Protein AF-A0A177Q1J3-F1 (afdb_monomer_lite)

Radius of gyration: 33.03 Å; chains: 1; bounding box: 81×88×95 Å

Secondary structure (DSSP, 8-state):
---------------STTSHHHHHHHHHHHHHHHHHHHTTSEEEEEEEEEEE-SS-EEEEEEEEEEETTTTEEEEEEEETTEEEEEEEETTEEEEEETTTEEEEEEEETTHHHHTTPPPTTHHHHHHHT-EEEEEEEEEEETTEEEEEEEEEEEHHHHHHHT--TT----TTS-SEEEEEEEEETT--EEEEEEEE--TTSPEEEEEEEEEE-TTTSPP-PPPPGGGEEPGGG-SS-SS-HHHHHHHHSTTSTTSGGGGGGGSS--HHHHTT---GGGTSSSS--EEEEEBSS--HHHHHHHHHHHHHHH---EEEPPPBP--GGGEETTTTEEEHHHHHHHHHHHHT--TT-SSEEEEEESSEEE-SS-SS--TTEEEE-SSSSS--EEEEESHHHHHSPPTT-PPP-HHHHHHHHHHHHHHHIIIIIS-PPPBS-TTBTTBS---SHHHHHHS--BPP----GGGSSSSEEEEEE-S--S-HHHHHHHHHHHHHHHHHHTS-EEE---S-----SS-HHHHHHHHHHHHHHHHHTSTTEEEEEEE-HHHHHHH-PPPPSEEEEGGGTEEEEE-TTS-STTSHHHHHHHHHHHHHHHHHHTT-PPPBS-TTBTTBTT--SGGGGTTPBPP----

Structure (mmCIF, N/CA/C/O backbone):
data_AF-A0A177Q1J3-F1
#
_entry.id   AF-A0A177Q1J3-F1
#
loop_
_atom_site.group_PDB
_atom_site.id
_atom_site.type_symbol
_atom_site.label_atom_id
_atom_site.label_alt_id
_atom_site.label_comp_id
_atom_site.label_asym_id
_atom_site.label_entity_id
_atom_site.label_seq_id
_atom_site.pdbx_PDB_ins_code
_atom_site.Cartn_x
_atom_site.Cartn_y
_atom_site.Cartn_z
_atom_site.occupancy
_atom_site.B_iso_or_equiv
_atom_site.auth_seq_id
_atom_site.auth_comp_id
_atom_site.auth_asym_id
_atom_site.auth_atom_id
_atom_site.pdbx_PDB_model_num
ATOM 1 N N . MET A 1 1 ? -51.708 55.498 -40.555 1.00 33.16 1 MET A N 1
ATOM 2 C CA . MET A 1 1 ? -50.427 55.972 -41.124 1.00 33.16 1 MET A CA 1
ATOM 3 C C . MET A 1 1 ? -49.625 54.746 -41.569 1.00 33.16 1 MET A C 1
ATOM 5 O O . MET A 1 1 ? -49.467 53.857 -40.755 1.00 33.16 1 MET A O 1
ATOM 9 N N . ARG A 1 2 ? -49.278 54.683 -42.872 1.00 26.45 2 ARG A N 1
ATOM 10 C CA . ARG A 1 2 ? -48.374 53.759 -43.627 1.00 26.45 2 ARG A CA 1
ATOM 11 C C . ARG A 1 2 ? -48.192 52.317 -43.082 1.00 26.45 2 ARG A C 1
ATOM 13 O O . ARG A 1 2 ? -47.466 52.128 -42.124 1.00 26.45 2 ARG A O 1
ATOM 20 N N . ARG A 1 3 ? -48.966 51.318 -43.539 1.00 24.28 3 ARG A N 1
ATOM 21 C CA . ARG A 1 3 ? -48.894 50.447 -44.757 1.00 24.28 3 ARG A CA 1
ATOM 22 C C . ARG A 1 3 ? -47.921 49.247 -44.670 1.00 24.28 3 ARG A C 1
ATOM 24 O O . ARG A 1 3 ? -46.722 49.397 -44.842 1.00 24.28 3 ARG A O 1
ATOM 31 N N . PHE A 1 4 ? -48.540 48.074 -44.493 1.00 23.86 4 PHE A N 1
ATOM 32 C CA . PHE A 1 4 ? -48.104 46.702 -44.799 1.00 23.86 4 PHE A CA 1
ATOM 33 C C . PHE A 1 4 ? -48.155 46.407 -46.319 1.00 23.86 4 PHE A C 1
ATOM 35 O O . PHE A 1 4 ? -49.008 46.996 -46.988 1.00 23.86 4 PHE A O 1
ATOM 42 N N . LEU A 1 5 ? -47.336 45.440 -46.786 1.00 21.77 5 LEU A N 1
ATOM 43 C CA . LEU A 1 5 ? -47.564 44.406 -47.840 1.00 21.77 5 LEU A CA 1
ATOM 44 C C . LEU A 1 5 ? -46.361 44.157 -48.796 1.00 21.77 5 LEU A C 1
ATOM 46 O O . LEU A 1 5 ? -45.966 45.049 -49.535 1.00 21.77 5 LEU A O 1
ATOM 50 N N . LEU A 1 6 ? -45.916 42.886 -48.794 1.00 19.66 6 LEU A N 1
ATOM 51 C CA . LEU A 1 6 ? -45.571 41.957 -49.903 1.00 19.66 6 LEU A CA 1
ATOM 52 C C . LEU A 1 6 ? -44.399 42.181 -50.912 1.00 19.66 6 LEU A C 1
ATOM 54 O O . LEU A 1 6 ? -44.330 43.174 -51.624 1.00 19.66 6 LEU A O 1
ATOM 58 N N . PHE A 1 7 ? -43.570 41.115 -50.991 1.00 18.61 7 PHE A N 1
ATOM 59 C CA . PHE A 1 7 ? -42.632 40.574 -52.023 1.00 18.61 7 PHE A CA 1
ATOM 60 C C . PHE A 1 7 ? -43.101 40.695 -53.509 1.00 18.61 7 PHE A C 1
ATOM 62 O O . PHE A 1 7 ? -44.306 40.910 -53.667 1.00 18.61 7 PHE A O 1
ATOM 69 N N . PRO A 1 8 ? -42.283 40.449 -54.597 1.00 32.00 8 PRO A N 1
ATOM 70 C CA . PRO A 1 8 ? -41.170 39.456 -54.703 1.00 32.00 8 PRO A CA 1
ATOM 71 C C . PRO A 1 8 ? -39.905 39.701 -55.617 1.00 32.00 8 PRO A C 1
ATOM 73 O O . PRO A 1 8 ? -39.970 40.463 -56.572 1.00 32.00 8 PRO A O 1
ATOM 76 N N . ILE A 1 9 ? -38.837 38.891 -55.360 1.00 22.11 9 ILE A N 1
ATOM 77 C CA . ILE A 1 9 ? -37.909 38.124 -56.276 1.00 22.11 9 ILE A CA 1
ATOM 78 C C . ILE A 1 9 ? -36.949 38.937 -57.218 1.00 22.11 9 ILE A C 1
ATOM 80 O O . ILE A 1 9 ? -37.385 39.907 -57.815 1.00 22.11 9 ILE A O 1
ATOM 84 N N . LEU A 1 10 ? -35.637 38.681 -57.457 1.00 21.47 10 LEU A N 1
ATOM 85 C CA . LEU A 1 10 ? -34.773 37.497 -57.753 1.00 21.47 10 LEU A CA 1
ATOM 86 C C . LEU A 1 10 ? -33.293 37.980 -57.567 1.00 21.47 10 LEU A C 1
ATOM 88 O O . LEU A 1 10 ? -32.979 39.057 -58.061 1.00 21.47 10 LEU A O 1
ATOM 92 N N . ALA A 1 11 ? -32.369 37.354 -56.823 1.00 22.95 11 ALA A N 1
ATOM 93 C CA . ALA A 1 11 ? -31.390 36.344 -57.275 1.00 22.95 11 ALA A CA 1
ATOM 94 C C . ALA A 1 11 ? -30.144 36.400 -56.342 1.00 22.95 11 ALA A C 1
ATOM 96 O O . ALA A 1 11 ? -29.785 37.488 -55.902 1.00 22.95 11 ALA A O 1
ATOM 97 N N . ALA A 1 12 ? -29.471 35.256 -56.131 1.00 25.33 12 ALA A N 1
ATOM 98 C CA . ALA A 1 12 ? -28.208 35.032 -55.389 1.00 25.33 12 ALA A CA 1
ATOM 99 C C . ALA A 1 12 ? -28.317 34.596 -53.909 1.00 25.33 12 ALA A C 1
ATOM 101 O O . ALA A 1 12 ? -27.776 35.221 -53.004 1.00 25.33 12 ALA A O 1
ATOM 102 N N . ALA A 1 13 ? -28.949 33.442 -53.686 1.00 28.64 13 ALA A N 1
ATOM 103 C CA . ALA A 1 13 ? -28.707 32.583 -52.527 1.00 28.64 13 ALA A CA 1
ATOM 104 C C . ALA A 1 13 ? -28.464 31.156 -53.043 1.00 28.64 13 ALA A C 1
ATOM 106 O O . ALA A 1 13 ? -29.412 30.519 -53.491 1.00 28.64 13 ALA A O 1
ATOM 107 N N . CYS A 1 14 ? -27.201 30.710 -53.061 1.00 26.97 14 CYS A N 1
ATOM 108 C CA . CYS A 1 14 ? -26.750 29.305 -53.120 1.00 26.97 14 CYS A CA 1
ATOM 109 C C . CYS A 1 14 ? -25.212 29.264 -53.228 1.00 26.97 14 CYS A C 1
ATOM 111 O O . CYS A 1 14 ? -24.701 29.091 -54.328 1.00 26.97 14 CYS A O 1
ATOM 113 N N . LEU A 1 15 ? -24.474 29.469 -52.123 1.00 29.30 15 LEU A N 1
ATOM 114 C CA . LEU A 1 15 ? -23.038 29.123 -52.025 1.00 29.30 15 LEU A CA 1
ATOM 115 C C . LEU A 1 15 ? -22.479 29.299 -50.594 1.00 29.30 15 LEU A C 1
ATOM 117 O O . LEU A 1 15 ? -21.592 30.109 -50.379 1.00 29.30 15 LEU A O 1
ATOM 121 N N . VAL A 1 16 ? -23.002 28.575 -49.592 1.00 33.94 16 VAL A N 1
ATOM 122 C CA . VAL A 1 16 ? -22.310 28.444 -48.276 1.00 33.94 16 VAL A CA 1
ATOM 123 C C . VAL A 1 16 ? -22.402 27.028 -47.662 1.00 33.94 16 VAL A C 1
ATOM 125 O O . VAL A 1 16 ? -21.727 26.733 -46.689 1.00 33.94 16 VAL A O 1
ATOM 128 N N . LEU A 1 17 ? -23.141 26.074 -48.244 1.00 34.53 17 LEU A N 1
ATOM 129 C CA . LEU A 1 17 ? -23.315 24.734 -47.641 1.00 34.53 17 LEU A CA 1
ATOM 130 C C . LEU A 1 17 ? -22.294 23.662 -48.086 1.00 34.53 17 LEU A C 1
ATOM 132 O O . LEU A 1 17 ? -22.530 22.480 -47.867 1.00 34.53 17 LEU A O 1
ATOM 136 N N . ALA A 1 18 ? -21.153 24.044 -48.670 1.00 37.81 18 ALA A N 1
ATOM 137 C CA . ALA A 1 18 ? -20.090 23.102 -49.064 1.00 37.81 18 ALA A CA 1
ATOM 138 C C . ALA A 1 18 ? -18.867 23.082 -48.117 1.00 37.81 18 ALA A C 1
ATOM 140 O O . ALA A 1 18 ? -17.924 22.349 -48.374 1.00 37.81 18 ALA A O 1
ATOM 141 N N . GLY A 1 19 ? -18.864 23.864 -47.027 1.00 40.06 19 GLY A N 1
ATOM 142 C CA . GLY A 1 19 ? -17.692 24.010 -46.145 1.00 40.06 19 GLY A CA 1
ATOM 143 C C . GLY A 1 19 ? -17.622 23.060 -44.941 1.00 40.06 19 GLY A C 1
ATOM 144 O O . GLY A 1 19 ? -16.560 22.920 -44.348 1.00 40.06 19 GLY A O 1
ATOM 145 N N . CYS A 1 20 ? -18.716 22.388 -44.564 1.00 45.03 20 CYS A N 1
ATOM 146 C CA . CYS A 1 20 ? -18.727 21.508 -43.382 1.00 45.03 20 CYS A CA 1
ATOM 147 C C . CYS A 1 20 ? -18.365 20.043 -43.691 1.00 45.03 20 CYS A C 1
ATOM 149 O O . CYS A 1 20 ? -18.048 19.296 -42.770 1.00 45.03 20 CYS A O 1
ATOM 151 N N . SER A 1 21 ? -18.388 19.612 -44.962 1.00 48.81 21 SER A N 1
ATOM 152 C CA . SER A 1 21 ? -18.038 18.228 -45.332 1.00 48.81 21 SER A CA 1
ATOM 153 C C . SER A 1 21 ? -16.536 17.961 -45.361 1.00 48.81 21 SER A C 1
ATOM 155 O O . SER A 1 21 ? -16.131 16.807 -45.237 1.00 48.81 21 SER A O 1
ATOM 157 N N . ASP A 1 22 ? -15.719 19.002 -45.525 1.00 55.56 22 ASP A N 1
ATOM 158 C CA . ASP A 1 22 ? -14.263 18.856 -45.584 1.00 55.56 22 ASP A CA 1
ATOM 159 C C . ASP A 1 22 ? -13.644 18.794 -44.182 1.00 55.56 22 ASP A C 1
ATOM 161 O O . ASP A 1 22 ? -12.717 18.021 -43.970 1.00 55.56 22 ASP A O 1
ATOM 165 N N . VAL A 1 23 ? -14.227 19.475 -43.187 1.00 57.25 23 VAL A N 1
ATOM 166 C CA . VAL A 1 23 ? -13.760 19.423 -41.786 1.00 57.25 23 VAL A CA 1
ATOM 167 C C . VAL A 1 23 ? -13.919 18.019 -41.189 1.00 57.25 23 VAL A C 1
ATOM 169 O O . VAL A 1 23 ? -12.991 17.493 -40.582 1.00 57.25 23 VAL A O 1
ATOM 172 N N . ALA A 1 24 ? -15.061 17.361 -41.427 1.00 59.59 24 ALA A N 1
ATOM 173 C CA . ALA A 1 24 ? -15.295 15.996 -40.945 1.00 59.59 24 ALA A CA 1
ATOM 174 C C . ALA A 1 24 ? -14.373 14.957 -41.612 1.00 59.59 24 ALA A C 1
ATOM 176 O O . ALA A 1 24 ? -14.017 13.959 -40.993 1.00 59.59 24 ALA A O 1
ATOM 177 N N . LYS A 1 25 ? -13.961 15.186 -42.867 1.00 64.38 25 LYS A N 1
ATOM 178 C CA . LYS A 1 25 ? -13.007 14.308 -43.558 1.00 64.38 25 LYS A CA 1
ATOM 179 C C . LYS A 1 25 ? -11.581 14.497 -43.055 1.00 64.38 25 LYS A C 1
ATOM 181 O O . LYS A 1 25 ? -10.863 13.513 -42.959 1.00 64.38 25 LYS A O 1
ATOM 186 N N . VAL A 1 26 ? -11.182 15.726 -42.732 1.00 69.50 26 VAL A N 1
ATOM 187 C CA . VAL A 1 26 ? -9.829 16.028 -42.243 1.00 69.50 26 VAL A CA 1
ATOM 188 C C . VAL A 1 26 ? -9.596 15.470 -40.835 1.00 69.50 26 VAL A C 1
ATOM 190 O O . VAL A 1 26 ? -8.525 14.926 -40.587 1.00 69.50 26 VAL A O 1
ATOM 193 N N . GLY A 1 27 ? -10.604 15.500 -39.953 1.00 64.19 27 GLY A N 1
ATOM 194 C CA . GLY A 1 27 ? -10.512 14.869 -38.627 1.00 64.19 27 GLY A CA 1
ATOM 195 C C . GLY A 1 27 ? -10.196 13.370 -38.686 1.00 64.19 27 GLY A C 1
ATOM 196 O O . GLY A 1 27 ? -9.341 12.889 -37.949 1.00 64.19 27 GLY A O 1
ATOM 197 N N . ASN A 1 28 ? -10.810 12.645 -39.627 1.00 77.44 28 ASN A N 1
ATOM 198 C CA . ASN A 1 28 ? -10.549 11.213 -39.797 1.00 77.44 28 ASN A CA 1
ATOM 199 C C . ASN A 1 28 ? -9.120 10.931 -40.281 1.00 77.44 28 ASN A C 1
ATOM 201 O O . ASN A 1 28 ? -8.543 9.935 -39.877 1.00 77.44 28 ASN A O 1
ATOM 205 N N . VAL A 1 29 ? -8.521 11.813 -41.090 1.00 84.69 29 VAL A N 1
ATOM 206 C CA . VAL A 1 29 ? -7.169 11.594 -41.638 1.00 84.69 29 VAL A CA 1
ATOM 207 C C . VAL A 1 29 ? -6.111 11.542 -40.531 1.00 84.69 29 VAL A C 1
ATOM 209 O O . VAL A 1 29 ? -5.239 10.679 -40.571 1.00 84.69 29 VAL A O 1
ATOM 212 N N . VAL A 1 30 ? -6.201 12.417 -39.523 1.00 82.00 30 VAL A N 1
ATOM 213 C CA . VAL A 1 30 ? -5.259 12.393 -38.391 1.00 82.00 30 VAL A CA 1
ATOM 214 C C . VAL A 1 30 ? -5.528 11.201 -37.478 1.00 82.00 30 VAL A C 1
ATOM 216 O O . VAL A 1 30 ? -4.597 10.487 -37.116 1.00 82.00 30 VAL A O 1
ATOM 219 N N . ALA A 1 31 ? -6.791 10.913 -37.172 1.00 81.06 31 ALA A N 1
ATOM 220 C CA . ALA A 1 31 ? -7.137 9.759 -36.346 1.00 81.06 31 ALA A CA 1
ATOM 221 C C . ALA A 1 31 ? -6.732 8.417 -36.994 1.00 81.06 31 ALA A C 1
ATOM 223 O O . ALA A 1 31 ? -6.266 7.507 -36.305 1.00 81.06 31 ALA A O 1
ATOM 224 N N . ASP A 1 32 ? -6.850 8.303 -38.319 1.00 87.06 32 ASP A N 1
ATOM 225 C CA . ASP A 1 32 ? -6.494 7.100 -39.078 1.00 87.06 32 ASP A CA 1
ATOM 226 C C . ASP A 1 32 ? -4.974 6.882 -39.162 1.00 87.06 32 ASP A C 1
ATOM 228 O O . ASP A 1 32 ? -4.533 5.739 -39.323 1.00 87.06 32 ASP A O 1
ATOM 232 N N . SER A 1 33 ? -4.161 7.931 -38.981 1.00 87.50 33 SER A N 1
ATOM 233 C CA . SER A 1 33 ? -2.695 7.831 -39.050 1.00 87.50 33 SER A CA 1
ATOM 234 C C . SER A 1 33 ? -2.121 6.854 -38.025 1.00 87.50 33 SER A C 1
ATOM 236 O O . SER A 1 33 ? -1.268 6.031 -38.354 1.00 87.50 33 SER A O 1
ATOM 238 N N . GLY A 1 34 ? -2.668 6.845 -36.805 1.00 80.81 34 GLY A N 1
ATOM 239 C CA . GLY A 1 34 ? -2.257 5.904 -35.771 1.00 80.81 34 GLY A CA 1
ATOM 240 C C . GLY A 1 34 ? -2.613 4.458 -36.090 1.00 80.81 34 GLY A C 1
ATOM 241 O O . GLY A 1 34 ? -1.997 3.544 -35.555 1.00 80.81 34 GLY A O 1
ATOM 242 N N . LYS A 1 35 ? -3.621 4.208 -36.932 1.00 83.94 35 LYS A N 1
ATOM 243 C CA . LYS A 1 35 ? -3.932 2.855 -37.414 1.00 83.94 35 LYS A CA 1
ATOM 244 C C . LYS A 1 35 ? -2.989 2.447 -38.545 1.00 83.94 35 LYS A C 1
ATOM 246 O O . LYS A 1 35 ? -2.546 1.302 -38.560 1.00 83.94 35 LYS A O 1
ATOM 251 N N . ALA A 1 36 ? -2.696 3.370 -39.460 1.00 88.56 36 ALA A N 1
ATOM 252 C CA . ALA A 1 36 ? -1.763 3.144 -40.557 1.00 88.56 36 ALA A CA 1
ATOM 253 C C . ALA A 1 36 ? -0.354 2.833 -40.030 1.00 88.56 36 ALA A C 1
ATOM 255 O O . ALA A 1 36 ? 0.192 1.797 -40.378 1.00 88.56 36 ALA A O 1
ATOM 256 N N . ALA A 1 37 ? 0.164 3.642 -39.100 1.00 85.88 37 ALA A N 1
ATOM 257 C CA . ALA A 1 37 ? 1.469 3.430 -38.472 1.00 85.88 37 ALA A CA 1
ATOM 258 C C . ALA A 1 37 ? 1.595 2.047 -37.814 1.00 85.88 37 ALA A C 1
ATOM 260 O O . ALA A 1 37 ? 2.539 1.316 -38.092 1.00 85.88 37 ALA A O 1
ATOM 261 N N . SER A 1 38 ? 0.600 1.645 -37.012 1.00 84.06 38 SER A N 1
ATOM 262 C CA . SER A 1 38 ? 0.620 0.335 -36.345 1.00 84.06 38 SER A CA 1
ATOM 263 C C . SER A 1 38 ? 0.579 -0.858 -37.304 1.00 84.06 38 SER A C 1
ATOM 265 O O . SER A 1 38 ? 0.939 -1.959 -36.913 1.00 84.06 38 SER A O 1
ATOM 267 N N . ALA A 1 39 ? 0.118 -0.665 -38.545 1.00 90.44 39 ALA A N 1
ATOM 268 C CA . ALA A 1 39 ? 0.057 -1.734 -39.538 1.00 90.44 39 ALA A CA 1
ATOM 269 C C . ALA A 1 39 ? 1.410 -2.004 -40.220 1.00 90.44 39 ALA A C 1
ATOM 271 O O . ALA A 1 39 ? 1.541 -3.016 -40.905 1.00 90.44 39 ALA A O 1
ATOM 272 N N . GLU A 1 40 ? 2.396 -1.123 -40.035 1.00 93.75 40 GLU A N 1
ATOM 273 C CA . GLU A 1 40 ? 3.735 -1.250 -40.621 1.00 93.75 40 GLU A CA 1
ATOM 274 C C . GLU A 1 40 ? 4.678 -2.116 -39.763 1.00 93.75 40 GLU A C 1
ATOM 276 O O . GLU A 1 40 ? 5.800 -2.389 -40.173 1.00 93.75 40 GLU A O 1
ATOM 281 N N . GLY A 1 41 ? 4.248 -2.570 -38.581 1.00 92.50 41 GLY A N 1
ATOM 282 C CA . GLY A 1 41 ? 5.029 -3.438 -37.690 1.00 92.50 41 GLY A CA 1
ATOM 283 C C . GLY A 1 41 ? 6.063 -2.678 -36.856 1.00 92.50 41 GLY A C 1
ATOM 284 O O . GLY A 1 41 ? 5.984 -2.708 -35.632 1.00 92.50 41 GLY A O 1
ATOM 285 N N . THR A 1 42 ? 6.978 -1.928 -37.478 1.00 95.19 42 THR A N 1
ATOM 286 C CA . THR A 1 42 ? 8.021 -1.158 -36.766 1.00 95.19 42 THR A CA 1
ATOM 287 C C . THR A 1 42 ? 8.184 0.274 -37.285 1.00 95.19 42 THR A C 1
ATOM 289 O O . THR A 1 42 ? 7.826 0.574 -38.424 1.00 95.19 42 THR A O 1
ATOM 292 N N . VAL A 1 43 ? 8.725 1.185 -36.468 1.00 95.19 43 VAL A N 1
ATOM 293 C CA . VAL A 1 43 ? 9.067 2.566 -36.869 1.00 95.19 43 VAL A CA 1
ATOM 294 C C . VAL A 1 43 ? 10.220 3.114 -36.021 1.00 95.19 43 VAL A C 1
ATOM 296 O O . VAL A 1 43 ? 10.297 2.829 -34.828 1.00 95.19 43 VAL A O 1
ATOM 299 N N . ARG A 1 44 ? 11.123 3.904 -36.616 1.00 96.06 44 ARG A N 1
ATOM 300 C CA . ARG A 1 44 ? 12.147 4.673 -35.887 1.00 96.06 44 ARG A CA 1
ATOM 301 C C . ARG A 1 44 ? 11.610 6.028 -35.458 1.00 96.06 44 ARG A C 1
ATOM 303 O O . ARG A 1 44 ? 10.843 6.636 -36.205 1.00 96.06 44 ARG A O 1
ATOM 310 N N . PHE A 1 45 ? 12.073 6.520 -34.316 1.00 94.75 45 PHE A N 1
ATOM 311 C CA . PHE A 1 45 ? 11.752 7.865 -33.857 1.00 94.75 45 PHE A CA 1
ATOM 312 C C . PHE A 1 45 ? 12.954 8.596 -33.255 1.00 94.75 45 PHE A C 1
ATOM 314 O O . PHE A 1 45 ? 13.944 7.979 -32.853 1.00 94.75 45 PHE A O 1
ATOM 321 N N . GLU A 1 46 ? 12.840 9.919 -33.220 1.00 94.75 46 GLU A N 1
ATOM 322 C CA . GLU A 1 46 ? 13.746 10.860 -32.562 1.00 94.75 46 GLU A CA 1
ATOM 323 C C . GLU A 1 46 ? 12.882 11.959 -31.957 1.00 94.75 46 GLU A C 1
ATOM 325 O O . GLU A 1 46 ? 12.070 12.550 -32.670 1.00 94.75 46 GLU A O 1
ATOM 330 N N . SER A 1 47 ? 13.021 12.189 -30.656 1.00 93.19 47 SER A N 1
ATOM 331 C CA . SER A 1 47 ? 12.336 13.251 -29.928 1.00 93.19 47 SER A CA 1
ATOM 332 C C . SER A 1 47 ? 13.356 14.246 -29.406 1.00 93.19 47 SER A C 1
ATOM 334 O O . SER A 1 47 ? 14.359 13.849 -28.820 1.00 93.19 47 SER A O 1
ATOM 336 N N . HIS A 1 48 ? 13.057 15.528 -29.562 1.00 94.56 48 HIS A N 1
ATOM 337 C CA . HIS A 1 48 ? 13.764 16.620 -28.911 1.00 94.56 48 HIS A CA 1
ATOM 338 C C . HIS A 1 48 ? 12.815 17.324 -27.950 1.00 94.56 48 HIS A C 1
ATOM 340 O O . HIS A 1 48 ? 11.678 17.649 -28.309 1.00 94.56 48 HIS A O 1
ATOM 346 N N . ILE A 1 49 ? 13.292 17.544 -26.732 1.00 92.19 49 ILE A N 1
ATOM 347 C CA . ILE A 1 49 ? 12.559 18.200 -25.659 1.00 92.19 49 ILE A CA 1
ATOM 348 C C . ILE A 1 49 ? 13.407 19.371 -25.203 1.00 92.19 49 ILE A C 1
ATOM 350 O O . ILE A 1 49 ? 14.575 19.194 -24.863 1.00 92.19 49 ILE A O 1
ATOM 354 N N . THR A 1 50 ? 12.823 20.561 -25.213 1.00 93.38 50 THR A N 1
ATOM 355 C CA . THR A 1 50 ? 13.490 21.774 -24.736 1.00 93.38 50 THR A CA 1
ATOM 356 C C . THR A 1 50 ? 12.553 22.523 -23.811 1.00 93.38 50 THR A C 1
ATOM 358 O O . THR A 1 50 ? 11.421 22.805 -24.209 1.00 93.38 50 THR A O 1
ATOM 361 N N . GLY A 1 51 ? 13.022 22.871 -22.620 1.00 90.56 51 GLY A N 1
ATOM 362 C CA . GLY A 1 51 ? 12.282 23.664 -21.642 1.00 90.56 51 GLY A CA 1
ATOM 363 C C . GLY A 1 51 ? 13.220 24.576 -20.861 1.00 90.56 51 GLY A C 1
ATOM 364 O O . GLY A 1 51 ? 14.440 24.462 -20.979 1.00 90.56 51 GLY A O 1
ATOM 365 N N . SER A 1 52 ? 12.643 25.483 -20.080 1.00 87.75 52 SER A N 1
ATOM 366 C CA . SER A 1 52 ? 13.398 26.311 -19.141 1.00 87.75 52 SER A CA 1
ATOM 367 C C . SER A 1 52 ? 12.608 26.444 -17.845 1.00 87.75 52 SER A C 1
ATOM 369 O O . SER A 1 52 ? 11.437 26.818 -17.903 1.00 87.75 52 SER A O 1
ATOM 371 N N . ASP A 1 53 ? 13.257 26.206 -16.711 1.00 83.56 53 ASP A N 1
ATOM 372 C CA . ASP A 1 53 ? 12.687 26.352 -15.366 1.00 83.56 53 ASP A CA 1
ATOM 373 C C . ASP A 1 53 ? 13.538 27.309 -14.499 1.00 83.56 53 ASP A C 1
ATOM 375 O O . ASP A 1 53 ? 14.344 28.101 -15.009 1.00 83.56 53 ASP A O 1
ATOM 379 N N . GLU A 1 54 ? 13.344 27.290 -13.175 1.00 83.62 54 GLU A N 1
ATOM 380 C CA . GLU A 1 54 ? 14.145 28.091 -12.237 1.00 83.62 54 GLU A CA 1
ATOM 381 C C . GLU A 1 54 ? 15.634 27.681 -12.178 1.00 83.62 54 GLU A C 1
ATOM 383 O O . GLU A 1 54 ? 16.478 28.501 -11.792 1.00 83.62 54 GLU A O 1
ATOM 388 N N . GLU A 1 55 ? 15.972 26.446 -12.555 1.00 83.88 55 GLU A N 1
ATOM 389 C CA . GLU A 1 55 ? 17.324 25.878 -12.511 1.00 83.88 55 GLU A CA 1
ATOM 390 C C . GLU A 1 55 ? 18.115 26.125 -13.803 1.00 83.88 55 GLU A C 1
ATOM 392 O O . GLU A 1 55 ? 19.345 26.264 -13.755 1.00 83.88 55 GLU A O 1
ATOM 397 N N . GLY A 1 56 ? 17.438 26.273 -14.944 1.00 88.69 56 GLY A N 1
ATOM 398 C CA . GLY A 1 56 ? 18.069 26.651 -16.204 1.00 88.69 56 GLY A CA 1
ATOM 399 C C . GLY A 1 56 ? 17.304 26.214 -17.447 1.00 88.69 56 GLY A C 1
ATOM 400 O O . GLY A 1 56 ? 16.128 25.877 -17.398 1.00 88.69 56 GLY A O 1
ATOM 401 N N . ASP A 1 57 ? 17.996 26.266 -18.587 1.00 90.62 57 ASP A N 1
ATOM 402 C CA . ASP A 1 57 ? 17.519 25.654 -19.827 1.00 90.62 57 ASP A CA 1
ATOM 403 C C . ASP A 1 57 ? 17.884 24.167 -19.797 1.00 90.62 57 ASP A C 1
ATOM 405 O O . ASP A 1 57 ? 19.056 23.838 -19.595 1.00 90.62 57 ASP A O 1
ATOM 409 N N . HIS A 1 58 ? 16.911 23.300 -20.067 1.00 88.50 58 HIS A N 1
ATOM 410 C CA . HIS A 1 58 ? 17.095 21.851 -20.123 1.00 88.50 58 HIS A CA 1
ATOM 411 C C . HIS A 1 58 ? 16.827 21.339 -21.534 1.00 88.50 58 HIS A C 1
ATOM 413 O O . HIS A 1 58 ? 15.882 21.768 -22.210 1.00 88.50 58 HIS A O 1
ATOM 419 N N . GLU A 1 59 ? 17.659 20.403 -21.982 1.00 92.75 59 GLU A N 1
ATOM 420 C CA . GLU A 1 59 ? 17.520 19.744 -23.277 1.00 92.75 59 GLU A CA 1
ATOM 421 C C . GLU A 1 59 ? 17.649 18.233 -23.100 1.00 92.75 59 GLU A C 1
ATOM 423 O O . GLU A 1 59 ? 18.615 17.732 -22.526 1.00 92.75 59 GLU A O 1
ATOM 428 N N . ALA A 1 60 ? 16.681 17.504 -23.647 1.00 91.94 60 ALA A N 1
ATOM 429 C CA . ALA A 1 60 ? 16.731 16.056 -23.715 1.00 91.94 60 ALA A CA 1
ATOM 430 C C . ALA A 1 60 ? 16.451 15.588 -25.142 1.00 91.94 60 ALA A C 1
ATOM 432 O O . ALA A 1 60 ? 15.544 16.076 -25.821 1.00 91.94 60 ALA A O 1
ATOM 433 N N . THR A 1 61 ? 17.232 14.616 -25.602 1.00 93.69 61 THR A N 1
ATOM 434 C CA . THR A 1 61 ? 17.032 13.962 -26.895 1.00 93.69 61 THR A CA 1
ATOM 435 C C . THR A 1 61 ? 16.829 12.475 -26.677 1.00 93.69 61 THR A C 1
ATOM 437 O O . THR A 1 61 ? 17.630 11.830 -26.006 1.00 93.69 61 THR A O 1
ATOM 440 N N . SER A 1 62 ? 15.785 11.901 -27.275 1.00 93.31 62 SER A N 1
ATOM 441 C CA . SER A 1 62 ? 15.604 10.453 -27.302 1.00 93.31 62 SER A CA 1
ATOM 442 C C . SER A 1 62 ? 15.573 9.911 -28.722 1.00 93.31 62 SER A C 1
ATOM 444 O O . SER A 1 62 ? 15.046 10.544 -29.630 1.00 93.31 62 SER A O 1
ATOM 446 N N . THR A 1 63 ? 16.165 8.739 -28.942 1.00 94.81 63 THR A N 1
ATOM 447 C CA . THR A 1 63 ? 16.183 8.072 -30.253 1.00 94.81 63 THR A CA 1
ATOM 448 C C . THR A 1 63 ? 15.906 6.590 -30.094 1.00 94.81 63 THR A C 1
ATOM 450 O O . THR A 1 63 ? 16.467 5.946 -29.211 1.00 94.81 63 THR A O 1
ATOM 453 N N . GLY A 1 64 ? 15.045 6.020 -30.936 1.00 94.81 64 GLY A N 1
ATOM 454 C CA . GLY A 1 64 ? 14.609 4.647 -30.716 1.00 94.81 64 GLY A CA 1
ATOM 455 C C . GLY A 1 64 ? 13.823 3.995 -31.841 1.00 94.81 64 GLY A C 1
ATOM 456 O O . GLY A 1 64 ? 13.758 4.479 -32.975 1.00 94.81 64 GLY A O 1
ATOM 457 N N . VAL A 1 65 ? 13.247 2.845 -31.504 1.00 95.44 65 VAL A N 1
ATOM 458 C CA . VAL A 1 65 ? 12.396 2.010 -32.348 1.00 95.44 65 VAL A CA 1
ATOM 459 C C . VAL A 1 65 ? 11.145 1.627 -31.569 1.00 95.44 65 VAL A C 1
ATOM 461 O O . VAL A 1 65 ? 11.227 1.177 -30.429 1.00 95.44 65 VAL A O 1
ATOM 464 N N . ILE A 1 66 ? 9.993 1.757 -32.217 1.00 93.38 66 ILE A N 1
ATOM 465 C CA . ILE A 1 66 ? 8.715 1.220 -31.756 1.00 93.38 66 ILE A CA 1
ATOM 466 C C . ILE A 1 66 ? 8.423 -0.050 -32.556 1.00 93.38 66 ILE A C 1
ATOM 468 O O . ILE A 1 66 ? 8.458 -0.030 -33.787 1.00 93.38 66 ILE A O 1
ATOM 472 N N . ASP A 1 67 ? 8.107 -1.133 -31.854 1.00 94.06 67 ASP A N 1
ATOM 473 C CA . ASP A 1 67 ? 7.693 -2.430 -32.381 1.00 94.06 67 ASP A CA 1
ATOM 474 C C . ASP A 1 67 ? 6.228 -2.683 -31.999 1.00 94.06 67 ASP A C 1
ATOM 476 O O . ASP A 1 67 ? 5.881 -3.069 -30.876 1.00 94.06 67 ASP A O 1
ATOM 480 N N . PHE A 1 68 ? 5.336 -2.403 -32.946 1.00 88.94 68 PHE A N 1
ATOM 481 C CA . PHE A 1 68 ? 3.896 -2.537 -32.764 1.00 88.94 68 PHE A CA 1
ATOM 482 C C . PHE A 1 68 ? 3.453 -3.997 -32.661 1.00 88.94 68 PHE A C 1
ATOM 484 O O . PHE A 1 68 ? 2.490 -4.272 -31.942 1.00 88.94 68 PHE A O 1
ATOM 491 N N . ASP A 1 69 ? 4.141 -4.915 -33.343 1.00 90.44 69 ASP A N 1
ATOM 492 C CA . ASP A 1 69 ? 3.775 -6.333 -33.390 1.00 90.44 69 ASP A CA 1
ATOM 493 C C . ASP A 1 69 ? 4.055 -7.019 -32.049 1.00 90.44 69 ASP A C 1
ATOM 495 O O . ASP A 1 69 ? 3.199 -7.739 -31.530 1.00 90.44 69 ASP A O 1
ATOM 499 N N . ASN A 1 70 ? 5.222 -6.748 -31.457 1.00 89.62 70 ASN A N 1
ATOM 500 C CA . ASN A 1 70 ? 5.612 -7.302 -30.158 1.00 89.62 70 ASN A CA 1
ATOM 501 C C . ASN A 1 70 ? 5.190 -6.435 -28.976 1.00 89.62 70 ASN A C 1
ATOM 503 O O . ASN A 1 70 ? 5.413 -6.820 -27.835 1.00 89.62 70 ASN A O 1
ATOM 507 N N . ARG A 1 71 ? 4.562 -5.283 -29.233 1.00 90.62 71 ARG A N 1
ATOM 508 C CA . ARG A 1 71 ? 4.176 -4.315 -28.205 1.00 90.62 71 ARG A CA 1
ATOM 509 C C . ARG A 1 71 ? 5.375 -3.813 -27.380 1.00 90.62 71 ARG A C 1
ATOM 511 O O . ARG A 1 71 ? 5.226 -3.601 -26.175 1.00 90.62 71 ARG A O 1
ATOM 518 N N . ARG A 1 72 ? 6.488 -3.507 -28.048 1.00 92.44 72 ARG A N 1
ATOM 519 C CA . ARG A 1 72 ? 7.738 -3.065 -27.416 1.00 92.44 72 ARG A CA 1
ATOM 520 C C . ARG A 1 72 ? 8.242 -1.737 -27.947 1.00 92.44 72 ARG A C 1
ATOM 522 O O . ARG A 1 72 ? 7.970 -1.380 -29.091 1.00 92.44 72 ARG A O 1
ATOM 529 N N . THR A 1 73 ? 9.033 -1.047 -27.140 1.00 92.50 73 THR A N 1
ATOM 530 C CA . THR A 1 73 ? 9.743 0.167 -27.551 1.00 92.50 73 THR A CA 1
ATOM 531 C C . THR A 1 73 ? 11.154 0.128 -26.987 1.00 92.50 73 THR A C 1
ATOM 533 O O . THR A 1 73 ? 11.311 -0.116 -25.801 1.00 92.50 73 THR A O 1
ATOM 536 N N . SER A 1 74 ? 12.182 0.366 -27.802 1.00 93.94 74 SER A N 1
ATOM 537 C CA . SER A 1 74 ? 13.563 0.518 -27.327 1.00 93.94 74 SER A CA 1
ATOM 538 C C . SER A 1 74 ? 14.094 1.883 -27.715 1.00 93.94 74 SER A C 1
ATOM 540 O O . SER A 1 74 ? 13.937 2.291 -28.867 1.00 93.94 74 SER A O 1
ATOM 542 N N . PHE A 1 75 ? 14.700 2.600 -26.775 1.00 94.00 75 PHE A N 1
ATOM 543 C CA . PHE A 1 75 ? 15.231 3.928 -27.040 1.00 94.00 75 PHE A CA 1
ATOM 544 C C . PHE A 1 75 ? 16.392 4.291 -26.127 1.00 94.00 75 PHE A C 1
ATOM 546 O O . PHE A 1 75 ? 16.539 3.770 -25.028 1.00 94.00 75 PHE A O 1
ATOM 553 N N . THR A 1 76 ? 17.211 5.215 -26.601 1.00 93.62 76 THR A N 1
ATOM 554 C CA . THR A 1 76 ? 18.243 5.888 -25.824 1.00 93.62 76 THR A CA 1
ATOM 555 C C . THR A 1 76 ? 17.755 7.290 -25.499 1.00 93.62 76 THR A C 1
ATOM 557 O O . THR A 1 76 ? 17.258 7.965 -26.397 1.00 93.62 76 THR A O 1
ATOM 560 N N . LEU A 1 77 ? 17.900 7.721 -24.251 1.00 93.06 77 LEU A N 1
ATOM 561 C CA . LEU A 1 77 ? 17.671 9.080 -23.775 1.00 93.06 77 LEU A CA 1
ATOM 562 C C . LEU A 1 77 ? 19.020 9.699 -23.409 1.00 93.06 77 LEU A C 1
ATOM 564 O O . LEU A 1 77 ? 19.764 9.114 -22.627 1.00 93.06 77 LEU A O 1
ATOM 568 N N . ASP A 1 78 ? 19.315 10.861 -23.969 1.00 93.44 78 ASP A N 1
ATOM 569 C CA . ASP A 1 78 ? 20.409 11.739 -23.561 1.00 93.44 78 ASP A CA 1
ATOM 570 C C . ASP A 1 78 ? 19.783 12.978 -22.917 1.00 93.44 78 ASP A C 1
ATOM 572 O O . ASP A 1 78 ? 19.049 13.710 -23.588 1.00 93.44 78 ASP A O 1
ATOM 576 N N . ALA A 1 79 ? 20.011 13.160 -21.620 1.00 90.31 79 ALA A N 1
ATOM 577 C CA . ALA A 1 79 ? 19.563 14.316 -20.853 1.00 90.31 79 ALA A CA 1
ATOM 578 C C . ALA A 1 79 ? 20.766 14.862 -20.080 1.00 90.31 79 ALA A C 1
ATOM 580 O O . ALA A 1 79 ? 21.427 14.122 -19.353 1.00 90.31 79 ALA A O 1
ATOM 581 N N . ASP A 1 80 ? 21.099 16.133 -20.302 1.00 86.31 80 ASP A N 1
ATOM 582 C CA . ASP A 1 80 ? 22.219 16.826 -19.647 1.00 86.31 80 ASP A CA 1
ATOM 583 C C . ASP A 1 80 ? 23.584 16.114 -19.751 1.00 86.31 80 ASP A C 1
ATOM 585 O O . ASP A 1 80 ? 24.474 16.267 -18.909 1.00 86.31 80 ASP A O 1
ATOM 589 N N . GLY A 1 81 ? 23.788 15.362 -20.839 1.00 87.88 81 GLY A N 1
ATOM 590 C CA . GLY A 1 81 ? 25.013 14.609 -21.102 1.00 87.88 81 GLY A CA 1
ATOM 591 C C . GLY A 1 81 ? 25.074 13.245 -20.414 1.00 87.88 81 GLY A C 1
ATOM 592 O O . GLY A 1 81 ? 26.097 12.560 -20.523 1.00 87.88 81 GLY A O 1
ATOM 593 N N . GLU A 1 82 ? 24.004 12.832 -19.735 1.00 88.75 82 GLU A N 1
ATOM 594 C CA . GLU A 1 82 ? 23.828 11.476 -19.236 1.00 88.75 82 GLU A CA 1
ATOM 595 C C . GLU A 1 82 ? 22.984 10.654 -20.205 1.00 88.75 82 GLU A C 1
ATOM 597 O O . GLU A 1 82 ? 21.877 11.023 -20.592 1.00 88.75 82 GLU A O 1
ATOM 602 N N . THR A 1 83 ? 23.520 9.500 -20.598 1.00 93.31 83 THR A N 1
ATOM 603 C CA . THR A 1 83 ? 22.854 8.591 -21.528 1.00 93.31 83 THR A CA 1
ATOM 604 C C . THR A 1 83 ? 22.275 7.389 -20.793 1.00 93.31 83 THR A C 1
ATOM 606 O O . THR A 1 83 ? 22.984 6.701 -20.051 1.00 93.31 83 THR A O 1
ATOM 609 N N . SER A 1 84 ? 21.007 7.101 -21.068 1.00 91.69 84 SER A N 1
ATOM 610 C CA . SER A 1 84 ? 20.281 5.923 -20.595 1.00 91.69 84 SER A CA 1
ATOM 611 C C . SER A 1 84 ? 19.642 5.182 -21.765 1.00 91.69 84 SER A C 1
ATOM 613 O O . SER A 1 84 ? 19.176 5.792 -22.721 1.00 91.69 84 SER A O 1
ATOM 615 N N . GLU A 1 85 ? 19.611 3.862 -21.703 1.00 94.38 85 GLU A N 1
ATOM 616 C CA . GLU A 1 85 ? 18.932 2.974 -22.636 1.00 94.38 85 GLU A CA 1
ATOM 617 C C . GLU A 1 85 ? 17.721 2.348 -21.953 1.00 94.38 85 GLU A C 1
ATOM 619 O O . GLU A 1 85 ? 17.801 1.905 -20.809 1.00 94.38 85 GLU A O 1
ATOM 624 N N . PHE A 1 86 ? 16.619 2.276 -22.688 1.00 92.88 86 PHE A N 1
ATOM 625 C CA . PHE A 1 86 ? 15.343 1.762 -22.226 1.00 92.88 86 PHE A CA 1
ATOM 626 C C . PHE A 1 86 ? 14.809 0.718 -23.203 1.00 92.88 86 PHE A C 1
ATOM 628 O O . PHE A 1 86 ? 14.927 0.872 -24.425 1.00 92.88 86 PHE A O 1
ATOM 635 N N . ILE A 1 87 ? 14.178 -0.322 -22.665 1.00 93.94 87 ILE A N 1
ATOM 636 C CA . ILE A 1 87 ? 13.296 -1.233 -23.395 1.00 93.94 87 ILE A CA 1
ATOM 637 C C . ILE A 1 87 ? 11.998 -1.342 -22.602 1.00 93.94 87 ILE A C 1
ATOM 639 O O . ILE A 1 87 ? 12.012 -1.770 -21.460 1.00 93.94 87 ILE A O 1
ATOM 643 N N . VAL A 1 88 ? 10.878 -0.966 -23.203 1.00 91.38 88 VAL A N 1
ATOM 644 C CA . VAL A 1 88 ? 9.535 -1.103 -22.631 1.00 91.38 88 VAL A CA 1
ATOM 645 C C . VAL A 1 88 ? 8.871 -2.322 -23.262 1.00 91.38 88 VAL A C 1
ATOM 647 O O . VAL A 1 88 ? 8.807 -2.397 -24.494 1.00 91.38 88 VAL A O 1
ATOM 650 N N . ASP A 1 89 ? 8.366 -3.251 -22.449 1.00 92.00 89 ASP A N 1
ATOM 651 C CA . ASP A 1 89 ? 7.610 -4.435 -22.879 1.00 92.00 89 ASP A CA 1
ATOM 652 C C . ASP A 1 89 ? 6.257 -4.494 -22.166 1.00 92.00 89 ASP A C 1
ATOM 654 O O . ASP A 1 89 ? 6.141 -4.937 -21.029 1.00 92.00 89 ASP A O 1
ATOM 658 N N . GLY A 1 90 ? 5.205 -4.022 -22.838 1.00 87.56 90 GLY A N 1
ATOM 659 C CA . GLY A 1 90 ? 3.913 -3.847 -22.174 1.00 87.56 90 GLY A CA 1
ATOM 660 C C . GLY A 1 90 ? 3.987 -2.771 -21.088 1.00 87.56 90 GLY A C 1
ATOM 661 O O . GLY A 1 90 ? 4.154 -1.604 -21.444 1.00 87.56 90 GLY A O 1
ATOM 662 N N . ASP A 1 91 ? 3.817 -3.189 -19.833 1.00 82.62 91 ASP A N 1
ATOM 663 C CA . ASP A 1 91 ? 3.851 -2.342 -18.631 1.00 82.62 91 ASP A CA 1
ATOM 664 C C . ASP A 1 91 ? 5.218 -2.426 -17.909 1.00 82.62 91 ASP A C 1
ATOM 666 O O . ASP A 1 91 ? 5.557 -1.560 -17.100 1.00 82.62 91 ASP A O 1
ATOM 670 N N . ASP A 1 92 ? 6.043 -3.412 -18.279 1.00 87.06 92 ASP A N 1
ATOM 671 C CA . ASP A 1 92 ? 7.383 -3.629 -17.744 1.00 87.06 92 ASP A CA 1
ATOM 672 C C . ASP A 1 92 ? 8.437 -2.805 -18.488 1.00 87.06 92 ASP A C 1
ATOM 674 O O . ASP A 1 92 ? 8.289 -2.454 -19.668 1.00 87.06 92 ASP A O 1
ATOM 678 N N . MET A 1 93 ? 9.559 -2.548 -17.819 1.00 89.62 93 MET A N 1
ATOM 679 C CA . MET A 1 93 ? 10.658 -1.786 -18.394 1.00 89.62 93 MET A CA 1
ATOM 680 C C . MET A 1 93 ? 12.025 -2.361 -18.019 1.00 89.62 93 MET A C 1
ATOM 682 O O . MET A 1 93 ? 12.238 -2.857 -16.920 1.00 89.62 93 MET A O 1
ATOM 686 N N . TYR A 1 94 ? 12.975 -2.246 -18.939 1.00 92.38 94 TYR A N 1
ATOM 687 C CA . TYR A 1 94 ? 14.386 -2.528 -18.734 1.00 92.38 94 TYR A CA 1
ATOM 688 C C . TYR A 1 94 ? 15.171 -1.238 -18.918 1.00 92.38 94 TYR A C 1
ATOM 690 O O . TYR A 1 94 ? 15.005 -0.570 -19.940 1.00 92.38 94 TYR A O 1
ATOM 698 N N . VAL A 1 95 ? 16.043 -0.904 -17.970 1.00 92.12 95 VAL A N 1
ATOM 699 C CA . VAL A 1 95 ? 16.889 0.295 -18.037 1.00 92.12 95 VAL A CA 1
ATOM 700 C C . VAL A 1 95 ? 18.369 -0.047 -17.880 1.00 92.12 95 VAL A C 1
ATOM 702 O O . VAL A 1 95 ? 18.735 -0.960 -17.144 1.00 92.12 95 VAL A O 1
ATOM 705 N N . ARG A 1 96 ? 19.233 0.676 -18.591 1.00 92.56 96 ARG A N 1
ATOM 706 C CA . ARG A 1 96 ? 20.695 0.635 -18.449 1.00 92.56 96 ARG A CA 1
ATOM 707 C C . ARG A 1 96 ? 21.259 2.042 -18.651 1.00 92.56 96 ARG A C 1
ATOM 709 O O . ARG A 1 96 ? 20.755 2.778 -19.484 1.00 92.56 96 ARG A O 1
ATOM 716 N N . GLY A 1 97 ? 22.328 2.421 -17.959 1.00 89.94 97 GLY A N 1
ATOM 717 C CA . GLY A 1 97 ? 22.919 3.767 -18.030 1.00 89.94 97 GLY A CA 1
ATOM 718 C C . GLY A 1 97 ? 22.366 4.728 -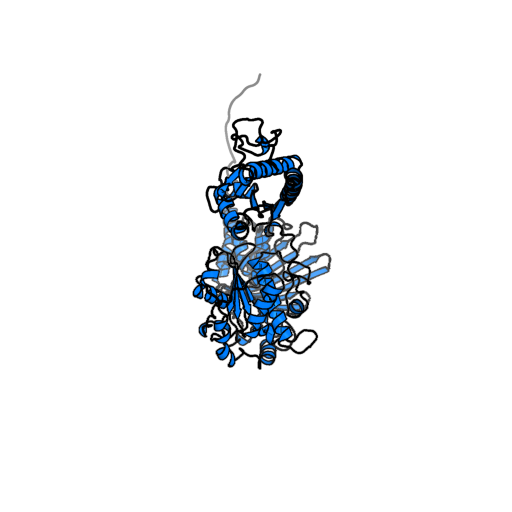16.970 1.00 89.94 97 GLY A C 1
ATOM 719 O O . GLY A 1 97 ? 21.842 4.272 -15.957 1.00 89.94 97 GLY A O 1
ATOM 720 N N . GLY A 1 98 ? 22.562 6.039 -17.159 1.00 81.06 98 GLY A N 1
ATOM 721 C CA . GLY A 1 98 ? 21.982 7.094 -16.300 1.00 81.06 98 GLY A CA 1
ATOM 722 C C . GLY A 1 98 ? 22.276 6.988 -14.803 1.00 81.06 98 GLY A C 1
ATOM 723 O O . GLY A 1 98 ? 21.399 7.242 -13.987 1.00 81.06 98 GLY A O 1
ATOM 724 N N . GLY A 1 99 ? 23.460 6.496 -14.427 1.00 76.38 99 GLY A N 1
ATOM 725 C CA . GLY A 1 99 ? 23.825 6.282 -13.021 1.00 76.38 99 GLY A CA 1
ATOM 726 C C . GLY A 1 99 ? 23.222 5.031 -12.363 1.00 76.38 99 GLY A C 1
ATOM 727 O O . GLY A 1 99 ? 23.583 4.736 -11.230 1.00 76.38 99 GLY A O 1
ATOM 728 N N . ILE A 1 100 ? 22.375 4.264 -13.062 1.00 75.12 100 ILE A N 1
ATOM 729 C CA . ILE A 1 100 ? 21.769 3.028 -12.540 1.00 75.12 100 ILE A CA 1
ATOM 730 C C . ILE A 1 100 ? 22.741 1.849 -12.682 1.00 75.12 100 ILE A C 1
ATOM 732 O O . ILE A 1 100 ? 23.105 1.200 -11.708 1.00 75.12 100 ILE A O 1
ATOM 736 N N . SER A 1 101 ? 23.175 1.557 -13.909 1.00 74.81 101 SER A N 1
ATOM 737 C CA . SER A 1 101 ? 24.170 0.517 -14.188 1.00 74.81 101 SER A CA 1
ATOM 738 C C . SER A 1 101 ? 24.875 0.802 -15.502 1.00 74.81 101 SER A C 1
ATOM 740 O O . SER A 1 101 ? 24.234 0.994 -16.533 1.00 74.81 101 SER A O 1
ATOM 742 N N . ALA A 1 102 ? 26.208 0.814 -15.494 1.00 77.88 102 ALA A N 1
ATOM 743 C CA . ALA A 1 102 ? 26.982 1.104 -16.699 1.00 77.88 102 ALA A CA 1
ATOM 744 C C . ALA A 1 102 ? 26.945 -0.035 -17.738 1.00 77.88 102 ALA A C 1
ATOM 746 O O . ALA A 1 102 ? 27.273 0.196 -18.902 1.00 77.88 102 ALA A O 1
ATOM 747 N N . SER A 1 103 ? 26.601 -1.264 -17.338 1.00 81.62 103 SER A N 1
ATOM 748 C CA . SER A 1 103 ? 26.754 -2.450 -18.196 1.00 81.62 103 SER A CA 1
ATOM 749 C C . SER A 1 103 ? 25.579 -3.421 -18.187 1.00 81.62 103 SER A C 1
ATOM 751 O O . SER A 1 103 ? 25.396 -4.114 -19.188 1.00 81.62 103 SER A O 1
ATOM 753 N N . ALA A 1 104 ? 24.781 -3.465 -17.121 1.00 86.00 104 ALA A N 1
ATOM 754 C CA . ALA A 1 104 ? 23.697 -4.429 -16.982 1.00 86.00 104 ALA A CA 1
ATOM 755 C C . ALA A 1 104 ? 22.328 -3.776 -17.175 1.00 86.00 104 ALA A C 1
ATOM 757 O O . ALA A 1 104 ? 22.143 -2.597 -16.873 1.00 86.00 104 ALA A O 1
ATOM 758 N N . TRP A 1 105 ? 21.385 -4.556 -17.691 1.00 93.25 105 TRP A N 1
ATOM 759 C CA . TRP A 1 105 ? 19.985 -4.169 -17.736 1.00 93.25 105 TRP A CA 1
ATOM 760 C C . TRP A 1 105 ? 19.361 -4.335 -16.369 1.00 93.25 105 TRP A C 1
ATOM 762 O O . TRP A 1 105 ? 19.782 -5.174 -15.585 1.00 93.25 105 TRP A O 1
ATOM 772 N N . VAL A 1 106 ? 18.347 -3.542 -16.093 1.00 87.62 106 VAL A N 1
ATOM 773 C CA . VAL A 1 106 ? 17.659 -3.527 -14.811 1.00 87.62 106 VAL A CA 1
ATOM 774 C C . VAL A 1 106 ? 16.195 -3.648 -15.109 1.00 87.62 106 VAL A C 1
ATOM 776 O O . VAL A 1 106 ? 15.649 -2.784 -15.792 1.00 87.62 106 VAL A O 1
ATOM 779 N N . PHE A 1 107 ? 15.587 -4.729 -14.646 1.00 88.12 107 PHE A N 1
ATOM 780 C CA . PHE A 1 107 ? 14.159 -4.930 -14.814 1.00 88.12 107 PHE A CA 1
ATOM 781 C C . PHE A 1 107 ? 13.389 -4.066 -13.819 1.00 88.12 107 PHE A C 1
ATOM 783 O O . PHE A 1 107 ? 13.795 -3.920 -12.673 1.00 88.12 107 PHE A O 1
ATOM 790 N N . ILE A 1 108 ? 12.285 -3.480 -14.249 1.00 82.50 108 ILE A N 1
ATOM 791 C CA . ILE A 1 108 ? 11.371 -2.722 -13.406 1.00 82.50 108 ILE A CA 1
ATOM 792 C C . ILE A 1 108 ? 9.965 -3.172 -13.796 1.00 82.50 108 ILE A C 1
ATOM 794 O O . ILE A 1 108 ? 9.472 -2.834 -14.875 1.00 82.50 108 ILE A O 1
ATOM 798 N N . GLU A 1 109 ? 9.356 -3.964 -12.916 1.00 81.38 109 GLU A N 1
ATOM 799 C CA . GLU A 1 109 ? 7.949 -4.359 -13.015 1.00 81.38 109 GLU A CA 1
ATOM 800 C C . GLU A 1 109 ? 7.069 -3.115 -12.860 1.00 81.38 109 GLU A C 1
ATOM 802 O O . GLU A 1 109 ? 7.350 -2.262 -12.011 1.00 81.38 109 GLU A O 1
ATOM 807 N N . ASP A 1 110 ? 6.056 -2.973 -13.717 1.00 79.19 110 ASP A N 1
ATOM 808 C CA . ASP A 1 110 ? 5.226 -1.761 -13.807 1.00 79.19 110 ASP A CA 1
ATOM 809 C C . ASP A 1 110 ? 6.071 -0.466 -13.928 1.00 79.19 110 ASP A C 1
ATOM 811 O O . ASP A 1 110 ? 5.748 0.605 -13.394 1.00 79.19 110 ASP A O 1
ATOM 815 N N . GLY A 1 111 ? 7.209 -0.561 -14.628 1.00 68.56 111 GLY A N 1
ATOM 816 C CA . GLY A 1 111 ? 8.190 0.516 -14.793 1.00 68.56 111 GLY A CA 1
ATOM 817 C C . GLY A 1 111 ? 7.612 1.798 -15.391 1.00 68.56 111 GLY A C 1
ATOM 818 O O . GLY A 1 111 ? 8.069 2.898 -15.087 1.00 68.56 111 GLY A O 1
ATOM 819 N N . MET A 1 112 ? 6.572 1.658 -16.212 1.00 71.00 112 MET A N 1
ATOM 820 C CA . MET A 1 112 ? 5.896 2.776 -16.864 1.00 71.00 112 MET A CA 1
ATOM 821 C C . MET A 1 112 ? 5.128 3.660 -15.874 1.00 71.00 112 MET A C 1
ATOM 823 O O . MET A 1 112 ? 5.292 4.880 -15.889 1.00 71.00 112 MET A O 1
ATOM 827 N N . ASP A 1 113 ? 4.333 3.051 -14.992 1.00 62.00 113 ASP A N 1
ATOM 828 C CA . ASP A 1 113 ? 3.549 3.778 -13.988 1.00 62.00 113 ASP A CA 1
ATOM 829 C C . ASP A 1 113 ? 4.446 4.305 -12.859 1.00 62.00 113 ASP A C 1
ATOM 831 O O . ASP A 1 113 ? 4.236 5.414 -12.367 1.00 62.00 113 ASP A O 1
ATOM 835 N N . SER A 1 114 ? 5.475 3.542 -12.474 1.00 48.78 114 SER A N 1
ATOM 836 C CA . SER A 1 114 ? 6.388 3.913 -11.385 1.00 48.78 114 SER A CA 1
ATOM 837 C C . SER A 1 114 ? 7.342 5.055 -11.736 1.00 48.78 114 SER A C 1
ATOM 839 O O . SER A 1 114 ? 7.656 5.861 -10.860 1.00 48.78 114 SER A O 1
ATOM 841 N N . LEU A 1 115 ? 7.778 5.162 -12.996 1.00 52.56 115 LEU A N 1
ATOM 842 C CA . LEU A 1 115 ? 8.643 6.256 -13.442 1.00 52.56 115 LEU A CA 1
ATOM 843 C C . LEU A 1 115 ? 7.898 7.423 -14.084 1.00 52.56 115 LEU A C 1
ATOM 845 O O . LEU A 1 115 ? 8.568 8.366 -14.480 1.00 52.56 115 LEU A O 1
ATOM 849 N N . GLY A 1 116 ? 6.564 7.374 -14.202 1.00 50.00 116 GLY A N 1
ATOM 850 C CA . GLY A 1 116 ? 5.772 8.419 -14.865 1.00 50.00 116 GLY A CA 1
ATOM 851 C C . GLY A 1 116 ? 5.925 8.448 -16.391 1.00 50.00 116 GLY A C 1
ATOM 852 O O . GLY A 1 116 ? 5.569 9.437 -17.037 1.00 50.00 116 GLY A O 1
ATOM 853 N N . ALA A 1 117 ? 6.454 7.378 -16.987 1.00 55.28 117 ALA A N 1
ATOM 854 C CA . ALA A 1 117 ? 6.828 7.372 -18.388 1.00 55.28 117 ALA A CA 1
ATOM 855 C C . ALA A 1 117 ? 5.639 7.332 -19.345 1.00 55.28 117 ALA A C 1
ATOM 857 O O . ALA A 1 117 ? 4.647 6.629 -19.163 1.00 55.28 117 ALA A O 1
ATOM 858 N N . GLY A 1 118 ? 5.761 8.092 -20.432 1.00 59.72 118 GLY A N 1
ATOM 859 C CA . GLY A 1 118 ? 4.921 7.926 -21.607 1.00 59.72 118 GLY A CA 1
ATOM 860 C C . GLY A 1 118 ? 5.440 6.780 -22.468 1.00 59.72 118 GLY A C 1
ATOM 861 O O . GLY A 1 118 ? 6.612 6.736 -22.822 1.00 59.72 118 GLY A O 1
ATOM 862 N N . ASP A 1 119 ? 4.575 5.853 -22.857 1.00 67.25 119 ASP A N 1
ATOM 863 C CA . ASP A 1 119 ? 4.887 4.912 -23.931 1.00 67.25 119 ASP A CA 1
ATOM 864 C C . ASP A 1 119 ? 4.837 5.668 -25.271 1.00 67.25 119 ASP A C 1
ATOM 866 O O . ASP A 1 119 ? 3.769 6.188 -25.601 1.00 67.25 119 ASP A O 1
ATOM 870 N N . PRO A 1 120 ? 5.905 5.708 -26.095 1.00 66.56 120 PRO A N 1
ATOM 871 C CA . PRO A 1 120 ? 5.896 6.419 -27.379 1.00 66.56 120 PRO A CA 1
ATOM 872 C C . PRO A 1 120 ? 4.778 5.978 -28.342 1.00 66.56 120 PRO A C 1
ATOM 874 O O . PRO A 1 120 ? 4.345 6.746 -29.208 1.00 66.56 120 PRO A O 1
ATOM 877 N N . ARG A 1 121 ? 4.222 4.766 -28.179 1.00 76.62 121 ARG A N 1
ATOM 878 C CA . ARG A 1 121 ? 3.029 4.318 -28.926 1.00 76.62 121 ARG A CA 1
ATOM 879 C C . ARG A 1 121 ? 1.790 5.157 -28.604 1.00 76.62 121 ARG A C 1
ATOM 881 O O . ARG A 1 121 ? 0.877 5.258 -29.433 1.00 76.62 121 ARG A O 1
ATOM 888 N N . SER A 1 122 ? 1.754 5.785 -27.433 1.00 79.81 122 SER A N 1
ATOM 889 C CA . SER A 1 122 ? 0.676 6.660 -26.978 1.00 79.81 122 SER A CA 1
ATOM 890 C C . SER A 1 122 ? 0.497 7.875 -27.877 1.00 79.81 122 SER A C 1
ATOM 892 O O . SER A 1 122 ? -0.630 8.349 -27.989 1.00 79.81 122 SER A O 1
ATOM 894 N N . ALA A 1 123 ? 1.523 8.312 -28.619 1.00 79.81 123 ALA A N 1
ATOM 895 C CA . ALA A 1 123 ? 1.375 9.362 -29.630 1.00 79.81 123 ALA A CA 1
ATOM 896 C C . ALA A 1 123 ? 0.301 9.016 -30.667 1.00 79.81 123 ALA A C 1
ATOM 898 O O . ALA A 1 123 ? -0.591 9.813 -30.971 1.00 79.81 123 ALA A O 1
ATOM 899 N N . PHE A 1 124 ? 0.299 7.773 -31.142 1.00 83.56 124 PHE A N 1
ATOM 900 C CA . PHE A 1 124 ? -0.699 7.293 -32.091 1.00 83.56 124 PHE A CA 1
ATOM 901 C C . PHE A 1 124 ? -2.080 7.124 -31.448 1.00 83.56 124 PHE A C 1
ATOM 903 O O . PHE A 1 124 ? -3.103 7.321 -32.110 1.00 83.56 124 PHE A O 1
ATOM 910 N N . ALA A 1 125 ? -2.134 6.773 -30.160 1.00 82.25 125 ALA A N 1
ATOM 911 C CA . ALA A 1 125 ? -3.383 6.679 -29.409 1.00 82.25 125 ALA A CA 1
ATOM 912 C C . ALA A 1 125 ? -4.000 8.061 -29.133 1.00 82.25 125 ALA A C 1
ATOM 914 O O . ALA A 1 125 ? -5.216 8.220 -29.258 1.00 82.25 125 ALA A O 1
ATOM 915 N N . ALA A 1 126 ? -3.176 9.061 -28.820 1.00 84.62 126 ALA A N 1
ATOM 916 C CA . ALA A 1 126 ? -3.577 10.441 -28.583 1.00 84.62 126 ALA A CA 1
ATOM 917 C C . ALA A 1 126 ? -4.191 11.058 -29.846 1.00 84.62 126 ALA A C 1
ATOM 919 O O . ALA A 1 126 ? -5.297 11.604 -29.805 1.00 84.62 126 ALA A O 1
ATOM 920 N N . LEU A 1 127 ? -3.555 10.859 -31.007 1.00 84.81 127 LEU A N 1
ATOM 921 C CA . LEU A 1 127 ? -4.066 11.353 -32.289 1.00 84.81 127 LEU A CA 1
ATOM 922 C C . LEU A 1 127 ? -5.439 10.769 -32.658 1.00 84.81 127 LEU A C 1
ATOM 924 O O . LEU A 1 127 ? -6.274 11.487 -33.210 1.00 84.81 127 LEU A O 1
ATOM 928 N N . ARG A 1 128 ? -5.734 9.513 -32.288 1.00 84.31 128 ARG A N 1
ATOM 929 C CA . ARG A 1 128 ? -7.062 8.891 -32.495 1.00 84.31 128 ARG A CA 1
ATOM 930 C C . ARG A 1 128 ? -8.186 9.583 -31.719 1.00 84.31 128 ARG A C 1
ATOM 932 O O . ARG A 1 128 ? -9.348 9.449 -32.099 1.00 84.31 128 ARG A O 1
ATOM 939 N N . LYS A 1 129 ? -7.857 10.292 -30.636 1.00 85.44 129 LYS A N 1
ATOM 940 C CA . LYS A 1 129 ? -8.817 11.005 -29.780 1.00 85.44 129 LYS A CA 1
ATOM 941 C C . LYS A 1 129 ? -8.996 12.475 -30.177 1.00 85.44 129 LYS A C 1
ATOM 943 O O . LYS A 1 129 ? -9.878 13.135 -29.625 1.00 85.44 129 LYS A O 1
ATOM 948 N N . THR A 1 130 ? -8.190 12.986 -31.112 1.00 85.69 130 THR A N 1
ATOM 949 C CA . THR A 1 130 ? -8.259 14.389 -31.550 1.00 85.69 130 THR A CA 1
ATOM 950 C C . THR A 1 130 ? -9.600 14.726 -32.195 1.00 85.69 130 THR A C 1
ATOM 952 O O . THR A 1 130 ? -10.245 13.901 -32.848 1.00 85.69 130 THR A O 1
ATOM 955 N N . GLN A 1 131 ? -10.021 15.980 -32.037 1.00 76.56 131 GLN A N 1
ATOM 956 C CA . GLN A 1 131 ? -11.164 16.545 -32.748 1.00 76.56 131 GLN A CA 1
ATOM 957 C C . GLN A 1 131 ? -10.740 17.826 -33.465 1.00 76.56 131 GLN A C 1
ATOM 959 O O . GLN A 1 131 ? -9.893 18.569 -32.982 1.00 76.56 131 GLN A O 1
ATOM 964 N N . GLY A 1 132 ? -11.354 18.103 -34.618 1.00 79.25 132 GLY A N 1
ATOM 965 C CA . GLY A 1 132 ? -11.224 19.412 -35.266 1.00 79.25 132 GLY A CA 1
ATOM 966 C C . GLY A 1 132 ? -9.897 19.681 -35.979 1.00 79.25 132 GLY A C 1
ATOM 967 O O . GLY A 1 132 ? -9.496 20.838 -36.052 1.00 79.25 132 GLY A O 1
ATOM 968 N N . ALA A 1 133 ? -9.245 18.658 -36.542 1.00 90.06 133 ALA A N 1
ATOM 969 C CA . ALA A 1 133 ? -8.006 18.840 -37.300 1.00 90.06 133 ALA A CA 1
ATOM 970 C C . ALA A 1 133 ? -8.162 19.849 -38.456 1.00 90.06 133 ALA A C 1
ATOM 972 O O . ALA A 1 133 ? -9.109 19.779 -39.252 1.00 90.06 133 ALA A O 1
ATOM 973 N N . ARG A 1 134 ? -7.200 20.768 -38.579 1.00 93.94 134 ARG A N 1
ATOM 974 C CA . ARG A 1 134 ? -7.163 21.809 -39.610 1.00 93.94 134 ARG A CA 1
ATOM 975 C C . ARG A 1 134 ? -5.906 21.672 -40.454 1.00 93.94 134 ARG A C 1
ATOM 977 O O . ARG A 1 134 ? -4.798 21.833 -39.967 1.00 93.94 134 ARG A O 1
ATOM 984 N N . LYS A 1 135 ? -6.080 21.441 -41.756 1.00 95.12 135 LYS A N 1
ATOM 985 C CA . LYS A 1 135 ? -4.969 21.457 -42.716 1.00 95.12 135 LYS A CA 1
ATOM 986 C C . LYS A 1 135 ? -4.352 22.861 -42.799 1.00 95.12 135 LYS A C 1
ATOM 988 O O . LYS A 1 135 ? -5.088 23.832 -42.994 1.00 95.12 135 LYS A O 1
ATOM 993 N N . VAL A 1 136 ? -3.027 22.946 -42.700 1.00 96.94 136 VAL A N 1
ATOM 994 C CA . VAL A 1 136 ? -2.266 24.205 -42.728 1.00 96.94 136 VAL A CA 1
ATOM 995 C C . VAL A 1 136 ? -1.554 24.361 -44.068 1.00 96.94 136 VAL A C 1
ATOM 997 O O . VAL A 1 136 ? -2.025 25.094 -44.939 1.00 96.94 136 VAL A O 1
ATOM 1000 N N . ASP A 1 137 ? -0.463 23.628 -44.266 1.00 96.94 137 ASP A N 1
ATOM 1001 C CA . ASP A 1 137 ? 0.404 23.706 -45.438 1.00 96.94 137 ASP A CA 1
ATOM 1002 C C . ASP A 1 137 ? 1.016 22.332 -45.786 1.00 96.94 137 ASP A C 1
ATOM 1004 O O . ASP A 1 137 ? 0.518 21.278 -45.375 1.00 96.94 137 ASP A O 1
ATOM 1008 N N . GLN A 1 138 ? 2.011 22.331 -46.674 1.00 97.50 138 GLN A N 1
ATOM 1009 C CA . GLN A 1 138 ? 2.757 21.142 -47.079 1.00 97.50 138 GLN A CA 1
ATOM 1010 C C . GLN A 1 138 ? 4.247 21.438 -47.026 1.00 97.50 138 GLN A C 1
ATOM 1012 O O . GLN A 1 138 ? 4.675 22.502 -47.476 1.00 97.50 138 GLN A O 1
ATOM 1017 N N . GLU A 1 139 ? 5.028 20.465 -46.579 1.00 97.81 139 GLU A N 1
ATOM 1018 C CA . GLU A 1 139 ? 6.484 20.547 -46.568 1.00 97.81 139 GLU A CA 1
ATOM 1019 C C . GLU A 1 139 ? 7.122 19.180 -46.838 1.00 97.81 139 GLU A C 1
ATOM 1021 O O . GLU A 1 139 ? 6.427 18.220 -47.173 1.00 97.81 139 GLU A O 1
ATOM 1026 N N . THR A 1 140 ? 8.450 19.107 -46.779 1.00 98.00 140 THR A N 1
ATOM 1027 C CA . THR A 1 140 ? 9.194 17.862 -46.986 1.00 98.00 140 THR A CA 1
ATOM 1028 C C . THR A 1 140 ? 10.004 17.550 -45.736 1.00 98.00 140 THR A C 1
ATOM 1030 O O . THR A 1 140 ? 10.910 18.308 -45.402 1.00 98.00 140 THR A O 1
ATOM 1033 N N . ILE A 1 141 ? 9.729 16.414 -45.095 1.00 96.62 141 ILE A N 1
ATOM 1034 C CA . ILE A 1 141 ? 10.447 15.927 -43.908 1.00 96.62 141 ILE A CA 1
ATOM 1035 C C . ILE A 1 141 ? 11.197 14.658 -44.308 1.00 96.62 141 ILE A C 1
ATOM 1037 O O . ILE A 1 141 ? 10.598 13.727 -44.839 1.00 96.62 141 ILE A O 1
ATOM 1041 N N . ARG A 1 142 ? 12.524 14.643 -44.132 1.00 95.31 142 ARG A N 1
ATOM 1042 C CA . ARG A 1 142 ? 13.411 13.520 -44.516 1.00 95.31 142 ARG A CA 1
ATOM 1043 C C . ARG A 1 142 ? 13.213 13.006 -45.956 1.00 95.31 142 ARG A C 1
ATOM 1045 O O . ARG A 1 142 ? 13.397 11.832 -46.245 1.00 95.31 142 ARG A O 1
ATOM 1052 N N . GLY A 1 143 ? 12.867 13.903 -46.882 1.00 96.31 143 GLY A N 1
ATOM 1053 C CA . GLY A 1 143 ? 12.627 13.573 -48.293 1.00 96.31 143 GLY A CA 1
ATOM 1054 C C . GLY A 1 143 ? 11.187 13.164 -48.625 1.00 96.31 143 GLY A C 1
ATOM 1055 O O . GLY A 1 143 ? 10.840 13.136 -49.804 1.00 96.31 143 GLY A O 1
ATOM 1056 N N . GLU A 1 144 ? 10.336 12.953 -47.620 1.00 97.44 144 GLU A N 1
ATOM 1057 C CA . GLU A 1 144 ? 8.922 12.622 -47.787 1.00 97.44 144 GLU A CA 1
ATOM 1058 C C . GLU A 1 144 ? 8.060 13.879 -47.810 1.00 97.44 144 GLU A C 1
ATOM 1060 O O . GLU A 1 144 ? 8.210 14.775 -46.978 1.00 97.44 144 GLU A O 1
ATOM 1065 N N . ARG A 1 145 ? 7.128 13.961 -48.764 1.00 98.00 145 ARG A N 1
ATOM 1066 C CA . ARG A 1 145 ? 6.194 15.087 -48.838 1.00 98.00 145 ARG A CA 1
ATOM 1067 C C . ARG A 1 145 ? 5.087 14.909 -47.805 1.00 98.00 145 ARG A C 1
ATOM 1069 O O . ARG A 1 145 ? 4.301 13.969 -47.899 1.00 98.00 145 ARG A O 1
ATOM 1076 N N . THR A 1 146 ? 4.963 15.862 -46.892 1.00 98.25 146 THR A N 1
ATOM 1077 C CA . THR A 1 146 ? 3.986 15.848 -45.805 1.00 98.25 146 THR A CA 1
ATOM 1078 C C . THR A 1 146 ? 2.956 16.965 -45.946 1.00 98.25 146 THR A C 1
ATOM 1080 O O . THR A 1 146 ? 3.122 17.943 -46.679 1.00 98.25 146 THR A O 1
ATOM 1083 N N . THR A 1 147 ? 1.825 16.790 -45.274 1.00 97.88 147 THR A N 1
ATOM 1084 C CA . THR A 1 147 ? 0.813 17.816 -45.043 1.00 97.88 147 THR A CA 1
ATOM 1085 C C . THR A 1 147 ? 0.746 18.080 -43.547 1.00 97.88 147 THR A C 1
ATOM 1087 O O . THR A 1 147 ? 0.552 17.135 -42.783 1.00 97.88 147 THR A O 1
ATOM 1090 N N . ARG A 1 148 ? 0.880 19.345 -43.145 1.00 97.81 148 ARG A N 1
ATOM 1091 C CA . ARG A 1 148 ? 0.765 19.775 -41.751 1.00 97.81 148 ARG A CA 1
ATOM 1092 C C . ARG A 1 148 ? -0.697 19.973 -41.365 1.00 97.81 148 ARG A C 1
ATOM 1094 O O . ARG A 1 148 ? -1.474 20.584 -42.113 1.00 97.81 148 ARG A O 1
ATOM 1101 N N . TYR A 1 149 ? -1.052 19.490 -40.185 1.00 96.19 149 TYR A N 1
ATOM 1102 C CA . TYR A 1 149 ? -2.352 19.659 -39.557 1.00 96.19 149 TYR A CA 1
ATOM 1103 C C . TYR A 1 149 ? -2.175 20.249 -38.164 1.00 96.19 149 TYR A C 1
ATOM 1105 O O . TYR A 1 149 ? -1.411 19.712 -37.375 1.00 96.19 149 TYR A O 1
ATOM 1113 N N . GLU A 1 150 ? -2.929 21.296 -37.854 1.00 95.75 150 GLU A N 1
ATOM 1114 C CA . GLU A 1 150 ? -3.135 21.737 -36.474 1.00 95.75 150 GLU A CA 1
ATOM 1115 C C . GLU A 1 150 ? -4.243 20.891 -35.846 1.00 95.75 150 GLU A C 1
ATOM 1117 O O . GLU A 1 150 ? -5.305 20.693 -36.454 1.00 95.75 150 GLU A O 1
ATOM 1122 N N . VAL A 1 151 ? -4.005 20.398 -34.635 1.00 94.62 151 VAL A N 1
ATOM 1123 C CA . VAL A 1 151 ? -4.939 19.592 -33.847 1.00 94.62 151 VAL A CA 1
ATOM 1124 C C . VAL A 1 151 ? -4.944 20.054 -32.396 1.00 94.62 151 VAL A C 1
ATOM 1126 O O . VAL A 1 151 ? -3.993 20.666 -31.932 1.00 94.62 151 VAL A O 1
ATOM 1129 N N . SER A 1 152 ? -6.014 19.739 -31.669 1.00 93.38 152 SER A N 1
ATOM 1130 C CA . SER A 1 152 ? -6.077 19.943 -30.222 1.00 93.38 152 SER A CA 1
ATOM 1131 C C . SER A 1 152 ? -6.051 18.588 -29.519 1.00 93.38 152 SER A C 1
ATOM 1133 O O . SER A 1 152 ? -6.823 17.683 -29.869 1.00 93.38 152 SER A O 1
ATOM 1135 N N . LEU A 1 153 ? -5.145 18.444 -28.556 1.00 91.38 153 LEU A N 1
ATOM 1136 C CA . LEU A 1 153 ? -4.962 17.262 -27.718 1.00 91.38 153 LEU A CA 1
ATOM 1137 C C . LEU A 1 153 ? -5.370 17.588 -26.286 1.00 91.38 153 LEU A C 1
ATOM 1139 O O . LEU A 1 153 ? -5.198 18.711 -25.826 1.00 91.38 153 LEU A O 1
ATOM 1143 N N . LYS A 1 154 ? -5.876 16.604 -25.541 1.00 90.75 154 LYS A N 1
ATOM 1144 C CA . LYS A 1 154 ? -5.930 16.742 -24.080 1.00 90.75 154 LYS A CA 1
ATOM 1145 C C . LYS A 1 154 ? -4.504 16.700 -23.547 1.00 90.75 154 LYS A C 1
ATOM 1147 O O . LYS A 1 154 ? -3.743 15.845 -23.989 1.00 90.75 154 LYS A O 1
ATOM 1152 N N . SER A 1 155 ? -4.159 17.540 -22.577 1.00 88.44 155 SER A N 1
ATOM 1153 C CA . SER A 1 155 ? -2.772 17.633 -22.090 1.00 88.44 155 SER A CA 1
ATOM 1154 C C . SER A 1 155 ? -2.245 16.316 -21.537 1.00 88.44 155 SER A C 1
ATOM 1156 O O . SER A 1 155 ? -1.140 15.924 -21.878 1.00 88.44 155 SER A O 1
ATOM 1158 N N . ARG A 1 156 ? -3.081 15.542 -20.835 1.00 84.19 156 ARG A N 1
ATOM 1159 C CA . ARG A 1 156 ? -2.725 14.180 -20.404 1.00 84.19 156 ARG A CA 1
ATOM 1160 C C . ARG A 1 156 ? -2.417 13.229 -21.570 1.00 84.19 156 ARG A C 1
ATOM 1162 O O . ARG A 1 156 ? -1.508 12.416 -21.471 1.00 84.19 156 ARG A O 1
ATOM 1169 N N . ASP A 1 157 ? -3.165 13.319 -22.672 1.00 86.44 157 ASP A N 1
ATOM 1170 C CA . ASP A 1 157 ? -2.905 12.499 -23.863 1.00 86.44 157 ASP A CA 1
ATOM 1171 C C . ASP A 1 157 ? -1.641 12.982 -24.609 1.00 86.44 157 ASP A C 1
ATOM 1173 O O . ASP A 1 157 ? -0.920 12.164 -25.172 1.00 86.44 157 ASP A O 1
ATOM 1177 N N . ALA A 1 158 ? -1.362 14.292 -24.610 1.00 87.12 158 ALA A N 1
ATOM 1178 C CA . ALA A 1 158 ? -0.147 14.866 -25.191 1.00 87.12 158 ALA A CA 1
ATOM 1179 C C . ALA A 1 158 ? 1.106 14.496 -24.381 1.00 87.12 158 ALA A C 1
ATOM 1181 O O . ALA A 1 158 ? 2.109 14.095 -24.959 1.00 87.12 158 ALA A O 1
ATOM 1182 N N . LEU A 1 159 ? 1.028 14.536 -23.051 1.00 82.50 159 LEU A N 1
ATOM 1183 C CA . LEU A 1 159 ? 2.108 14.102 -22.167 1.00 82.50 159 LEU A CA 1
ATOM 1184 C C . LEU A 1 159 ? 2.428 12.620 -22.342 1.00 82.50 159 LEU A C 1
ATOM 1186 O O . LEU A 1 159 ? 3.583 12.278 -22.557 1.00 82.50 159 LEU A O 1
ATOM 1190 N N . ALA A 1 160 ? 1.414 11.752 -22.394 1.00 80.06 160 ALA A N 1
ATOM 1191 C CA . ALA A 1 160 ? 1.638 10.342 -22.710 1.00 80.06 160 ALA A CA 1
ATOM 1192 C C . ALA A 1 160 ? 2.313 10.155 -24.085 1.00 80.06 160 ALA A C 1
ATOM 1194 O O . ALA A 1 160 ? 3.120 9.247 -24.265 1.00 80.06 160 ALA A O 1
ATOM 1195 N N . ALA A 1 161 ? 1.999 11.017 -25.059 1.00 80.75 161 ALA A N 1
ATOM 1196 C CA . ALA A 1 161 ? 2.559 10.975 -26.407 1.00 80.75 161 ALA A CA 1
ATOM 1197 C C . ALA A 1 161 ? 4.033 11.395 -26.507 1.00 80.75 161 ALA A C 1
ATOM 1199 O O . ALA A 1 161 ? 4.663 11.062 -27.510 1.00 80.75 161 ALA A O 1
ATOM 1200 N N . SER A 1 162 ? 4.577 12.115 -25.523 1.00 75.75 162 SER A N 1
ATOM 1201 C CA . SER A 1 162 ? 5.963 12.600 -25.568 1.00 75.75 162 SER A CA 1
ATOM 1202 C C . SER A 1 162 ? 6.992 11.473 -25.450 1.00 75.75 162 SER A C 1
ATOM 1204 O O . SER A 1 162 ? 8.116 11.611 -25.933 1.00 75.75 162 SER A O 1
ATOM 1206 N N . GLY A 1 163 ? 6.606 10.347 -24.840 1.00 66.44 163 GLY A N 1
ATOM 1207 C CA . GLY A 1 163 ? 7.505 9.219 -24.614 1.00 66.44 163 GLY A CA 1
ATOM 1208 C C . GLY A 1 163 ? 8.483 9.414 -23.449 1.00 66.44 163 GLY A C 1
ATOM 1209 O O . GLY A 1 163 ? 9.456 8.671 -23.354 1.00 66.44 163 GLY A O 1
ATOM 1210 N N . VAL A 1 164 ? 8.290 10.446 -22.620 1.00 63.31 164 VAL A N 1
ATOM 1211 C CA . VAL A 1 164 ? 9.271 10.886 -21.614 1.00 63.31 164 VAL A CA 1
ATOM 1212 C C . VAL A 1 164 ? 8.858 10.422 -20.210 1.00 63.31 164 VAL A C 1
ATOM 1214 O O . VAL A 1 164 ? 7.677 10.547 -19.889 1.00 63.31 164 VAL A O 1
ATOM 1217 N N . PRO A 1 165 ? 9.798 9.931 -19.372 1.00 55.50 165 PRO A N 1
ATOM 1218 C CA . PRO A 1 165 ? 9.567 9.537 -17.974 1.00 55.50 165 PRO A CA 1
ATOM 1219 C C . PRO A 1 165 ? 8.963 10.623 -17.077 1.00 55.50 165 PRO A C 1
ATOM 1221 O O . PRO A 1 165 ? 8.164 10.348 -16.205 1.00 55.50 165 PRO A O 1
ATOM 1224 N N . PHE A 1 166 ? 9.322 11.886 -17.269 1.00 55.03 166 PHE A N 1
ATOM 1225 C CA . PHE A 1 166 ? 9.251 12.846 -16.160 1.00 55.03 166 PHE A CA 1
ATOM 1226 C C . PHE A 1 166 ? 7.935 13.620 -16.016 1.00 55.03 166 PHE A C 1
ATOM 1228 O O . PHE A 1 166 ? 7.865 14.533 -15.203 1.00 55.03 166 PHE A O 1
ATOM 1235 N N . ALA A 1 167 ? 6.898 13.308 -16.797 1.00 53.69 167 ALA A N 1
ATOM 1236 C CA . ALA A 1 167 ? 5.709 14.155 -16.865 1.00 53.69 167 ALA A CA 1
ATOM 1237 C C . ALA A 1 167 ? 4.445 13.456 -16.352 1.00 53.69 167 ALA A C 1
ATOM 1239 O O . ALA A 1 167 ? 3.586 13.019 -17.126 1.00 53.69 167 ALA A O 1
ATOM 1240 N N . THR A 1 168 ? 4.284 13.417 -15.029 1.00 56.66 168 THR A N 1
ATOM 1241 C CA . THR A 1 168 ? 2.957 13.222 -14.440 1.00 56.66 168 THR A CA 1
ATOM 1242 C C . THR A 1 168 ? 2.131 14.480 -14.679 1.00 56.66 168 THR A C 1
ATOM 1244 O O . THR A 1 168 ? 2.546 15.593 -14.373 1.00 56.66 168 THR A O 1
ATOM 1247 N N . ALA A 1 169 ? 0.965 14.315 -15.302 1.00 54.66 169 ALA A N 1
ATOM 1248 C CA . ALA A 1 169 ? 0.051 15.424 -15.527 1.00 54.66 169 ALA A CA 1
ATOM 1249 C C . ALA A 1 169 ? -0.579 15.838 -14.188 1.00 54.66 169 ALA A C 1
ATOM 1251 O O . ALA A 1 169 ? -1.619 15.289 -13.820 1.00 54.66 169 ALA A O 1
ATOM 1252 N N . ASP A 1 170 ? 0.049 16.770 -13.477 1.00 61.84 170 ASP A N 1
ATOM 1253 C CA . ASP A 1 170 ? -0.542 17.408 -12.302 1.00 61.84 170 ASP A CA 1
ATOM 1254 C C . ASP A 1 170 ? -1.738 18.294 -12.699 1.00 61.84 170 ASP A C 1
ATOM 1256 O O . ASP A 1 170 ? -1.944 18.626 -13.875 1.00 61.84 170 ASP A O 1
ATOM 1260 N N . ASP A 1 171 ? -2.548 18.683 -11.709 1.00 60.56 171 ASP A N 1
ATOM 1261 C CA . ASP A 1 171 ? -3.745 19.525 -11.883 1.00 60.56 171 ASP A CA 1
ATOM 1262 C C . ASP A 1 171 ? -3.440 20.928 -12.469 1.00 60.56 171 ASP A C 1
ATOM 1264 O O . ASP A 1 171 ? -4.365 21.675 -12.804 1.00 60.56 171 ASP A O 1
ATOM 1268 N N . ASP A 1 172 ? -2.160 21.271 -12.645 1.00 77.56 172 ASP A N 1
ATOM 1269 C CA . ASP A 1 172 ? -1.674 22.581 -13.085 1.00 77.56 172 ASP A CA 1
ATOM 1270 C C . ASP A 1 172 ? -1.536 22.740 -14.613 1.00 77.56 172 ASP A C 1
ATOM 1272 O O . ASP A 1 172 ? -1.302 23.848 -15.108 1.00 77.56 172 ASP A O 1
ATOM 1276 N N . PHE A 1 173 ? -1.738 21.678 -15.403 1.00 81.88 173 PHE A N 1
ATOM 1277 C CA . PHE A 1 173 ? -1.738 21.786 -16.868 1.00 81.88 173 PHE A CA 1
ATOM 1278 C C . PHE A 1 173 ? -3.085 22.280 -17.425 1.00 81.88 173 PHE A C 1
ATOM 1280 O O . PHE A 1 173 ? -4.157 21.955 -16.901 1.00 81.88 173 PHE A O 1
ATOM 1287 N N . PRO A 1 174 ? -3.097 23.003 -18.565 1.00 87.31 174 PRO A N 1
ATOM 1288 C CA . PRO A 1 174 ? -4.349 23.326 -19.242 1.00 87.31 174 PRO A CA 1
ATOM 1289 C C . PRO A 1 174 ? -5.103 22.041 -19.614 1.00 87.31 174 PRO A C 1
ATOM 1291 O O . PRO A 1 174 ? -4.499 21.008 -19.877 1.00 87.31 174 PRO A O 1
ATOM 1294 N N . ALA A 1 175 ? -6.434 22.086 -19.721 1.00 88.94 175 ALA A N 1
ATOM 1295 C CA . ALA A 1 175 ? -7.221 20.899 -20.090 1.00 88.94 175 ALA A CA 1
ATOM 1296 C C . ALA A 1 175 ? -6.871 20.337 -21.489 1.00 88.94 175 ALA A C 1
ATOM 1298 O O . ALA A 1 175 ? -7.105 19.157 -21.777 1.00 88.94 175 ALA A O 1
ATOM 1299 N N . SER A 1 176 ? -6.333 21.185 -22.368 1.00 91.44 176 SER A N 1
ATOM 1300 C CA . SER A 1 176 ? -5.921 20.846 -23.728 1.00 91.44 176 SER A CA 1
ATOM 1301 C C . SER A 1 176 ? -4.764 21.716 -24.210 1.00 91.44 176 SER A C 1
ATOM 1303 O O . SER A 1 176 ? -4.644 22.866 -23.792 1.00 91.44 176 SER A O 1
ATOM 1305 N N . VAL A 1 177 ? -4.010 21.188 -25.166 1.00 92.19 177 VAL A N 1
ATOM 1306 C CA . VAL A 1 177 ? -2.854 21.800 -25.826 1.00 92.19 177 VAL A CA 1
ATOM 1307 C C . VAL A 1 177 ? -3.043 21.740 -27.343 1.00 92.19 177 VAL A C 1
ATOM 1309 O O . VAL A 1 177 ? -3.568 20.758 -27.881 1.00 92.19 177 VAL A O 1
ATOM 1312 N N . ASP A 1 178 ? -2.634 22.805 -28.028 1.00 94.50 178 ASP A N 1
ATOM 1313 C CA . ASP A 1 178 ? -2.556 22.833 -29.486 1.00 94.50 178 ASP A CA 1
ATOM 1314 C C . ASP A 1 178 ? -1.279 22.122 -29.951 1.00 94.50 178 ASP A C 1
ATOM 1316 O O . ASP A 1 178 ? -0.197 22.309 -29.397 1.00 94.50 178 ASP A O 1
ATOM 1320 N N . ALA A 1 179 ? -1.412 21.293 -30.981 1.00 95.12 179 ALA A N 1
ATOM 1321 C CA . ALA A 1 179 ? -0.335 20.484 -31.527 1.00 95.12 179 ALA A CA 1
ATOM 1322 C C . ALA A 1 179 ? -0.331 20.530 -33.057 1.00 95.12 179 ALA A C 1
ATOM 1324 O O . ALA A 1 179 ? -1.369 20.684 -33.705 1.00 95.12 179 ALA A O 1
ATOM 1325 N N . ASP A 1 180 ? 0.840 20.323 -33.641 1.00 96.56 180 ASP A N 1
ATOM 1326 C CA . ASP A 1 180 ? 1.037 20.155 -35.070 1.00 96.56 180 ASP A CA 1
ATOM 1327 C C . ASP A 1 180 ? 1.392 18.701 -35.392 1.00 96.56 180 ASP A C 1
ATOM 1329 O O . ASP A 1 180 ? 2.303 18.114 -34.808 1.00 96.56 180 ASP A O 1
ATOM 1333 N N . ALA A 1 181 ? 0.685 18.120 -36.359 1.00 96.00 181 ALA A N 1
ATOM 1334 C CA . ALA A 1 181 ? 0.928 16.778 -36.868 1.00 96.00 181 ALA A CA 1
ATOM 1335 C C . ALA A 1 181 ? 1.217 16.823 -38.372 1.00 96.00 181 ALA A C 1
ATOM 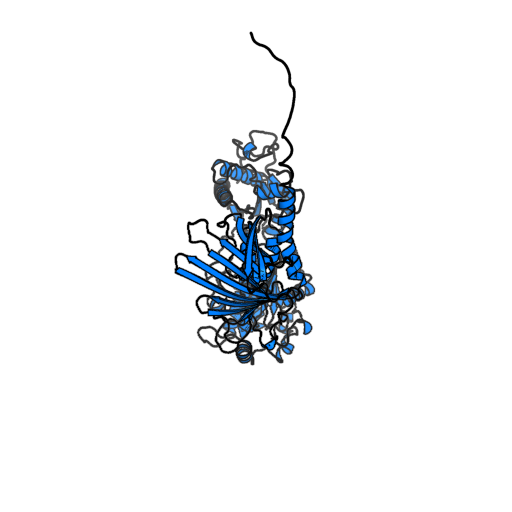1337 O O . ALA A 1 181 ? 0.445 17.380 -39.157 1.00 96.00 181 ALA A O 1
ATOM 1338 N N . TRP A 1 182 ? 2.303 16.186 -38.799 1.00 97.75 182 TRP A N 1
ATOM 1339 C CA . TRP A 1 182 ? 2.680 16.087 -40.207 1.00 97.75 182 TRP A CA 1
ATOM 1340 C C . TRP A 1 182 ? 2.437 14.681 -40.714 1.00 97.75 182 TRP A C 1
ATOM 1342 O O . TRP A 1 182 ? 3.050 13.738 -40.224 1.00 97.75 182 TRP A O 1
ATOM 1352 N N . LEU A 1 183 ? 1.574 14.542 -41.720 1.00 96.62 183 LEU A N 1
ATOM 1353 C CA . LEU A 1 183 ? 1.245 13.247 -42.318 1.00 96.62 183 LEU A CA 1
ATOM 1354 C C . LEU A 1 183 ? 1.733 13.181 -43.761 1.00 96.62 183 LEU A C 1
ATOM 1356 O O . LEU A 1 183 ? 1.558 14.145 -44.511 1.00 96.62 183 LEU A O 1
ATOM 1360 N N . ASP A 1 184 ? 2.314 12.057 -44.167 1.00 97.06 184 ASP A N 1
ATOM 1361 C CA . ASP A 1 184 ? 2.693 11.830 -45.563 1.00 97.06 184 ASP A CA 1
ATOM 1362 C C . ASP A 1 184 ? 1.491 11.471 -46.461 1.00 97.06 184 ASP A C 1
ATOM 1364 O O . ASP A 1 184 ? 0.328 11.502 -46.049 1.00 97.06 184 ASP A O 1
ATOM 1368 N N . GLU A 1 185 ? 1.754 11.156 -47.731 1.00 96.12 185 GLU A N 1
ATOM 1369 C CA . GLU A 1 185 ? 0.702 10.791 -48.687 1.00 96.12 185 GLU A CA 1
ATOM 1370 C C . GLU A 1 185 ? 0.031 9.434 -48.422 1.00 96.12 185 GLU A C 1
ATOM 1372 O O . GLU A 1 185 ? -1.072 9.201 -48.923 1.00 96.12 185 GLU A O 1
ATOM 1377 N N . HIS A 1 186 ? 0.654 8.575 -47.614 1.00 95.00 186 HIS A N 1
ATOM 1378 C CA . HIS A 1 186 ? 0.104 7.301 -47.150 1.00 95.00 186 HIS A CA 1
ATOM 1379 C C . HIS A 1 186 ? -0.686 7.462 -45.841 1.00 95.00 186 HIS A C 1
ATOM 1381 O O . HIS A 1 186 ? -1.307 6.509 -45.374 1.00 95.00 186 HIS A O 1
ATOM 1387 N N . GLY A 1 187 ? -0.709 8.672 -45.271 1.00 93.69 187 GLY A N 1
ATOM 1388 C CA . GLY A 1 187 ? -1.352 8.964 -43.996 1.00 93.69 187 GLY A CA 1
ATOM 1389 C C . GLY A 1 187 ? -0.513 8.556 -42.786 1.00 93.69 187 GLY A C 1
ATOM 1390 O O . GLY A 1 187 ? -1.057 8.495 -41.688 1.00 93.69 187 GLY A O 1
ATOM 1391 N N . LEU A 1 188 ? 0.783 8.280 -42.954 1.00 94.56 188 LEU A N 1
ATOM 1392 C CA . LEU A 1 188 ? 1.685 7.959 -41.848 1.00 94.56 188 LEU A CA 1
ATOM 1393 C C . LEU A 1 188 ? 2.165 9.243 -41.170 1.00 94.56 188 LEU A C 1
ATOM 1395 O O . LEU A 1 188 ? 2.497 10.225 -41.842 1.00 94.56 188 LEU A O 1
ATOM 1399 N N . LEU A 1 189 ? 2.223 9.227 -39.838 1.00 94.81 189 LEU A N 1
ATOM 1400 C CA . LEU A 1 189 ? 2.763 10.329 -39.044 1.00 94.81 189 LEU A CA 1
ATOM 1401 C C . LEU A 1 189 ? 4.268 10.455 -39.289 1.00 94.81 189 LEU A C 1
ATOM 1403 O O . LEU A 1 189 ? 5.003 9.482 -39.197 1.00 94.81 189 LEU A O 1
ATOM 1407 N N . ARG A 1 190 ? 4.746 11.649 -39.616 1.00 96.00 190 ARG A N 1
ATOM 1408 C CA . ARG A 1 190 ? 6.173 11.929 -39.834 1.00 96.00 190 ARG A CA 1
ATOM 1409 C C . ARG A 1 190 ? 6.756 12.850 -38.779 1.00 96.00 190 ARG A C 1
ATOM 1411 O O . ARG A 1 190 ? 7.953 12.776 -38.538 1.00 96.00 190 ARG A O 1
ATOM 1418 N N . ARG A 1 191 ? 5.921 13.682 -38.155 1.00 96.06 191 ARG A N 1
ATOM 1419 C CA . ARG A 1 191 ? 6.303 14.553 -37.046 1.00 96.06 191 ARG A CA 1
ATOM 1420 C C . ARG A 1 191 ? 5.093 14.889 -36.180 1.00 96.06 191 ARG A C 1
ATOM 1422 O O . ARG A 1 191 ? 3.996 15.044 -36.725 1.00 96.06 191 ARG A O 1
ATOM 1429 N N . LEU A 1 192 ? 5.297 15.012 -34.875 1.00 94.81 192 LEU A N 1
ATOM 1430 C CA . LEU A 1 192 ? 4.349 15.542 -33.900 1.00 94.81 192 LEU A CA 1
ATOM 1431 C C . LEU A 1 192 ? 5.071 16.594 -33.059 1.00 94.81 192 LEU A C 1
ATOM 1433 O O . LEU A 1 192 ? 6.129 16.306 -32.511 1.00 94.81 192 LEU A O 1
ATOM 1437 N N . ARG A 1 193 ? 4.501 17.796 -32.961 1.00 95.94 193 ARG A N 1
ATOM 1438 C CA . ARG A 1 193 ? 5.056 18.887 -32.158 1.00 95.94 193 ARG A CA 1
ATOM 1439 C C . ARG A 1 193 ? 3.974 19.536 -31.311 1.00 95.94 193 ARG A C 1
ATOM 1441 O O . ARG A 1 193 ? 2.899 19.821 -31.832 1.00 95.94 193 ARG A O 1
ATOM 1448 N N . PHE A 1 194 ? 4.258 19.812 -30.046 1.00 94.56 194 PHE A N 1
ATOM 1449 C CA . PHE A 1 194 ? 3.376 20.599 -29.186 1.00 94.56 194 PHE A CA 1
ATOM 1450 C C . PHE A 1 194 ? 4.165 21.328 -28.100 1.00 94.56 194 PHE A C 1
ATOM 1452 O O . PHE A 1 194 ? 5.323 21.011 -27.837 1.00 94.56 194 PHE A O 1
ATOM 1459 N N . GLU A 1 195 ? 3.531 22.330 -27.502 1.00 94.00 195 GLU A N 1
ATOM 1460 C CA . GLU A 1 195 ? 4.117 23.171 -26.461 1.00 94.00 195 GLU A CA 1
ATOM 1461 C C . GLU A 1 195 ? 3.231 23.093 -25.222 1.00 94.00 195 GLU A C 1
ATOM 1463 O O . GLU A 1 195 ? 2.011 23.250 -25.315 1.00 94.00 195 GLU A O 1
ATOM 1468 N N . LEU A 1 196 ? 3.835 22.825 -24.070 1.00 88.75 196 LEU A N 1
ATOM 1469 C CA . LEU A 1 196 ? 3.131 22.684 -22.807 1.00 88.75 196 LEU A CA 1
ATOM 1470 C C . LEU A 1 196 ? 3.633 23.751 -21.838 1.00 88.75 196 LEU A C 1
ATOM 1472 O O . LEU A 1 196 ? 4.801 23.749 -21.468 1.00 88.75 196 LEU A O 1
ATOM 1476 N N . ALA A 1 197 ? 2.752 24.674 -21.465 1.00 86.12 197 ALA A N 1
ATOM 1477 C CA . ALA A 1 197 ? 3.026 25.679 -20.445 1.00 86.12 197 ALA A CA 1
ATOM 1478 C C . ALA A 1 197 ? 2.325 25.285 -19.144 1.00 86.12 197 ALA A C 1
ATOM 1480 O O . ALA A 1 197 ? 1.134 24.950 -19.165 1.00 86.12 197 ALA A O 1
ATOM 1481 N N . GLU A 1 198 ? 3.049 25.355 -18.034 1.00 78.12 198 GLU A N 1
ATOM 1482 C CA . GLU A 1 198 ? 2.470 25.258 -16.697 1.00 78.12 198 GLU A CA 1
ATOM 1483 C C . GLU A 1 198 ? 1.682 26.529 -16.348 1.00 78.12 198 GLU A C 1
ATOM 1485 O O . GLU A 1 198 ? 1.885 27.598 -16.932 1.00 78.12 198 GLU A O 1
ATOM 1490 N N . ALA A 1 199 ? 0.762 26.438 -15.383 1.00 72.69 199 ALA A N 1
ATOM 1491 C CA . ALA A 1 199 ? -0.073 27.569 -14.974 1.00 72.69 199 ALA A CA 1
ATOM 1492 C C . ALA A 1 199 ? 0.716 28.773 -14.405 1.00 72.69 199 ALA A C 1
ATOM 1494 O O . ALA A 1 199 ? 0.160 29.871 -14.319 1.00 72.69 199 ALA A O 1
ATOM 1495 N N . ASN A 1 200 ? 1.990 28.587 -14.038 1.00 71.88 200 ASN A N 1
ATOM 1496 C CA . ASN A 1 200 ? 2.796 29.530 -13.255 1.00 71.88 200 ASN A CA 1
ATOM 1497 C C . ASN A 1 200 ? 3.710 30.474 -14.074 1.00 71.88 200 ASN A C 1
ATOM 1499 O O . ASN A 1 200 ? 4.688 30.985 -13.538 1.00 71.88 200 ASN A O 1
ATOM 1503 N N . ASP A 1 201 ? 3.367 30.793 -15.330 1.00 62.56 201 ASP A N 1
ATOM 1504 C CA . ASP A 1 201 ? 4.120 31.732 -16.199 1.00 62.56 201 ASP A CA 1
ATOM 1505 C C . ASP A 1 201 ? 5.562 31.276 -16.563 1.00 62.56 201 ASP A C 1
ATOM 1507 O O . ASP A 1 201 ? 6.396 32.094 -16.967 1.00 62.56 201 ASP A O 1
ATOM 1511 N N . GLU A 1 202 ? 5.861 29.977 -16.486 1.00 74.44 202 GLU A N 1
ATOM 1512 C CA . GLU A 1 202 ? 7.132 29.413 -16.966 1.00 74.44 202 GLU A CA 1
ATOM 1513 C C . GLU A 1 202 ? 7.207 29.340 -18.501 1.00 74.44 202 GLU A C 1
ATOM 1515 O O . GLU A 1 202 ? 6.199 29.428 -19.216 1.00 74.44 202 GLU A O 1
ATOM 1520 N N . ALA A 1 203 ? 8.427 29.224 -19.035 1.00 86.94 203 ALA A N 1
ATOM 1521 C CA . ALA A 1 203 ? 8.614 29.032 -20.467 1.00 86.94 203 ALA A CA 1
ATOM 1522 C C . ALA A 1 203 ? 8.008 27.679 -20.884 1.00 86.94 203 ALA A C 1
ATOM 1524 O O . ALA A 1 203 ? 8.200 26.688 -20.186 1.00 86.94 203 ALA A O 1
ATOM 1525 N N . PRO A 1 204 ? 7.279 27.600 -22.012 1.00 90.25 204 PRO A N 1
ATOM 1526 C CA . PRO A 1 204 ? 6.662 26.347 -22.415 1.00 90.25 204 PRO A CA 1
ATOM 1527 C C . PRO A 1 204 ? 7.722 25.298 -22.756 1.00 90.25 204 PRO A C 1
ATOM 1529 O O . PRO A 1 204 ? 8.650 25.570 -23.524 1.00 90.25 204 PRO A O 1
ATOM 1532 N N . THR A 1 205 ? 7.515 24.077 -22.278 1.00 90.25 205 THR A N 1
ATOM 1533 C CA . THR A 1 205 ? 8.282 22.911 -22.710 1.00 90.25 205 THR A CA 1
ATOM 1534 C C . THR A 1 205 ? 7.814 22.496 -24.099 1.00 90.25 205 THR A C 1
ATOM 1536 O O . THR A 1 205 ? 6.630 22.236 -24.333 1.00 90.25 205 THR A O 1
ATOM 1539 N N . VAL A 1 206 ? 8.745 22.454 -25.047 1.00 94.12 206 VAL A N 1
ATOM 1540 C CA . VAL A 1 206 ? 8.497 22.068 -26.437 1.00 94.12 206 VAL A CA 1
ATOM 1541 C C . VAL A 1 206 ? 8.837 20.598 -26.608 1.00 94.12 206 VAL A C 1
ATOM 1543 O O . VAL A 1 206 ? 9.967 20.190 -26.357 1.00 94.12 206 VAL A O 1
ATOM 1546 N N . PHE A 1 207 ? 7.875 19.829 -27.106 1.00 93.19 207 PHE A N 1
ATOM 1547 C CA . PHE A 1 207 ? 8.051 18.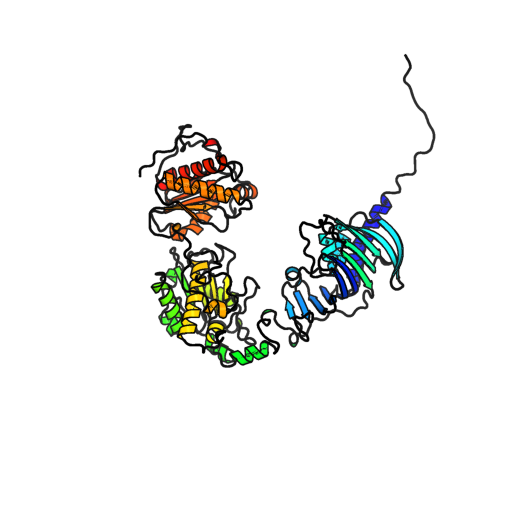435 -27.492 1.00 93.19 207 PHE A CA 1
ATOM 1548 C C . PHE A 1 207 ? 8.020 18.335 -29.015 1.00 93.19 207 PHE A C 1
ATOM 1550 O O . PHE A 1 207 ? 7.074 18.816 -29.644 1.00 93.19 207 PHE A O 1
ATOM 1557 N N . ASP A 1 208 ? 9.042 17.728 -29.616 1.00 95.44 208 ASP A N 1
ATOM 1558 C CA . ASP A 1 208 ? 9.191 17.628 -31.069 1.00 95.44 208 ASP A CA 1
ATOM 1559 C C . ASP A 1 208 ? 9.698 16.239 -31.473 1.00 95.44 208 ASP A C 1
ATOM 1561 O O . ASP A 1 208 ? 10.880 15.935 -31.330 1.00 95.44 208 ASP A O 1
ATOM 1565 N N . THR A 1 209 ? 8.799 15.385 -31.966 1.00 93.81 209 THR A N 1
ATOM 1566 C CA . THR A 1 209 ? 9.100 13.986 -32.303 1.00 93.81 209 THR A CA 1
ATOM 1567 C C . THR A 1 209 ? 8.946 13.729 -33.794 1.00 93.81 209 THR A C 1
ATOM 1569 O O . THR A 1 209 ? 7.875 13.960 -34.357 1.00 93.81 209 THR A O 1
ATOM 1572 N N . GLU A 1 210 ? 9.975 13.181 -34.438 1.00 95.69 210 GLU A N 1
ATOM 1573 C CA . GLU A 1 210 ? 9.954 12.712 -35.826 1.00 95.69 210 GLU A CA 1
ATOM 1574 C C . GLU A 1 210 ? 9.875 11.183 -35.925 1.00 95.69 210 GLU A C 1
ATOM 1576 O O . GLU A 1 210 ? 10.417 10.469 -35.087 1.00 95.69 210 GLU A O 1
ATOM 1581 N N . PHE A 1 211 ? 9.249 10.677 -36.996 1.00 95.38 211 PHE A N 1
ATOM 1582 C CA . PHE A 1 211 ? 9.064 9.243 -37.254 1.00 95.38 211 PHE A CA 1
ATOM 1583 C C . PHE A 1 211 ? 9.466 8.854 -38.688 1.00 95.38 211 PHE A C 1
ATOM 1585 O O . PHE A 1 211 ? 9.035 9.480 -39.668 1.00 95.38 211 PHE A O 1
ATOM 1592 N N . TRP A 1 212 ? 10.259 7.789 -38.846 1.00 97.31 212 TRP A N 1
ATOM 1593 C CA . TRP A 1 212 ? 10.722 7.300 -40.154 1.00 97.31 212 TRP A CA 1
ATOM 1594 C C . TRP A 1 212 ? 11.004 5.785 -40.176 1.00 97.31 212 TRP A C 1
ATOM 1596 O O . TRP A 1 212 ? 10.824 5.093 -39.182 1.00 97.31 212 TRP A O 1
ATOM 1606 N N . ASP A 1 213 ? 11.398 5.250 -41.338 1.00 97.12 213 ASP A N 1
ATOM 1607 C CA . ASP A 1 213 ? 11.706 3.820 -41.545 1.00 97.12 213 ASP A CA 1
ATOM 1608 C C . ASP A 1 213 ? 10.587 2.843 -41.132 1.00 97.12 213 ASP A C 1
ATOM 1610 O O . ASP A 1 213 ? 10.843 1.755 -40.613 1.00 97.12 213 ASP A O 1
ATOM 1614 N N . TYR A 1 214 ? 9.335 3.219 -41.408 1.00 96.06 214 TYR A N 1
ATOM 1615 C CA . TYR A 1 214 ? 8.163 2.357 -41.238 1.00 96.06 214 TYR A CA 1
ATOM 1616 C C . TYR A 1 214 ? 8.358 0.986 -41.908 1.00 96.06 214 TYR A C 1
ATOM 1618 O O . TYR A 1 214 ? 8.704 0.912 -43.091 1.00 96.06 214 TYR A O 1
ATOM 1626 N N . GLY A 1 215 ? 8.178 -0.083 -41.130 1.00 95.69 215 GLY A N 1
ATOM 1627 C CA . GLY A 1 215 ? 8.337 -1.484 -41.533 1.00 95.69 215 GLY A CA 1
ATOM 1628 C C . GLY A 1 215 ? 9.755 -1.902 -41.914 1.00 95.69 215 GLY A C 1
ATOM 1629 O O . GLY A 1 215 ? 9.955 -2.992 -42.452 1.00 95.69 215 GLY A O 1
ATOM 1630 N N . GLN A 1 216 ? 10.747 -1.043 -41.674 1.00 96.69 216 GLN A N 1
ATOM 1631 C CA . GLN A 1 216 ? 12.149 -1.287 -42.021 1.00 96.69 216 GLN A CA 1
ATOM 1632 C C . GLN A 1 216 ? 13.058 -1.374 -40.794 1.00 96.69 216 GLN A C 1
ATOM 1634 O O . GLN A 1 216 ? 14.182 -1.870 -40.906 1.00 96.69 216 GLN A O 1
ATOM 1639 N N . ALA A 1 217 ? 12.603 -0.905 -39.631 1.00 93.38 217 ALA A N 1
ATOM 1640 C CA . ALA A 1 217 ? 13.359 -1.032 -38.395 1.00 93.38 217 ALA A CA 1
ATOM 1641 C C . ALA A 1 217 ? 13.365 -2.496 -37.911 1.00 93.38 217 ALA A C 1
ATOM 1643 O O . ALA A 1 217 ? 12.360 -3.196 -38.077 1.00 93.38 217 ALA A O 1
ATOM 1644 N N . PRO A 1 218 ? 14.481 -2.981 -37.334 1.00 94.12 218 PRO A N 1
ATOM 1645 C CA . PRO A 1 218 ? 14.506 -4.305 -36.722 1.00 94.12 218 PRO A CA 1
ATOM 1646 C C . PRO A 1 218 ? 13.499 -4.379 -35.561 1.00 94.12 218 PRO A C 1
ATOM 1648 O O . PRO A 1 218 ? 13.231 -3.347 -34.941 1.00 94.12 218 PRO A O 1
ATOM 1651 N N . PRO A 1 219 ? 12.945 -5.568 -35.265 1.00 93.94 219 PRO A N 1
ATOM 1652 C CA . PRO A 1 219 ? 12.110 -5.758 -34.084 1.00 93.94 219 PRO A CA 1
ATOM 1653 C C . PRO A 1 219 ? 12.909 -5.491 -32.804 1.00 93.94 219 PRO A C 1
ATOM 1655 O O . PRO A 1 219 ? 14.139 -5.589 -32.796 1.00 93.94 219 PRO A O 1
ATOM 1658 N N . VAL A 1 220 ? 12.201 -5.165 -31.726 1.00 95.44 220 VAL A N 1
ATOM 1659 C CA . VAL A 1 220 ? 12.816 -4.920 -30.417 1.00 95.44 220 VAL A CA 1
ATOM 1660 C C . VAL A 1 220 ? 12.982 -6.250 -29.681 1.00 95.44 220 VAL A C 1
ATOM 1662 O O . VAL A 1 220 ? 12.006 -6.924 -29.333 1.00 95.44 220 VAL A O 1
ATOM 1665 N N . GLU A 1 221 ? 14.237 -6.631 -29.454 1.00 96.94 221 GLU A N 1
ATOM 1666 C CA . GLU A 1 221 ? 14.612 -7.805 -28.666 1.00 96.94 221 GLU A CA 1
ATOM 1667 C C . GLU A 1 221 ? 14.743 -7.418 -27.188 1.00 96.94 221 GLU A C 1
ATOM 1669 O O . GLU A 1 221 ? 15.230 -6.333 -26.870 1.00 96.94 221 GLU A O 1
ATOM 1674 N N . LEU A 1 222 ? 14.284 -8.298 -26.294 1.00 95.38 222 LEU A N 1
ATOM 1675 C CA . LEU A 1 222 ? 14.539 -8.142 -24.863 1.00 95.38 222 LEU A CA 1
ATOM 1676 C C . LEU A 1 222 ? 16.007 -8.459 -24.559 1.00 95.38 222 LEU A C 1
ATOM 1678 O O . LEU A 1 222 ? 16.616 -9.239 -25.299 1.00 95.38 222 LEU A O 1
ATOM 1682 N N . PRO A 1 223 ? 16.562 -7.911 -23.469 1.00 93.44 223 PRO A N 1
ATOM 1683 C CA . PRO A 1 223 ? 17.833 -8.384 -22.943 1.00 93.44 223 PRO A CA 1
ATOM 1684 C C . PRO A 1 223 ? 17.794 -9.887 -22.642 1.00 93.44 223 PRO A C 1
ATOM 1686 O O . PRO A 1 223 ? 16.743 -10.426 -22.293 1.00 93.44 223 PRO A O 1
ATOM 1689 N N . ASP A 1 224 ? 18.944 -10.555 -22.736 1.00 90.69 224 ASP A N 1
ATOM 1690 C CA . ASP A 1 224 ? 19.075 -11.922 -22.232 1.00 90.69 224 ASP A CA 1
ATOM 1691 C C . ASP A 1 224 ? 18.897 -11.916 -20.703 1.00 90.69 224 ASP A C 1
ATOM 1693 O O . ASP A 1 224 ? 19.475 -11.066 -20.029 1.00 90.69 224 ASP A O 1
ATOM 1697 N N . ASP A 1 225 ? 18.175 -12.891 -20.134 1.00 78.12 225 ASP A N 1
ATOM 1698 C CA . ASP A 1 225 ? 17.927 -12.982 -18.678 1.00 78.12 225 ASP A CA 1
ATOM 1699 C C . ASP A 1 225 ? 19.219 -12.924 -17.837 1.00 78.12 225 ASP A C 1
ATOM 1701 O O . ASP A 1 225 ? 19.211 -12.482 -16.694 1.00 78.12 225 ASP A O 1
ATOM 1705 N N . ALA A 1 226 ? 20.349 -13.371 -18.399 1.00 81.06 226 ALA A N 1
ATOM 1706 C CA . ALA A 1 226 ? 21.655 -13.339 -17.739 1.00 81.06 226 ALA A CA 1
ATOM 1707 C C . ALA A 1 226 ? 22.273 -11.929 -17.636 1.00 81.06 226 ALA A C 1
ATOM 1709 O O . ALA A 1 226 ? 23.194 -11.735 -16.843 1.00 81.06 226 ALA A O 1
ATOM 1710 N N . ASP A 1 227 ? 21.787 -10.977 -18.434 1.00 84.38 227 ASP A N 1
ATOM 1711 C CA . ASP A 1 227 ? 22.234 -9.583 -18.473 1.00 84.38 227 ASP A CA 1
ATOM 1712 C C . ASP A 1 227 ? 21.291 -8.645 -17.695 1.00 84.38 227 ASP A C 1
ATOM 1714 O O . ASP A 1 227 ? 21.538 -7.436 -17.644 1.00 84.38 227 ASP A O 1
ATOM 1718 N N . VAL A 1 228 ? 20.216 -9.185 -17.108 1.00 84.12 228 VAL A N 1
ATOM 1719 C CA . VAL A 1 228 ? 19.201 -8.446 -16.350 1.00 84.12 228 VAL A CA 1
ATOM 1720 C C . VAL A 1 228 ? 19.442 -8.611 -14.851 1.00 84.12 228 VAL A C 1
ATOM 1722 O O . VAL A 1 228 ? 19.440 -9.719 -14.320 1.00 84.12 228 VAL A O 1
ATOM 1725 N N . LEU A 1 229 ? 19.631 -7.489 -14.165 1.00 77.69 229 LEU A N 1
ATOM 1726 C CA . LEU A 1 229 ? 19.633 -7.373 -12.716 1.00 77.69 229 LEU A CA 1
ATOM 1727 C C . LEU A 1 229 ? 18.204 -7.191 -12.211 1.00 77.69 229 LEU A C 1
ATOM 1729 O O . LEU A 1 229 ? 17.395 -6.469 -12.805 1.00 77.69 229 LEU A O 1
ATOM 1733 N N . ASP A 1 230 ? 17.921 -7.833 -11.086 1.00 66.44 230 ASP A N 1
ATOM 1734 C CA . ASP A 1 230 ? 16.680 -7.651 -10.348 1.00 66.44 230 ASP A CA 1
ATOM 1735 C C . ASP A 1 230 ? 16.707 -6.281 -9.633 1.00 66.44 230 ASP A C 1
ATOM 1737 O O . ASP A 1 230 ? 17.735 -5.892 -9.085 1.00 66.44 230 ASP A O 1
ATOM 1741 N N . PRO A 1 231 ? 15.625 -5.495 -9.605 1.00 55.94 231 PRO A N 1
ATOM 1742 C CA . PRO A 1 231 ? 15.609 -4.215 -8.895 1.00 55.94 231 PRO A CA 1
ATOM 1743 C C . PRO A 1 231 ? 15.805 -4.374 -7.371 1.00 55.94 231 PRO A C 1
ATOM 1745 O O . PRO A 1 231 ? 16.228 -3.435 -6.698 1.00 55.94 231 PRO A O 1
ATOM 1748 N N . LEU A 1 232 ? 15.585 -5.571 -6.812 1.00 52.97 232 LEU A N 1
ATOM 1749 C CA . LEU A 1 232 ? 15.895 -5.882 -5.407 1.00 52.97 232 LEU A CA 1
ATOM 1750 C C . LEU A 1 232 ? 17.397 -6.073 -5.124 1.00 52.97 232 LEU A C 1
ATOM 1752 O O . LEU A 1 232 ? 17.792 -6.182 -3.962 1.00 52.97 232 LEU A O 1
ATOM 1756 N N . ASP A 1 233 ? 18.225 -6.086 -6.166 1.00 52.09 233 ASP A N 1
ATOM 1757 C CA . ASP A 1 233 ? 19.682 -6.202 -6.097 1.00 52.09 233 ASP A CA 1
ATOM 1758 C C . ASP A 1 233 ? 20.374 -4.817 -5.948 1.00 52.09 233 ASP A C 1
ATOM 1760 O O . ASP A 1 233 ? 21.595 -4.743 -5.843 1.00 52.09 233 ASP A O 1
ATOM 1764 N N . PHE A 1 234 ? 19.615 -3.710 -5.870 1.00 43.06 234 PHE A N 1
ATOM 1765 C CA . PHE A 1 234 ? 20.120 -2.320 -5.788 1.00 43.06 234 PHE A CA 1
ATOM 1766 C C . PHE A 1 234 ? 20.590 -1.846 -4.400 1.00 43.06 234 PHE A C 1
ATOM 1768 O O . PHE A 1 234 ? 20.899 -0.668 -4.215 1.00 43.06 234 PHE A O 1
ATOM 1775 N N . GLY A 1 235 ? 20.668 -2.741 -3.416 1.00 43.53 235 GLY A N 1
ATOM 1776 C CA . GLY A 1 235 ? 21.197 -2.429 -2.088 1.00 43.53 235 GLY A CA 1
ATOM 1777 C C . GLY A 1 235 ? 22.681 -2.777 -1.949 1.00 43.53 235 GLY A C 1
ATOM 1778 O O . GLY A 1 235 ? 22.996 -3.914 -1.614 1.00 43.53 235 GLY A O 1
ATOM 1779 N N . ASP A 1 236 ? 23.538 -1.769 -2.122 1.00 44.38 236 ASP A N 1
ATOM 1780 C CA . ASP A 1 236 ? 24.962 -1.685 -1.740 1.00 44.38 236 ASP A CA 1
ATOM 1781 C C . ASP A 1 236 ? 26.035 -2.326 -2.667 1.00 44.38 236 ASP A C 1
ATOM 1783 O O . ASP A 1 236 ? 26.322 -3.521 -2.630 1.00 44.38 236 ASP A O 1
ATOM 1787 N N . ASP A 1 237 ? 26.727 -1.415 -3.374 1.00 42.16 237 ASP A N 1
ATOM 1788 C CA . ASP A 1 237 ? 28.075 -1.452 -3.975 1.00 42.16 237 ASP A CA 1
ATOM 1789 C C . ASP A 1 237 ? 28.363 -2.250 -5.278 1.00 42.16 237 ASP A C 1
ATOM 1791 O O . ASP A 1 237 ? 27.953 -3.389 -5.486 1.00 42.16 237 ASP A O 1
ATOM 1795 N N . ASP A 1 238 ? 29.173 -1.596 -6.131 1.00 44.22 238 ASP A N 1
ATOM 1796 C CA . ASP A 1 238 ? 29.640 -1.834 -7.521 1.00 44.22 238 ASP A CA 1
ATOM 1797 C C . ASP A 1 238 ? 30.136 -3.250 -7.935 1.00 44.22 238 ASP A C 1
ATOM 1799 O O . ASP A 1 238 ? 30.604 -3.439 -9.061 1.00 44.22 238 ASP A O 1
ATOM 1803 N N . ASP A 1 239 ? 30.027 -4.272 -7.086 1.00 41.59 239 ASP A N 1
ATOM 1804 C CA . ASP A 1 239 ? 30.504 -5.636 -7.346 1.00 41.59 239 ASP A CA 1
ATOM 1805 C C . ASP A 1 239 ? 29.336 -6.640 -7.433 1.00 41.59 239 ASP A C 1
ATOM 1807 O O . ASP A 1 239 ? 29.230 -7.551 -6.618 1.00 41.59 239 ASP A O 1
ATOM 1811 N N . GLY A 1 240 ? 28.466 -6.511 -8.442 1.00 38.19 240 GLY A N 1
ATOM 1812 C CA . GLY A 1 240 ? 27.532 -7.563 -8.887 1.00 38.19 240 GLY A CA 1
ATOM 1813 C C . GLY A 1 240 ? 26.792 -8.323 -7.757 1.00 38.19 240 GLY A C 1
ATOM 1814 O O . GLY A 1 240 ? 27.288 -9.370 -7.321 1.00 38.19 240 GLY A O 1
ATOM 1815 N N . PRO A 1 241 ? 25.604 -7.876 -7.318 1.00 44.91 241 PRO A N 1
ATOM 1816 C CA . PRO A 1 241 ? 24.907 -8.312 -6.094 1.00 44.91 241 PRO A CA 1
ATOM 1817 C C . PRO A 1 241 ? 24.634 -9.820 -5.999 1.00 44.91 241 PRO A C 1
ATOM 1819 O O . PRO A 1 241 ? 24.857 -10.416 -4.944 1.00 44.91 241 PRO A O 1
ATOM 1822 N N . ALA A 1 242 ? 24.322 -10.500 -7.106 1.00 47.75 242 ALA A N 1
ATOM 1823 C CA . ALA A 1 242 ? 24.220 -11.961 -7.118 1.00 47.75 242 ALA A CA 1
ATOM 1824 C C . ALA A 1 242 ? 25.527 -12.663 -6.687 1.00 47.75 242 ALA A C 1
ATOM 1826 O O . ALA A 1 242 ? 25.495 -13.732 -6.081 1.00 47.75 242 ALA A O 1
ATOM 1827 N N . SER A 1 243 ? 26.695 -12.067 -6.951 1.00 49.12 243 SER A N 1
ATOM 1828 C CA . SER A 1 243 ? 27.998 -12.608 -6.548 1.00 49.12 243 SER A CA 1
ATOM 1829 C C . SER A 1 243 ? 28.363 -12.261 -5.101 1.00 49.12 243 SER A C 1
ATOM 1831 O O . SER A 1 243 ? 28.904 -13.116 -4.390 1.00 49.12 243 SER A O 1
ATOM 1833 N N . ALA A 1 244 ? 28.019 -11.052 -4.645 1.00 51.03 244 ALA A N 1
ATOM 1834 C CA . ALA A 1 244 ? 28.254 -10.592 -3.281 1.00 51.03 244 ALA A CA 1
ATOM 1835 C C . ALA A 1 244 ? 27.325 -11.301 -2.285 1.00 51.03 244 ALA A C 1
ATOM 1837 O O . ALA A 1 244 ? 27.814 -11.868 -1.308 1.00 51.03 244 ALA A O 1
ATOM 1838 N N . ALA A 1 245 ? 26.023 -11.394 -2.575 1.00 56.41 245 ALA A N 1
ATOM 1839 C CA . ALA A 1 245 ? 25.055 -12.142 -1.775 1.00 56.41 245 ALA A CA 1
ATOM 1840 C C . ALA A 1 245 ? 25.347 -13.652 -1.791 1.00 56.41 245 ALA A C 1
ATOM 1842 O O . ALA A 1 245 ? 25.416 -14.273 -0.729 1.00 56.41 245 ALA A O 1
ATOM 1843 N N . ALA A 1 246 ? 25.634 -14.251 -2.957 1.00 64.88 246 ALA A N 1
ATOM 1844 C CA . ALA A 1 246 ? 26.025 -15.665 -3.013 1.00 64.88 246 ALA A CA 1
ATOM 1845 C C . ALA A 1 246 ? 27.351 -15.946 -2.291 1.00 64.88 246 ALA A C 1
ATOM 1847 O O . ALA A 1 246 ? 27.586 -17.067 -1.833 1.00 64.88 246 ALA A O 1
ATOM 1848 N N . SER A 1 247 ? 28.239 -14.953 -2.178 1.00 68.56 247 SER A N 1
ATOM 1849 C CA . SER A 1 247 ? 29.443 -15.060 -1.355 1.00 68.56 247 SER A CA 1
ATOM 1850 C C . SER A 1 247 ? 29.142 -14.873 0.134 1.00 68.56 247 SER A C 1
ATOM 1852 O O . SER A 1 247 ? 29.664 -15.641 0.941 1.00 68.56 247 SER A O 1
ATOM 1854 N N . ALA A 1 248 ? 28.303 -13.904 0.502 1.00 73.75 248 ALA A N 1
ATOM 1855 C CA . ALA A 1 248 ? 27.942 -13.592 1.884 1.00 73.75 248 ALA A CA 1
ATOM 1856 C C . ALA A 1 248 ? 27.136 -14.722 2.539 1.00 73.75 248 ALA A C 1
ATOM 1858 O O . ALA A 1 248 ? 27.363 -15.053 3.700 1.00 73.75 248 ALA A O 1
ATOM 1859 N N . PHE A 1 249 ? 26.252 -15.367 1.774 1.00 85.81 249 PHE A N 1
ATOM 1860 C CA . PHE A 1 249 ? 25.368 -16.427 2.256 1.00 85.81 249 PHE A CA 1
ATOM 1861 C C . PHE A 1 249 ? 25.834 -17.837 1.905 1.00 85.81 249 PHE A C 1
ATOM 1863 O O . PHE A 1 249 ? 25.152 -18.808 2.226 1.00 85.81 249 PHE A O 1
ATOM 1870 N N . ARG A 1 250 ? 27.015 -17.996 1.295 1.00 84.31 250 ARG A N 1
ATOM 1871 C CA . ARG A 1 250 ? 27.545 -19.317 0.916 1.00 84.31 250 ARG A CA 1
ATOM 1872 C C . ARG A 1 250 ? 27.501 -20.321 2.066 1.00 84.31 250 ARG A C 1
ATOM 1874 O O . ARG A 1 250 ? 27.165 -21.487 1.851 1.00 84.31 250 ARG A O 1
ATOM 1881 N N . ASP A 1 251 ? 27.816 -19.833 3.264 1.00 88.06 251 ASP A N 1
ATOM 1882 C CA . ASP A 1 251 ? 27.905 -20.604 4.502 1.00 88.06 251 ASP A CA 1
ATOM 1883 C C . ASP A 1 251 ? 26.650 -20.467 5.394 1.00 88.06 251 ASP A C 1
ATOM 1885 O O . ASP A 1 251 ? 26.544 -21.161 6.403 1.00 88.06 251 ASP A O 1
ATOM 1889 N N . ALA A 1 252 ? 25.617 -19.737 4.949 1.00 90.88 252 ALA A N 1
ATOM 1890 C CA . ALA A 1 252 ? 24.325 -19.601 5.631 1.00 90.88 252 ALA A CA 1
ATOM 1891 C C . ALA A 1 252 ? 23.485 -20.885 5.584 1.00 90.88 252 ALA A C 1
ATOM 1893 O O . ALA A 1 252 ? 23.358 -21.523 4.534 1.00 90.88 252 ALA A O 1
ATOM 1894 N N . ASP A 1 253 ? 22.886 -21.268 6.707 1.00 90.81 253 ASP A N 1
ATOM 1895 C CA . ASP A 1 253 ? 21.909 -22.356 6.719 1.00 90.81 253 ASP A CA 1
ATOM 1896 C C . ASP A 1 253 ? 20.694 -21.988 5.864 1.00 90.81 253 ASP A C 1
ATOM 1898 O O . ASP A 1 253 ? 20.361 -20.819 5.712 1.00 90.81 253 ASP A O 1
ATOM 1902 N N . CYS A 1 254 ? 20.062 -22.987 5.249 1.00 93.75 254 CYS A N 1
ATOM 1903 C CA . CYS A 1 254 ? 18.956 -22.800 4.305 1.00 93.75 254 CYS A CA 1
ATOM 1904 C C . CYS A 1 254 ? 19.306 -22.103 2.975 1.00 93.75 254 CYS A C 1
ATOM 1906 O O . CYS A 1 254 ? 18.396 -21.748 2.231 1.00 93.75 254 CYS A O 1
ATOM 1908 N N . TYR A 1 255 ? 20.592 -21.978 2.623 1.00 93.56 255 TYR A N 1
ATOM 1909 C CA . TYR A 1 255 ? 21.041 -21.423 1.340 1.00 93.56 255 TYR A CA 1
ATOM 1910 C C . TYR A 1 255 ? 21.699 -22.467 0.424 1.00 93.56 255 TYR A C 1
ATOM 1912 O O . TYR A 1 255 ? 22.328 -23.434 0.875 1.00 93.56 255 TYR A O 1
ATOM 1920 N N . GLY A 1 256 ? 21.577 -22.269 -0.888 1.00 90.81 256 GLY A N 1
ATOM 1921 C CA . GLY A 1 256 ? 22.131 -23.137 -1.921 1.00 90.81 256 GLY A CA 1
ATOM 1922 C C . GLY A 1 256 ? 21.633 -24.576 -1.787 1.00 90.81 256 GLY A C 1
ATOM 1923 O O . GLY A 1 256 ? 20.441 -24.844 -1.651 1.00 90.81 256 GLY A O 1
ATOM 1924 N N . GLU A 1 257 ? 22.551 -25.544 -1.781 1.00 91.81 257 GLU A N 1
ATOM 1925 C CA . GLU A 1 257 ? 22.180 -26.960 -1.652 1.00 91.81 257 GLU A CA 1
ATOM 1926 C C . GLU A 1 257 ? 21.547 -27.309 -0.291 1.00 91.81 257 GLU A C 1
ATOM 1928 O O . GLU A 1 257 ? 20.793 -28.284 -0.214 1.00 91.81 257 GLU A O 1
ATOM 1933 N N . ARG A 1 258 ? 21.804 -26.504 0.756 1.00 94.88 258 ARG A N 1
ATOM 1934 C CA . ARG A 1 258 ? 21.290 -26.715 2.123 1.00 94.88 258 ARG A CA 1
ATOM 1935 C C . ARG A 1 258 ? 19.850 -26.258 2.318 1.00 94.88 258 ARG A C 1
ATOM 1937 O O . ARG A 1 258 ? 19.244 -26.623 3.318 1.00 94.88 258 ARG A O 1
ATOM 1944 N N . VAL A 1 259 ? 19.252 -25.535 1.365 1.00 94.88 259 VAL A N 1
ATOM 1945 C CA . VAL A 1 259 ? 17.835 -25.124 1.449 1.00 94.88 259 VAL A CA 1
ATOM 1946 C C . VAL A 1 259 ? 16.895 -26.316 1.672 1.00 94.88 259 VAL A C 1
ATOM 1948 O O . VAL A 1 259 ? 15.896 -26.213 2.378 1.00 94.88 259 VAL A O 1
ATOM 1951 N N . LYS A 1 260 ? 17.257 -27.493 1.142 1.00 94.06 260 LYS A N 1
ATOM 1952 C CA . LYS A 1 260 ? 16.490 -28.740 1.281 1.00 94.06 260 LYS A CA 1
ATOM 1953 C C . LYS A 1 260 ? 16.385 -29.227 2.723 1.00 94.06 260 LYS A C 1
ATOM 1955 O O . LYS A 1 260 ? 15.373 -29.834 3.068 1.00 94.06 260 LYS A O 1
ATOM 1960 N N . ASP A 1 261 ? 17.394 -28.946 3.543 1.00 95.75 261 ASP A N 1
ATOM 1961 C CA . ASP A 1 261 ? 17.421 -29.342 4.952 1.00 95.75 261 ASP A CA 1
ATOM 1962 C C . ASP A 1 261 ? 16.455 -28.498 5.794 1.00 95.75 261 ASP A C 1
ATOM 1964 O O . ASP A 1 261 ? 16.095 -28.905 6.894 1.00 95.75 261 ASP A O 1
ATOM 1968 N N . CYS A 1 262 ? 15.980 -27.374 5.245 1.00 97.12 262 CYS A N 1
ATOM 1969 C CA . CYS A 1 262 ? 15.089 -26.432 5.915 1.00 97.12 262 CYS A CA 1
ATOM 1970 C C . CYS A 1 262 ? 13.615 -26.551 5.509 1.00 97.12 262 CYS A C 1
ATOM 1972 O O . CYS A 1 262 ? 12.768 -25.830 6.034 1.00 97.12 262 CYS A O 1
ATOM 1974 N N . LEU A 1 263 ? 13.281 -27.453 4.579 1.00 97.00 263 LEU A N 1
ATOM 1975 C CA . LEU A 1 263 ? 11.911 -27.620 4.078 1.00 97.00 263 LEU A CA 1
ATOM 1976 C C . LEU A 1 263 ? 11.001 -28.393 5.045 1.00 97.00 263 LEU A C 1
ATOM 1978 O O . LEU A 1 263 ? 9.775 -28.304 4.958 1.00 97.00 263 LEU A O 1
ATOM 1982 N N . ALA A 1 264 ? 11.581 -29.187 5.945 1.00 97.25 264 ALA A N 1
ATOM 1983 C CA . ALA A 1 264 ? 10.834 -30.059 6.845 1.00 97.25 264 ALA A CA 1
ATOM 1984 C C . ALA A 1 264 ? 10.473 -29.356 8.171 1.00 97.25 264 ALA A C 1
ATOM 1986 O O . ALA A 1 264 ? 11.237 -28.521 8.640 1.00 97.25 264 ALA A O 1
ATOM 1987 N N . PRO A 1 265 ? 9.361 -29.725 8.827 1.00 97.19 265 PRO A N 1
ATOM 1988 C CA . PRO A 1 265 ? 9.052 -29.321 10.199 1.00 97.19 265 PRO A CA 1
ATOM 1989 C C . PRO A 1 265 ? 10.197 -29.585 11.184 1.00 97.19 265 PRO A C 1
ATOM 1991 O O . PRO A 1 265 ? 10.845 -30.633 11.105 1.00 97.19 265 PRO A O 1
ATOM 1994 N N . ASN A 1 266 ? 10.401 -28.688 12.155 1.00 96.31 266 ASN A N 1
ATOM 1995 C CA . ASN A 1 266 ? 11.276 -28.947 13.300 1.00 96.31 266 ASN A CA 1
ATOM 1996 C C . ASN A 1 266 ? 10.492 -29.692 14.404 1.00 96.31 266 ASN A C 1
ATOM 1998 O O . ASN A 1 266 ? 9.633 -29.087 15.050 1.00 96.31 266 ASN A O 1
ATOM 2002 N N . PRO A 1 267 ? 10.814 -30.965 14.719 1.00 96.62 267 PRO A N 1
ATOM 2003 C CA . PRO A 1 267 ? 10.060 -31.743 15.706 1.00 96.62 267 PRO A CA 1
ATOM 2004 C C . PRO A 1 267 ? 10.063 -31.151 17.119 1.00 96.62 267 PRO A C 1
ATOM 2006 O O . PRO A 1 267 ? 9.194 -31.478 17.926 1.00 96.62 267 PRO A O 1
ATOM 2009 N N . LYS A 1 268 ? 11.058 -30.321 17.456 1.00 97.19 268 LYS A N 1
ATOM 2010 C CA . LYS A 1 268 ? 11.095 -29.644 18.754 1.00 97.19 268 LYS A CA 1
ATOM 2011 C C . LYS A 1 268 ? 10.093 -28.499 18.833 1.00 97.19 268 LYS A C 1
ATOM 2013 O O . LYS A 1 268 ? 9.472 -28.335 19.875 1.00 97.19 268 LYS A O 1
ATOM 2018 N N . VAL A 1 269 ? 9.910 -27.762 17.739 1.00 95.69 269 VAL A N 1
ATOM 2019 C CA . VAL A 1 269 ? 8.886 -26.716 17.645 1.00 95.69 269 VAL A CA 1
ATOM 2020 C C . VAL A 1 269 ? 7.495 -27.347 17.687 1.00 95.69 269 VAL A C 1
ATOM 2022 O O . VAL A 1 269 ? 6.637 -26.881 18.426 1.00 95.69 269 VAL A O 1
ATOM 2025 N N . ASP A 1 270 ? 7.294 -28.488 17.020 1.00 93.38 270 ASP A N 1
ATOM 2026 C CA . ASP A 1 270 ? 6.027 -29.234 17.106 1.00 93.38 270 ASP A CA 1
ATOM 2027 C C . ASP A 1 270 ? 5.700 -29.695 18.535 1.00 93.38 270 ASP A C 1
ATOM 2029 O O . ASP A 1 270 ? 4.532 -29.798 18.905 1.00 93.38 270 ASP A O 1
ATOM 2033 N N . ALA A 1 271 ? 6.712 -29.948 19.369 1.00 95.19 271 ALA A N 1
ATOM 2034 C CA . ALA A 1 271 ? 6.504 -30.269 20.780 1.00 95.19 271 ALA A CA 1
ATOM 2035 C C . ALA A 1 271 ? 6.040 -29.058 21.616 1.00 95.19 271 ALA A C 1
ATOM 2037 O O . ALA A 1 271 ? 5.522 -29.254 22.717 1.00 95.19 271 ALA A O 1
ATOM 2038 N N . MET A 1 272 ? 6.216 -27.833 21.106 1.00 96.12 272 MET A N 1
ATOM 2039 C CA . MET A 1 272 ? 5.711 -26.585 21.691 1.00 96.12 272 MET A CA 1
ATOM 2040 C C . MET A 1 272 ? 4.303 -26.230 21.193 1.00 96.12 272 MET A C 1
ATOM 2042 O O . MET A 1 272 ? 3.693 -25.303 21.723 1.00 96.12 272 MET A O 1
ATOM 2046 N N . ALA A 1 273 ? 3.793 -26.935 20.179 1.00 95.88 273 ALA A N 1
ATOM 2047 C CA . ALA A 1 273 ? 2.542 -26.583 19.529 1.00 95.88 273 ALA A CA 1
ATOM 2048 C C . ALA A 1 273 ? 1.332 -26.716 20.473 1.00 95.88 273 ALA A C 1
ATOM 2050 O O . ALA A 1 273 ? 1.141 -27.730 21.152 1.00 95.88 273 ALA A O 1
ATOM 2051 N N . GLY A 1 274 ? 0.494 -25.681 20.482 1.00 94.94 274 GLY A N 1
ATOM 2052 C CA . GLY A 1 274 ? -0.814 -25.659 21.123 1.00 94.94 274 GLY A CA 1
ATOM 2053 C C . GLY A 1 274 ? -1.910 -26.289 20.259 1.00 94.94 274 GLY A C 1
ATOM 2054 O O . GLY A 1 274 ? -1.667 -26.803 19.168 1.00 94.94 274 GLY A O 1
ATOM 2055 N N . ASP A 1 275 ? -3.147 -26.247 20.758 1.00 95.50 275 ASP A N 1
ATOM 2056 C CA . ASP A 1 275 ? -4.325 -26.718 20.024 1.00 95.50 275 ASP A CA 1
ATOM 2057 C C . ASP A 1 275 ? -4.726 -25.702 18.933 1.00 95.50 275 ASP A C 1
ATOM 2059 O O . ASP A 1 275 ? -5.105 -24.576 19.278 1.00 95.50 275 ASP A O 1
ATOM 2063 N N . PRO A 1 276 ? -4.717 -26.070 17.634 1.00 94.50 276 PRO A N 1
ATOM 2064 C CA . PRO A 1 276 ? -5.142 -25.178 16.555 1.00 94.50 276 PRO A CA 1
ATOM 2065 C C . PRO A 1 276 ? -6.579 -24.660 16.689 1.00 94.50 276 PRO A C 1
ATOM 2067 O O . PRO A 1 276 ? -6.907 -23.595 16.162 1.00 94.50 276 PRO A O 1
ATOM 2070 N N . ALA A 1 277 ? -7.445 -25.367 17.424 1.00 92.81 277 ALA A N 1
ATOM 2071 C CA . ALA A 1 277 ? -8.806 -24.910 17.695 1.00 92.81 277 ALA A CA 1
ATOM 2072 C C . ALA A 1 277 ? -8.846 -23.585 18.481 1.00 92.81 277 ALA A C 1
ATOM 2074 O O . ALA A 1 277 ? -9.824 -22.846 18.391 1.00 92.81 277 ALA A O 1
ATOM 2075 N N . LEU A 1 278 ? -7.778 -23.246 19.216 1.00 88.44 278 LEU A N 1
ATOM 2076 C CA . LEU A 1 278 ? -7.670 -21.967 19.922 1.00 88.44 278 LEU A CA 1
ATOM 2077 C C . LEU A 1 278 ? -7.568 -20.776 18.964 1.00 88.44 278 LEU A C 1
ATOM 2079 O O . LEU A 1 278 ? -8.034 -19.693 19.304 1.00 88.44 278 LEU A O 1
ATOM 2083 N N . CYS A 1 279 ? -6.999 -20.983 17.776 1.00 91.75 279 CYS A N 1
ATOM 2084 C CA . CYS A 1 279 ? -6.801 -19.945 16.764 1.00 91.75 279 CYS A CA 1
ATOM 2085 C C . CYS A 1 279 ? -8.014 -19.743 15.851 1.00 91.75 279 CYS A C 1
ATOM 2087 O O . CYS A 1 279 ? -8.166 -18.680 15.257 1.00 91.75 279 CYS A O 1
ATOM 2089 N N . THR A 1 280 ? -8.897 -20.737 15.768 1.00 87.00 280 THR A N 1
ATOM 2090 C CA . THR A 1 280 ? -10.109 -20.710 14.928 1.00 87.00 280 THR A CA 1
ATOM 2091 C C . THR A 1 280 ? -11.386 -20.405 15.721 1.00 87.00 280 THR A C 1
ATOM 2093 O O . THR A 1 280 ? -12.483 -20.404 15.165 1.00 87.00 280 THR A O 1
ATOM 2096 N N . GLY A 1 281 ? -11.258 -20.159 17.030 1.00 79.62 281 GLY A N 1
ATOM 2097 C CA . GLY A 1 281 ? -12.368 -19.819 17.914 1.00 79.62 281 GLY A CA 1
ATOM 2098 C C . GLY A 1 281 ? -12.812 -18.355 17.824 1.00 79.62 281 GLY A C 1
ATOM 2099 O O . GLY A 1 281 ? -12.266 -17.546 17.083 1.00 79.62 281 GLY A O 1
ATOM 2100 N N . GLU A 1 282 ? -13.809 -17.997 18.634 1.00 74.94 282 GLU A N 1
ATOM 2101 C CA . GLU A 1 282 ? -14.368 -16.633 18.679 1.00 74.94 282 GLU A CA 1
ATOM 2102 C C . GLU A 1 282 ? -13.463 -15.620 19.402 1.00 74.94 282 GLU A C 1
ATOM 2104 O O . GLU A 1 282 ? -13.670 -14.413 19.302 1.00 74.94 282 GLU A O 1
ATOM 2109 N N . THR A 1 283 ? -12.474 -16.095 20.163 1.00 77.81 283 THR A N 1
ATOM 2110 C CA . THR A 1 283 ? -11.529 -15.235 20.885 1.00 77.81 283 THR A CA 1
ATOM 2111 C C . THR A 1 283 ? -10.329 -14.936 20.000 1.00 77.81 283 THR A C 1
ATOM 2113 O O . THR A 1 283 ? -9.654 -15.869 19.579 1.00 77.81 283 THR A O 1
ATOM 2116 N N . ALA A 1 284 ? -10.034 -13.653 1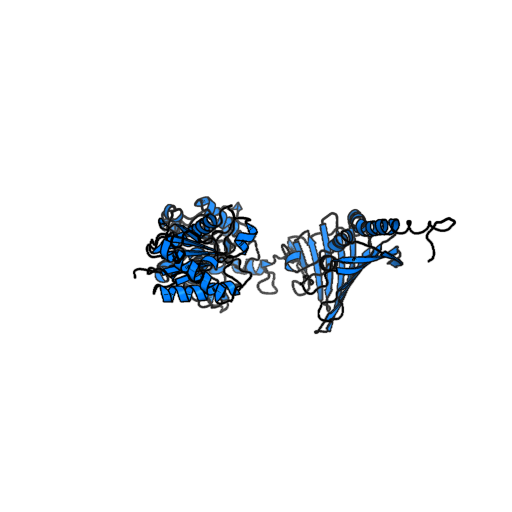9.782 1.00 81.12 284 ALA A N 1
ATOM 2117 C CA . ALA A 1 284 ? -8.834 -13.219 19.077 1.00 81.12 284 ALA A CA 1
ATOM 2118 C C . ALA A 1 284 ? -7.566 -13.732 19.777 1.00 81.12 284 ALA A C 1
ATOM 2120 O O . ALA A 1 284 ? -7.393 -13.546 20.987 1.00 81.12 284 ALA A O 1
ATOM 2121 N N . ARG A 1 285 ? -6.677 -14.375 19.018 1.00 90.69 285 ARG A N 1
ATOM 2122 C CA . ARG A 1 285 ? -5.368 -14.855 19.479 1.00 90.69 285 ARG A CA 1
ATOM 2123 C C . ARG A 1 285 ? -4.265 -14.420 18.524 1.00 90.69 285 ARG A C 1
ATOM 2125 O O . ARG A 1 285 ? -4.517 -14.184 17.346 1.00 90.69 285 ARG A O 1
ATOM 2132 N N . LEU A 1 286 ? -3.042 -14.366 19.043 1.00 94.12 286 LEU A N 1
ATOM 2133 C CA . LEU A 1 286 ? -1.845 -14.307 18.217 1.00 94.12 286 LEU A CA 1
ATOM 2134 C C . LEU A 1 286 ? -1.388 -15.737 17.924 1.00 94.12 286 LEU A C 1
ATOM 2136 O O . LEU A 1 286 ? -1.021 -16.466 18.848 1.00 94.12 286 LEU A O 1
ATOM 2140 N N . CYS A 1 287 ? -1.422 -16.129 16.657 1.00 97.12 287 CYS A N 1
ATOM 2141 C CA . CYS A 1 287 ? -1.149 -17.487 16.208 1.00 97.12 287 CYS A CA 1
ATOM 2142 C C . CYS A 1 287 ? 0.118 -17.508 15.358 1.00 97.12 287 CYS A C 1
ATOM 2144 O O . CYS A 1 287 ? 0.149 -16.981 14.249 1.00 97.12 287 CYS A O 1
ATOM 2146 N N . LEU A 1 288 ? 1.180 -18.111 15.885 1.00 98.06 288 LEU A N 1
ATOM 2147 C CA . LEU A 1 288 ? 2.464 -18.203 15.195 1.00 98.06 288 LEU A CA 1
ATOM 2148 C C . LEU A 1 288 ? 2.528 -19.526 14.427 1.00 98.06 288 LEU A C 1
ATOM 2150 O O . LEU A 1 288 ? 2.343 -20.587 15.023 1.00 98.06 288 LEU A O 1
ATOM 2154 N N . VAL A 1 289 ? 2.798 -19.467 13.122 1.00 97.94 289 VAL A N 1
ATOM 2155 C CA . VAL A 1 289 ? 2.866 -20.629 12.224 1.00 97.94 289 VAL A CA 1
ATOM 2156 C C . VAL A 1 289 ? 4.305 -20.836 11.744 1.00 97.94 289 VAL A C 1
ATOM 2158 O O . VAL A 1 289 ? 4.748 -20.161 10.815 1.00 97.94 289 VAL A O 1
ATOM 2161 N N . PRO A 1 290 ? 5.060 -21.773 12.333 1.00 98.31 290 PRO A N 1
ATOM 2162 C CA . PRO A 1 290 ? 6.372 -22.143 11.821 1.00 98.31 290 PRO A CA 1
ATOM 2163 C C . PRO A 1 290 ? 6.232 -22.853 10.469 1.00 98.31 290 PRO A C 1
ATOM 2165 O O . PRO A 1 290 ? 5.486 -23.825 10.347 1.00 98.31 290 PRO A O 1
ATOM 2168 N N . VAL A 1 291 ? 6.955 -22.397 9.450 1.00 98.12 291 VAL A N 1
ATOM 2169 C CA . VAL A 1 291 ? 6.979 -22.996 8.111 1.00 98.12 291 VAL A CA 1
ATOM 2170 C C . VAL A 1 291 ? 8.405 -23.449 7.803 1.00 98.12 291 VAL A C 1
ATOM 2172 O O . VAL A 1 291 ? 9.333 -22.647 7.782 1.00 98.12 291 VAL A O 1
ATOM 2175 N N . GLY A 1 292 ? 8.596 -24.750 7.584 1.00 97.50 292 GLY A N 1
ATOM 2176 C CA . GLY A 1 292 ? 9.922 -25.362 7.462 1.00 97.50 292 GLY A CA 1
ATOM 2177 C C . GLY A 1 292 ? 10.626 -25.580 8.810 1.00 97.50 292 GLY A C 1
ATOM 2178 O O . GLY A 1 292 ? 9.986 -25.775 9.848 1.00 97.50 292 GLY A O 1
ATOM 2179 N N . THR A 1 293 ? 11.962 -25.599 8.798 1.00 97.38 293 THR A N 1
ATOM 2180 C CA . THR A 1 293 ? 12.797 -25.943 9.967 1.00 97.38 293 THR A CA 1
ATOM 2181 C C . THR A 1 293 ? 13.163 -24.707 10.790 1.00 97.38 293 THR A C 1
ATOM 2183 O O . THR A 1 293 ? 14.334 -24.374 10.956 1.00 97.38 293 THR A O 1
ATOM 2186 N N . VAL A 1 294 ? 12.160 -24.002 11.314 1.00 97.69 294 VAL A N 1
ATOM 2187 C CA . VAL A 1 294 ? 12.399 -22.857 12.208 1.00 97.69 294 VAL A CA 1
ATOM 2188 C C . VAL A 1 294 ? 13.072 -23.343 13.497 1.00 97.69 294 VAL A C 1
ATOM 2190 O O . VAL A 1 294 ? 12.719 -24.396 14.039 1.00 97.69 294 VAL A O 1
ATOM 2193 N N . ARG A 1 295 ? 14.062 -22.599 13.992 1.00 97.94 295 ARG A N 1
ATOM 2194 C CA . ARG A 1 295 ? 14.783 -22.937 15.227 1.00 97.94 295 ARG A CA 1
ATOM 2195 C C . ARG A 1 295 ? 13.875 -22.833 16.459 1.00 97.94 295 ARG A C 1
ATOM 2197 O O . ARG A 1 295 ? 13.100 -21.888 16.587 1.00 97.94 295 ARG A O 1
ATOM 2204 N N . ASP A 1 296 ? 14.003 -23.783 17.386 1.00 98.25 296 ASP A N 1
ATOM 2205 C CA . ASP A 1 296 ? 13.210 -23.834 18.622 1.00 98.25 296 ASP A CA 1
ATOM 2206 C C . ASP A 1 296 ? 13.477 -22.645 19.555 1.00 98.25 296 ASP A C 1
ATOM 2208 O O . ASP A 1 296 ? 12.538 -22.072 20.105 1.00 98.25 296 ASP A O 1
ATOM 2212 N N . ASP A 1 297 ? 14.732 -22.206 19.666 1.00 98.38 297 ASP A N 1
ATOM 2213 C CA . ASP A 1 297 ? 15.114 -21.092 20.539 1.00 98.38 297 ASP A CA 1
ATOM 2214 C C . ASP A 1 297 ? 14.542 -19.738 20.081 1.00 98.38 297 ASP A C 1
ATOM 2216 O O . ASP A 1 297 ? 14.239 -18.881 20.911 1.00 98.38 297 ASP A O 1
ATOM 2220 N N . LEU A 1 298 ? 14.324 -19.555 18.774 1.00 98.25 298 LEU A N 1
ATOM 2221 C CA . LEU A 1 298 ? 13.674 -18.355 18.238 1.00 98.25 298 LEU A CA 1
ATOM 2222 C C . LEU A 1 298 ? 12.184 -18.313 18.595 1.00 98.25 298 LEU A C 1
ATOM 2224 O 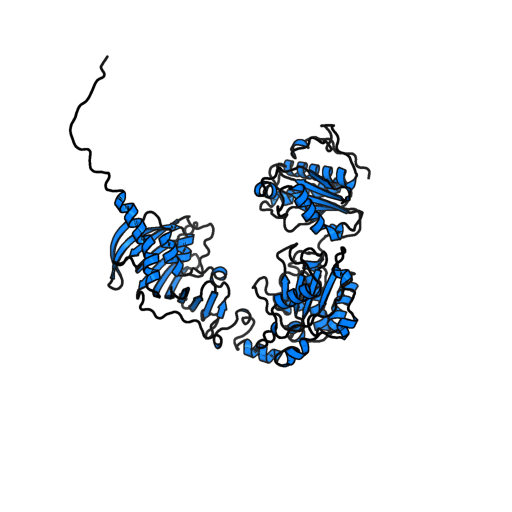O . LEU A 1 298 ? 11.677 -17.262 18.986 1.00 98.25 298 LEU A O 1
ATOM 2228 N N . ILE A 1 299 ? 11.492 -19.454 18.524 1.00 98.44 299 ILE A N 1
ATOM 2229 C CA . ILE A 1 299 ? 10.087 -19.560 18.943 1.00 98.44 299 ILE A CA 1
ATOM 2230 C C . ILE A 1 299 ? 9.961 -19.300 20.450 1.00 98.44 299 ILE A C 1
ATOM 2232 O O . ILE A 1 299 ? 9.093 -18.533 20.871 1.00 98.44 299 ILE A O 1
ATOM 2236 N N . GLU A 1 300 ? 10.851 -19.874 21.268 1.00 98.50 300 GLU A N 1
ATOM 2237 C CA . GLU A 1 300 ? 10.894 -19.610 22.712 1.00 98.50 300 GLU A CA 1
ATOM 2238 C C . GLU A 1 300 ? 11.112 -18.120 23.015 1.00 98.50 300 GLU A C 1
ATOM 2240 O O . GLU A 1 300 ? 10.417 -17.562 23.870 1.00 98.50 300 GLU A O 1
ATOM 2245 N N . ALA A 1 301 ? 12.029 -17.461 22.297 1.00 98.50 301 ALA A N 1
ATOM 2246 C CA . ALA A 1 301 ? 12.297 -16.035 22.455 1.00 98.50 301 ALA A CA 1
ATOM 2247 C C . ALA A 1 301 ? 11.068 -15.174 22.127 1.00 98.50 301 ALA A C 1
ATOM 2249 O O . ALA A 1 301 ? 10.723 -14.299 22.924 1.00 98.50 301 ALA A O 1
ATOM 2250 N N . ILE A 1 302 ? 10.358 -15.465 21.028 1.00 98.44 302 ILE A N 1
ATOM 2251 C CA . ILE A 1 302 ? 9.117 -14.767 20.654 1.00 98.44 302 ILE A CA 1
ATOM 2252 C C . ILE A 1 302 ? 8.071 -14.893 21.765 1.00 98.44 302 ILE A C 1
ATOM 2254 O O . ILE A 1 302 ? 7.551 -13.874 22.230 1.00 98.44 302 ILE A O 1
ATOM 2258 N N . VAL A 1 303 ? 7.759 -16.125 22.187 1.00 98.38 303 VAL A N 1
ATOM 2259 C CA . VAL A 1 303 ? 6.729 -16.405 23.204 1.00 98.38 303 VAL A CA 1
ATOM 2260 C C . VAL A 1 303 ? 7.079 -15.693 24.510 1.00 98.38 303 VAL A C 1
ATOM 2262 O O . VAL A 1 303 ? 6.251 -14.984 25.089 1.00 98.38 303 VAL A O 1
ATOM 2265 N N . LYS A 1 304 ? 8.335 -15.825 24.950 1.00 98.19 304 LYS A N 1
ATOM 2266 C CA . LYS A 1 304 ? 8.829 -15.179 26.163 1.00 98.19 304 LYS A CA 1
ATOM 2267 C C . LYS A 1 304 ? 8.720 -13.660 26.066 1.00 98.19 304 LYS A C 1
ATOM 2269 O O . LYS A 1 304 ? 8.133 -13.056 26.957 1.00 98.19 304 LYS A O 1
ATOM 2274 N N . PHE A 1 305 ? 9.215 -13.051 24.989 1.00 98.25 305 PHE A N 1
ATOM 2275 C CA . PHE A 1 305 ? 9.170 -11.603 24.796 1.00 98.25 305 PHE A CA 1
ATOM 2276 C C . PHE A 1 305 ? 7.737 -11.068 24.880 1.00 98.25 305 PHE A C 1
ATOM 2278 O O . PHE A 1 305 ? 7.480 -10.131 25.633 1.00 98.25 305 PHE A O 1
ATOM 2285 N N . HIS A 1 306 ? 6.789 -11.689 24.177 1.00 97.31 306 HIS A N 1
ATOM 2286 C CA . HIS A 1 306 ? 5.379 -11.283 24.175 1.00 97.31 306 HIS A CA 1
ATOM 2287 C C . HIS A 1 306 ? 4.727 -11.409 25.558 1.00 97.31 306 HIS A C 1
ATOM 2289 O O . HIS A 1 306 ? 4.057 -10.475 26.011 1.00 97.31 306 HIS A O 1
ATOM 2295 N N . SER A 1 307 ? 4.973 -12.519 26.260 1.00 95.88 307 SER A N 1
ATOM 2296 C CA . SER A 1 307 ? 4.443 -12.726 27.611 1.00 95.88 307 SER A CA 1
ATOM 2297 C C . SER A 1 307 ? 5.041 -11.749 28.635 1.00 95.88 307 SER A C 1
ATOM 2299 O O . SER A 1 307 ? 4.306 -11.139 29.405 1.00 95.88 307 SER A O 1
ATOM 2301 N N . GLU A 1 308 ? 6.359 -11.519 28.618 1.00 96.50 308 GLU A N 1
ATOM 2302 C CA . GLU A 1 308 ? 7.046 -10.672 29.603 1.00 96.50 308 GLU A CA 1
ATOM 2303 C C . GLU A 1 308 ? 6.804 -9.173 29.381 1.00 96.50 308 GLU A C 1
ATOM 2305 O O . GLU A 1 308 ? 6.787 -8.406 30.344 1.00 96.50 308 GLU A O 1
ATOM 2310 N N . THR A 1 309 ? 6.622 -8.738 28.130 1.00 94.62 309 THR A N 1
ATOM 2311 C CA . THR A 1 309 ? 6.520 -7.306 27.795 1.00 94.62 309 THR A CA 1
ATOM 2312 C C . THR A 1 309 ? 5.084 -6.809 27.622 1.00 94.62 309 THR A C 1
ATOM 2314 O O . THR A 1 309 ? 4.847 -5.608 27.773 1.00 94.62 309 THR A O 1
ATOM 2317 N N . LYS A 1 310 ? 4.120 -7.694 27.321 1.00 89.75 310 LYS A N 1
ATOM 2318 C CA . LYS A 1 310 ? 2.726 -7.305 27.034 1.00 89.75 310 LYS A CA 1
ATOM 2319 C C . LYS A 1 310 ? 1.665 -8.293 27.540 1.00 89.75 310 LYS A C 1
ATOM 2321 O O . LYS A 1 310 ? 0.492 -8.073 27.261 1.00 89.75 310 LYS A O 1
ATOM 2326 N N . ASP A 1 311 ? 2.051 -9.332 28.289 1.00 90.19 311 ASP A N 1
ATOM 2327 C CA . ASP A 1 311 ? 1.145 -10.379 28.807 1.00 90.19 311 ASP A CA 1
ATOM 2328 C C . ASP A 1 311 ? 0.303 -11.045 27.699 1.00 90.19 311 ASP A C 1
ATOM 2330 O O . ASP A 1 311 ? -0.873 -11.361 27.869 1.00 90.19 311 ASP A O 1
ATOM 2334 N N . ILE A 1 312 ? 0.904 -11.219 26.517 1.00 89.00 312 ILE A N 1
ATOM 2335 C CA . ILE A 1 312 ? 0.254 -11.870 25.375 1.00 89.00 312 ILE A CA 1
ATOM 2336 C C . ILE A 1 312 ? 0.598 -13.353 25.385 1.00 89.00 312 ILE A C 1
ATOM 2338 O O . ILE A 1 312 ? 1.769 -13.733 25.366 1.00 89.00 312 ILE A O 1
ATOM 2342 N N . ASP A 1 313 ? -0.443 -14.177 25.339 1.00 91.94 313 ASP A N 1
ATOM 2343 C CA . ASP A 1 313 ? -0.333 -15.616 25.131 1.00 91.94 313 ASP A CA 1
ATOM 2344 C C . ASP A 1 313 ? -0.250 -15.921 23.628 1.00 91.94 313 ASP A C 1
ATOM 2346 O O . ASP A 1 313 ? -1.230 -15.762 22.892 1.00 91.94 313 ASP A O 1
ATOM 2350 N N . VAL A 1 314 ? 0.943 -16.306 23.169 1.00 96.50 314 VAL A N 1
ATOM 2351 C CA . VAL A 1 314 ? 1.207 -16.658 21.769 1.00 96.50 314 VAL A CA 1
ATOM 2352 C C . VAL A 1 314 ? 0.913 -18.139 21.564 1.00 96.50 314 VAL A C 1
ATOM 2354 O O . VAL A 1 314 ? 1.587 -18.999 22.131 1.00 96.50 314 VAL A O 1
ATOM 2357 N N . VAL A 1 315 ? -0.061 -18.449 20.710 1.00 97.69 315 VAL A N 1
ATOM 2358 C CA . VAL A 1 315 ? -0.380 -19.831 20.350 1.00 97.69 315 VAL A CA 1
ATOM 2359 C C . VAL A 1 315 ? 0.554 -20.267 19.226 1.00 97.69 315 VAL A C 1
ATOM 2361 O O . VAL A 1 315 ? 0.377 -19.890 18.070 1.00 97.69 315 VAL A O 1
ATOM 2364 N N . VAL A 1 316 ? 1.563 -21.069 19.561 1.00 98.31 316 VAL A N 1
ATOM 2365 C CA . VAL A 1 316 ? 2.422 -21.714 18.558 1.00 98.31 316 VAL A CA 1
ATOM 2366 C C . VAL A 1 316 ? 1.634 -22.849 17.912 1.00 98.31 316 VAL A C 1
ATOM 2368 O O . VAL A 1 316 ? 1.142 -23.733 18.609 1.00 98.31 316 VAL A O 1
ATOM 2371 N N . LEU A 1 317 ? 1.491 -22.831 16.593 1.00 98.12 317 LEU A N 1
ATOM 2372 C CA . LEU A 1 317 ? 0.819 -23.886 15.839 1.00 98.12 317 LEU A CA 1
ATOM 2373 C C . LEU A 1 317 ? 1.818 -24.958 15.380 1.00 98.12 317 LEU A C 1
ATOM 2375 O O . LEU A 1 317 ? 3.018 -24.683 15.317 1.00 98.12 317 LEU A O 1
ATOM 2379 N N . PRO A 1 318 ? 1.357 -26.186 15.063 1.00 97.88 318 PRO A N 1
ATOM 2380 C CA . PRO A 1 318 ? 2.232 -27.200 14.484 1.00 97.88 318 PRO A CA 1
ATOM 2381 C C . PRO A 1 318 ? 2.949 -26.677 13.229 1.00 97.88 318 PRO A C 1
ATOM 2383 O O . PRO A 1 318 ? 2.413 -25.867 12.466 1.00 97.88 318 PRO A O 1
ATOM 2386 N N . SER A 1 319 ? 4.173 -27.126 12.993 1.00 97.69 319 SER A N 1
ATOM 2387 C CA . SER A 1 319 ? 4.949 -26.606 11.872 1.00 97.69 319 SER A CA 1
ATOM 2388 C C . SER A 1 319 ? 4.416 -27.151 10.545 1.00 97.69 319 SER A C 1
ATOM 2390 O O . SER A 1 319 ? 4.039 -28.321 10.426 1.00 97.69 319 SER A O 1
ATOM 2392 N N . VAL A 1 320 ? 4.422 -26.312 9.514 1.00 97.88 320 VAL A N 1
ATOM 2393 C CA . VAL A 1 320 ? 3.978 -26.666 8.162 1.00 97.88 320 VAL A CA 1
ATOM 2394 C C . VAL A 1 320 ? 5.205 -26.961 7.289 1.00 97.88 320 VAL A C 1
ATOM 2396 O O . VAL A 1 320 ? 6.131 -26.152 7.257 1.00 97.88 320 VAL A O 1
ATOM 2399 N N . PRO A 1 321 ? 5.271 -28.102 6.573 1.00 97.62 321 PRO A N 1
ATOM 2400 C CA . PRO A 1 321 ? 6.352 -28.348 5.618 1.00 97.62 321 PRO A CA 1
ATOM 2401 C C . PRO A 1 321 ? 6.285 -27.355 4.453 1.00 97.62 321 PRO A C 1
ATOM 2403 O O . PRO A 1 321 ? 5.204 -27.117 3.914 1.00 97.62 321 PRO A O 1
ATOM 2406 N N . LEU A 1 322 ? 7.438 -26.857 4.001 1.00 96.12 322 LEU A N 1
ATOM 2407 C CA . LEU A 1 322 ? 7.530 -26.039 2.793 1.00 96.12 322 LEU A CA 1
ATOM 2408 C C . LEU A 1 322 ? 7.738 -26.951 1.569 1.00 96.12 322 LEU A C 1
ATOM 2410 O O . LEU A 1 322 ? 8.768 -27.627 1.480 1.00 96.12 322 LEU A O 1
ATOM 2414 N N . PRO A 1 323 ? 6.794 -27.037 0.614 1.00 95.94 323 PRO A N 1
ATOM 2415 C CA . PRO A 1 323 ? 6.973 -27.881 -0.559 1.00 95.94 323 PRO A CA 1
ATOM 2416 C C . PRO A 1 323 ? 8.155 -27.399 -1.405 1.00 95.94 323 PRO A C 1
ATOM 2418 O O . PRO A 1 323 ? 8.241 -26.233 -1.757 1.00 95.94 323 PRO A O 1
ATOM 2421 N N . ALA A 1 324 ? 9.036 -28.306 -1.831 1.00 92.69 324 ALA A N 1
ATOM 2422 C CA . ALA A 1 324 ? 10.216 -27.926 -2.619 1.00 92.69 324 ALA A CA 1
ATOM 2423 C C . ALA A 1 324 ? 9.884 -27.148 -3.911 1.00 92.69 324 ALA A C 1
ATOM 2425 O O . ALA A 1 324 ? 10.705 -26.377 -4.384 1.00 92.69 324 ALA A O 1
ATOM 2426 N N . GLY A 1 325 ? 8.689 -27.352 -4.479 1.00 90.44 325 GLY A N 1
ATOM 2427 C CA . GLY A 1 325 ? 8.234 -26.648 -5.680 1.00 90.44 325 GLY A CA 1
ATOM 2428 C C . GLY A 1 325 ? 7.809 -25.193 -5.460 1.00 90.44 325 GLY A C 1
ATOM 2429 O O . GLY A 1 325 ? 7.562 -24.510 -6.445 1.00 90.44 325 GLY A O 1
ATOM 2430 N N . THR A 1 326 ? 7.699 -24.722 -4.213 1.00 91.38 326 THR A N 1
ATOM 2431 C CA . THR A 1 326 ? 7.417 -23.308 -3.906 1.00 91.38 326 THR A CA 1
ATOM 2432 C C . THR A 1 326 ? 8.687 -22.491 -3.688 1.00 91.38 326 THR A C 1
ATOM 2434 O O . THR A 1 326 ? 8.599 -21.278 -3.536 1.00 91.38 326 THR A O 1
ATOM 2437 N N . VAL A 1 327 ? 9.850 -23.145 -3.635 1.00 92.81 327 VAL A N 1
ATOM 2438 C CA . VAL A 1 327 ? 11.146 -22.501 -3.423 1.00 92.81 327 VAL A CA 1
ATOM 2439 C C . VAL A 1 327 ? 11.836 -22.332 -4.765 1.00 92.81 327 VAL A C 1
ATOM 2441 O O . VAL A 1 327 ? 12.038 -23.304 -5.497 1.00 92.81 327 VAL A O 1
ATOM 2444 N N . ASP A 1 328 ? 12.242 -21.107 -5.062 1.00 88.38 328 ASP A N 1
ATOM 2445 C CA . ASP A 1 328 ? 13.202 -20.844 -6.114 1.00 88.38 328 ASP A CA 1
ATOM 2446 C C . ASP A 1 328 ? 14.576 -21.337 -5.655 1.00 88.38 328 ASP A C 1
ATOM 2448 O O . ASP A 1 328 ? 15.283 -20.695 -4.878 1.00 88.38 328 ASP A O 1
ATOM 2452 N N . LEU A 1 329 ? 14.945 -22.529 -6.121 1.00 83.56 329 LEU A N 1
ATOM 2453 C CA . LEU A 1 329 ? 16.207 -23.165 -5.760 1.00 83.56 329 LEU A CA 1
ATOM 2454 C C . LEU A 1 329 ? 17.431 -22.433 -6.322 1.00 83.56 329 LEU A C 1
ATOM 2456 O O . LEU A 1 329 ? 18.521 -22.645 -5.795 1.00 83.56 329 LEU A O 1
ATOM 2460 N N . ALA A 1 330 ? 17.284 -21.619 -7.373 1.00 79.50 330 ALA A N 1
ATOM 2461 C CA . ALA A 1 330 ? 18.405 -20.859 -7.922 1.00 79.50 330 ALA A CA 1
ATOM 2462 C C . ALA A 1 330 ? 18.826 -19.746 -6.954 1.00 79.50 330 ALA A C 1
ATOM 2464 O O . ALA A 1 330 ? 20.019 -19.554 -6.724 1.00 79.50 330 ALA A O 1
ATOM 2465 N N . HIS A 1 331 ? 17.847 -19.099 -6.319 1.00 82.06 331 HIS A N 1
ATOM 2466 C CA . HIS A 1 331 ? 18.068 -17.986 -5.391 1.00 82.06 331 HIS A CA 1
ATOM 2467 C C . HIS A 1 331 ? 17.948 -18.386 -3.912 1.00 82.06 331 HIS A C 1
ATOM 2469 O O . HIS A 1 331 ? 18.287 -17.606 -3.029 1.00 82.06 331 HIS A O 1
ATOM 2475 N N . SER A 1 332 ? 17.525 -19.623 -3.627 1.00 91.44 332 SER A N 1
ATOM 2476 C CA . SER A 1 332 ? 17.207 -20.112 -2.273 1.00 91.44 332 SER A CA 1
ATOM 2477 C C . SER A 1 332 ? 16.150 -19.259 -1.569 1.00 91.44 332 SER A C 1
ATOM 2479 O O . SER A 1 332 ? 16.235 -19.009 -0.369 1.00 91.44 332 SER A O 1
ATOM 2481 N N . GLN A 1 333 ? 15.154 -18.821 -2.337 1.00 92.06 333 GLN A N 1
ATOM 2482 C CA . GLN A 1 333 ? 14.110 -17.903 -1.896 1.00 92.06 333 GLN A CA 1
ATOM 2483 C C . GLN A 1 333 ? 12.725 -18.523 -2.044 1.00 92.06 333 GLN A C 1
ATOM 2485 O O . GLN A 1 333 ? 12.488 -19.398 -2.877 1.00 92.06 333 GLN A O 1
ATOM 2490 N N . VAL A 1 334 ? 11.784 -18.046 -1.243 1.00 93.44 334 VAL A N 1
ATOM 2491 C CA . VAL A 1 334 ? 10.357 -18.341 -1.366 1.00 93.44 334 VAL A CA 1
ATOM 2492 C C . VAL A 1 334 ? 9.593 -17.027 -1.449 1.00 93.44 334 VAL A C 1
ATOM 2494 O O . VAL A 1 334 ? 9.961 -16.051 -0.807 1.00 93.44 334 VAL A O 1
ATOM 2497 N N . THR A 1 335 ? 8.515 -16.977 -2.225 1.00 89.81 335 THR A N 1
ATOM 2498 C CA . THR A 1 335 ? 7.626 -15.809 -2.174 1.00 89.81 335 THR A CA 1
ATOM 2499 C C . THR A 1 335 ? 6.900 -15.784 -0.834 1.00 89.81 335 THR A C 1
ATOM 2501 O O . THR A 1 335 ? 6.373 -16.813 -0.399 1.00 89.81 335 THR A O 1
ATOM 2504 N N . GLU A 1 336 ? 6.795 -14.613 -0.230 1.00 88.88 336 GLU A N 1
ATOM 2505 C CA . GLU A 1 336 ? 5.939 -14.305 0.910 1.00 88.88 336 GLU A CA 1
ATOM 2506 C C . GLU A 1 336 ? 4.538 -14.925 0.770 1.00 88.88 336 GLU A C 1
ATOM 2508 O O . GLU A 1 336 ? 4.058 -15.588 1.691 1.00 88.88 336 GLU A O 1
ATOM 2513 N N . TRP A 1 337 ? 3.921 -14.797 -0.412 1.00 87.19 337 TRP A N 1
ATOM 2514 C CA . TRP A 1 337 ? 2.570 -15.300 -0.684 1.00 87.19 337 TRP A CA 1
ATOM 2515 C C . TRP A 1 337 ? 2.477 -16.823 -0.553 1.00 87.19 337 TRP A C 1
ATOM 2517 O O . TRP A 1 337 ? 1.508 -17.357 -0.023 1.00 87.19 337 TRP A O 1
ATOM 2527 N N . ALA A 1 338 ? 3.502 -17.552 -1.001 1.00 91.31 338 ALA A N 1
ATOM 2528 C CA . ALA A 1 338 ? 3.525 -19.008 -0.887 1.00 91.31 338 ALA A CA 1
ATOM 2529 C C . ALA A 1 338 ? 3.608 -19.464 0.576 1.00 91.31 338 ALA A C 1
ATOM 2531 O O . ALA A 1 338 ? 2.938 -20.425 0.951 1.00 91.31 338 ALA A O 1
ATOM 2532 N N . VAL A 1 339 ? 4.401 -18.776 1.405 1.00 93.69 339 VAL A N 1
ATOM 2533 C CA . VAL A 1 339 ? 4.496 -19.065 2.847 1.00 93.69 339 VAL A CA 1
ATOM 2534 C C . VAL A 1 339 ? 3.148 -18.815 3.523 1.00 93.69 339 VAL A C 1
ATOM 2536 O O . VAL A 1 339 ? 2.676 -19.653 4.295 1.00 93.69 339 VAL A O 1
ATOM 2539 N N . TYR A 1 340 ? 2.508 -17.698 3.184 1.00 90.25 340 TYR A N 1
ATOM 2540 C CA . TYR A 1 340 ? 1.196 -17.326 3.694 1.00 90.25 340 TYR A CA 1
ATOM 2541 C C . TYR A 1 340 ? 0.095 -18.317 3.309 1.00 90.25 340 TYR A C 1
ATOM 2543 O O . TYR A 1 340 ? -0.570 -18.869 4.184 1.00 90.25 340 TYR A O 1
ATOM 2551 N N . GLU A 1 341 ? -0.054 -18.621 2.020 1.00 90.38 341 GLU A N 1
ATOM 2552 C CA . GLU A 1 341 ? -1.079 -19.545 1.526 1.00 90.38 341 GLU A CA 1
ATOM 2553 C C . GLU A 1 341 ? -0.938 -20.948 2.121 1.00 90.38 341 GLU A C 1
ATOM 2555 O O . GLU A 1 341 ? -1.934 -21.611 2.411 1.00 90.38 341 GLU A O 1
ATOM 2560 N N . LEU A 1 342 ? 0.293 -21.406 2.364 1.00 93.31 342 LEU A N 1
ATOM 2561 C CA . LEU A 1 342 ? 0.528 -22.675 3.049 1.00 93.31 342 LEU A CA 1
ATOM 2562 C C . LEU A 1 342 ? 0.032 -22.644 4.493 1.00 93.31 342 LEU A C 1
ATOM 2564 O O . LEU A 1 342 ? -0.621 -23.597 4.926 1.00 93.31 342 LEU A O 1
ATOM 2568 N N . ALA A 1 343 ? 0.305 -21.561 5.224 1.00 91.56 343 ALA A N 1
ATOM 2569 C CA . ALA A 1 343 ? -0.210 -21.375 6.575 1.00 91.56 343 ALA A CA 1
ATOM 2570 C C . ALA A 1 343 ? -1.748 -21.327 6.580 1.00 91.56 343 ALA A C 1
ATOM 2572 O O . ALA A 1 343 ? -2.375 -22.042 7.371 1.00 91.56 343 ALA A O 1
ATOM 2573 N N . LYS A 1 344 ? -2.364 -20.577 5.649 1.00 90.50 344 LYS A N 1
ATOM 2574 C CA . LYS A 1 344 ? -3.827 -20.521 5.513 1.00 90.50 344 LYS A CA 1
ATOM 2575 C C . LYS A 1 344 ? -4.423 -21.889 5.230 1.00 90.50 344 LYS A C 1
ATOM 2577 O O . LYS A 1 344 ? -5.340 -22.318 5.929 1.00 90.50 344 LYS A O 1
ATOM 2582 N N . ALA A 1 345 ? -3.895 -22.590 4.230 1.00 93.31 345 ALA A N 1
ATOM 2583 C CA . ALA A 1 345 ? -4.404 -23.887 3.811 1.00 93.31 345 ALA A CA 1
ATOM 2584 C C . ALA A 1 345 ? -4.270 -24.945 4.916 1.00 93.31 345 ALA A C 1
ATOM 2586 O O . ALA A 1 345 ? -5.168 -25.772 5.080 1.00 93.31 345 ALA A O 1
ATOM 2587 N N . ALA A 1 346 ? -3.179 -24.915 5.689 1.00 95.50 346 ALA A N 1
ATOM 2588 C CA . ALA A 1 346 ? -2.940 -25.868 6.771 1.00 95.50 346 ALA A CA 1
ATOM 2589 C C . ALA A 1 346 ? -3.940 -25.722 7.929 1.00 95.50 346 ALA A C 1
ATOM 2591 O O . ALA A 1 346 ? -4.363 -26.731 8.499 1.00 95.50 346 ALA A O 1
ATOM 2592 N N . TYR A 1 347 ? -4.338 -24.487 8.253 1.00 94.88 347 TYR A N 1
ATOM 2593 C CA . TYR A 1 347 ? -5.171 -24.184 9.423 1.00 94.88 347 TYR A CA 1
ATOM 2594 C C . TYR A 1 347 ? -6.573 -23.673 9.096 1.00 94.88 347 TYR A C 1
ATOM 2596 O O . TYR A 1 347 ? -7.343 -23.367 10.004 1.00 94.88 347 TYR A O 1
ATOM 2604 N N . GLY A 1 348 ? -6.931 -23.632 7.811 1.00 90.00 348 GLY A N 1
ATOM 2605 C CA . GLY A 1 348 ? -8.213 -23.115 7.346 1.00 90.00 348 GLY A CA 1
ATOM 2606 C C . GLY A 1 348 ? -8.398 -21.636 7.670 1.00 90.00 348 GLY A C 1
ATOM 2607 O O . GLY A 1 348 ? -9.522 -21.237 7.961 1.00 90.00 348 GLY A O 1
ATOM 2608 N N . VAL A 1 349 ? -7.314 -20.852 7.668 1.00 84.56 349 VAL A N 1
ATOM 2609 C CA . VAL A 1 349 ? -7.360 -19.418 7.982 1.00 84.56 349 VAL A CA 1
ATOM 2610 C C . VAL A 1 349 ? -8.219 -18.706 6.946 1.00 84.56 349 VAL A C 1
ATOM 2612 O O . VAL A 1 349 ? -8.051 -18.891 5.740 1.00 84.56 349 VAL A O 1
ATOM 2615 N N . THR A 1 350 ? -9.145 -17.890 7.433 1.00 82.25 350 THR A N 1
ATOM 2616 C CA . THR A 1 350 ? -9.985 -17.024 6.607 1.00 82.25 350 THR A CA 1
ATOM 2617 C C . THR A 1 350 ? -9.893 -15.610 7.138 1.00 82.25 350 THR A C 1
ATOM 2619 O O . THR A 1 350 ? -9.830 -15.438 8.353 1.00 82.25 350 THR A O 1
ATOM 2622 N N . ASP A 1 351 ? -10.048 -14.619 6.272 1.00 72.25 351 ASP A N 1
ATOM 2623 C CA . ASP A 1 351 ? -9.934 -13.201 6.642 1.00 72.25 351 ASP A CA 1
ATOM 2624 C C . ASP A 1 351 ? -11.021 -12.752 7.646 1.00 72.25 351 ASP A C 1
ATOM 2626 O O . ASP A 1 351 ? -10.905 -11.715 8.289 1.00 72.25 351 ASP A O 1
ATOM 2630 N N . ALA A 1 352 ? -12.074 -13.559 7.828 1.00 69.50 352 ALA A N 1
ATOM 2631 C CA . ALA A 1 352 ? -13.117 -13.358 8.835 1.00 69.50 352 ALA A CA 1
ATOM 2632 C C . ALA A 1 352 ? -12.731 -13.835 10.252 1.00 69.50 352 ALA A C 1
ATOM 2634 O O . ALA A 1 352 ? -13.520 -13.675 11.191 1.00 69.50 352 ALA A O 1
ATOM 2635 N N . MET A 1 353 ? -11.572 -14.481 10.425 1.00 78.94 353 MET A N 1
ATOM 2636 C CA . MET A 1 353 ? -11.139 -14.967 11.734 1.00 78.94 353 MET A CA 1
ATOM 2637 C C . MET A 1 353 ? -10.678 -13.807 12.623 1.00 78.94 353 MET A C 1
ATOM 2639 O O . MET A 1 353 ? -9.998 -12.899 12.153 1.00 78.94 353 MET A O 1
ATOM 2643 N N . PRO A 1 354 ? -11.005 -13.839 13.928 1.00 74.12 354 PRO A N 1
ATOM 2644 C CA . PRO A 1 354 ? -10.579 -12.795 14.855 1.00 74.12 354 PRO A CA 1
ATOM 2645 C C . PRO A 1 354 ? -9.099 -12.909 15.253 1.00 74.12 354 PRO A C 1
ATOM 2647 O O . PRO A 1 354 ? -8.576 -12.001 15.891 1.00 74.12 354 PRO A O 1
ATOM 2650 N N . SER A 1 355 ? -8.441 -14.033 14.957 1.00 87.06 355 SER A N 1
ATOM 2651 C CA . SER A 1 355 ? -7.031 -14.266 15.282 1.00 87.06 355 SER A CA 1
ATOM 2652 C C . SER A 1 355 ? -6.108 -13.749 14.182 1.00 87.06 355 SER A C 1
ATOM 2654 O O . SER A 1 355 ? -6.453 -13.805 13.007 1.00 87.06 355 SER A O 1
ATOM 2656 N N . THR A 1 356 ? -4.918 -13.314 14.581 1.00 90.06 356 THR A N 1
ATOM 2657 C CA . THR A 1 356 ? -3.824 -12.902 13.690 1.00 90.06 356 THR A CA 1
ATOM 2658 C C . THR A 1 356 ? -2.904 -14.089 13.461 1.00 90.06 356 THR A C 1
ATOM 2660 O O . THR A 1 356 ? -2.393 -14.647 14.440 1.00 90.06 356 THR A O 1
ATOM 2663 N N . PHE A 1 357 ? -2.648 -14.454 12.204 1.00 93.94 357 PHE A N 1
ATOM 2664 C CA . PHE A 1 357 ? -1.697 -15.512 11.870 1.00 93.94 357 PHE A CA 1
ATOM 2665 C C . PHE A 1 357 ? -0.388 -14.924 11.348 1.00 93.94 357 PHE A C 1
ATOM 2667 O O . PHE A 1 357 ? -0.347 -14.237 10.332 1.00 93.94 357 PHE A O 1
ATOM 2674 N N . ILE A 1 358 ? 0.713 -15.227 12.031 1.00 95.38 358 ILE A N 1
ATOM 2675 C CA . ILE A 1 358 ? 2.053 -14.822 11.603 1.00 95.38 358 ILE A CA 1
ATOM 2676 C C . ILE A 1 358 ? 2.828 -16.075 11.218 1.00 95.38 358 ILE A C 1
ATOM 2678 O O . ILE A 1 358 ? 3.185 -16.882 12.076 1.00 95.38 358 ILE A O 1
ATOM 2682 N N . ALA A 1 359 ? 3.089 -16.249 9.928 1.00 96.62 359 ALA A N 1
ATOM 2683 C CA . ALA A 1 359 ? 3.951 -17.302 9.427 1.00 96.62 359 ALA A CA 1
ATOM 2684 C C . ALA A 1 359 ? 5.428 -16.889 9.525 1.00 96.62 359 ALA A C 1
ATOM 2686 O O . ALA A 1 359 ? 5.799 -15.766 9.186 1.00 96.62 359 ALA A O 1
ATOM 2687 N N . ILE A 1 360 ? 6.279 -17.808 9.977 1.00 97.75 360 ILE A N 1
ATOM 2688 C CA . ILE A 1 360 ? 7.724 -17.595 10.105 1.00 97.75 360 ILE A CA 1
ATOM 2689 C C . ILE A 1 360 ? 8.476 -18.724 9.403 1.00 97.75 360 ILE A C 1
ATOM 2691 O O . ILE A 1 360 ? 8.172 -19.894 9.623 1.00 97.75 360 ILE A O 1
ATOM 2695 N N . THR A 1 361 ? 9.450 -18.391 8.557 1.00 97.88 361 THR A N 1
ATOM 2696 C CA . THR A 1 361 ? 10.258 -19.360 7.792 1.00 97.88 361 THR A CA 1
ATOM 2697 C C . THR A 1 361 ? 11.757 -19.082 7.944 1.00 97.88 361 THR A C 1
ATOM 2699 O O . THR A 1 361 ? 12.145 -17.923 8.069 1.00 97.88 361 THR A O 1
ATOM 2702 N N . PRO A 1 362 ? 12.638 -20.100 7.928 1.00 97.06 362 PRO A N 1
ATOM 2703 C CA . PRO A 1 362 ? 14.084 -19.881 7.925 1.00 97.06 362 PRO A CA 1
ATOM 2704 C C . PRO A 1 362 ? 14.652 -19.654 6.512 1.00 97.06 362 PRO A C 1
ATOM 2706 O O . PRO A 1 362 ? 15.851 -19.451 6.360 1.00 97.06 362 PRO A O 1
ATOM 2709 N N . ILE A 1 363 ? 13.820 -19.743 5.467 1.00 95.88 363 ILE A N 1
ATOM 2710 C CA . ILE A 1 363 ? 14.215 -19.552 4.062 1.00 95.88 363 ILE A CA 1
ATOM 2711 C C . ILE A 1 363 ? 13.973 -18.098 3.672 1.00 95.88 363 ILE A C 1
ATOM 2713 O O . ILE A 1 363 ? 12.970 -17.519 4.093 1.00 95.88 363 ILE A O 1
ATOM 2717 N N . ASP A 1 364 ? 14.882 -17.506 2.894 1.00 93.31 364 ASP A N 1
ATOM 2718 C CA . ASP A 1 364 ? 14.786 -16.103 2.483 1.00 93.31 364 ASP A CA 1
ATOM 2719 C C . ASP A 1 364 ? 13.466 -15.826 1.752 1.00 93.31 364 ASP A C 1
ATOM 2721 O O . ASP A 1 364 ? 13.011 -16.644 0.947 1.00 93.31 364 ASP A O 1
ATOM 2725 N N . ILE A 1 365 ? 12.841 -14.687 2.050 1.00 90.38 365 ILE A N 1
ATOM 2726 C CA . ILE A 1 365 ? 11.596 -14.281 1.397 1.00 90.38 365 ILE A CA 1
ATOM 2727 C C . ILE A 1 365 ? 11.898 -13.256 0.310 1.00 90.38 365 ILE A C 1
ATOM 2729 O O . ILE A 1 365 ? 12.576 -12.261 0.556 1.00 90.38 365 ILE A O 1
ATOM 2733 N N . ARG A 1 366 ? 11.329 -13.483 -0.875 1.00 84.19 366 ARG A N 1
ATOM 2734 C CA . ARG A 1 366 ? 11.273 -12.508 -1.964 1.00 84.19 366 ARG A CA 1
ATOM 2735 C C . ARG A 1 366 ? 9.876 -11.878 -1.995 1.00 84.19 366 ARG A C 1
ATOM 2737 O O . ARG A 1 366 ? 8.957 -12.594 -2.386 1.00 84.19 366 ARG A O 1
ATOM 2744 N N . PRO A 1 367 ? 9.696 -10.611 -1.583 1.00 74.94 367 PRO A N 1
ATOM 2745 C CA . PRO A 1 367 ? 8.408 -9.929 -1.699 1.00 74.94 367 PRO A CA 1
ATOM 2746 C C . PRO A 1 367 ? 8.045 -9.692 -3.179 1.00 74.94 367 PRO A C 1
ATOM 2748 O O . PRO A 1 367 ? 8.932 -9.410 -3.983 1.00 74.94 367 PRO A O 1
ATOM 2751 N N . ARG A 1 368 ? 6.761 -9.821 -3.549 1.00 66.38 368 ARG A N 1
ATOM 2752 C CA . ARG A 1 368 ? 6.251 -9.594 -4.916 1.00 66.38 368 ARG A CA 1
ATOM 2753 C C . ARG A 1 368 ? 6.057 -8.128 -5.273 1.00 66.38 368 ARG A C 1
ATOM 2755 O O . ARG A 1 368 ? 6.077 -7.805 -6.445 1.00 66.38 368 ARG A O 1
ATOM 2762 N N . GLU A 1 369 ? 5.824 -7.259 -4.297 1.00 61.06 369 GLU A N 1
ATOM 2763 C CA . GLU A 1 369 ? 5.495 -5.857 -4.549 1.00 61.06 369 GLU A CA 1
ATOM 2764 C C . GLU A 1 369 ? 6.440 -4.931 -3.776 1.00 61.06 369 GLU A C 1
ATOM 2766 O O . GLU A 1 369 ? 6.794 -5.210 -2.629 1.00 61.06 369 GLU A O 1
ATOM 2771 N N . ASN A 1 370 ? 6.737 -3.756 -4.345 1.00 51.38 370 ASN A N 1
ATOM 2772 C CA . ASN A 1 370 ? 7.380 -2.621 -3.660 1.00 51.38 370 ASN A CA 1
ATOM 2773 C C . ASN A 1 370 ? 6.492 -1.994 -2.564 1.00 51.38 370 ASN A C 1
ATOM 2775 O O . ASN A 1 370 ? 6.728 -0.862 -2.137 1.00 51.38 370 ASN A O 1
ATOM 2779 N N . GLN A 1 371 ? 5.444 -2.689 -2.106 1.00 43.66 371 GLN A N 1
ATOM 2780 C CA . GLN A 1 371 ? 4.582 -2.237 -1.020 1.00 43.66 371 GLN A CA 1
ATOM 2781 C C . GLN A 1 371 ? 5.364 -2.301 0.298 1.00 43.66 371 GLN A C 1
ATOM 2783 O O . GLN A 1 371 ? 5.208 -3.222 1.095 1.00 43.66 371 GLN A O 1
ATOM 2788 N N . PHE A 1 372 ? 6.168 -1.253 0.517 1.00 46.72 372 PHE A N 1
ATOM 2789 C CA . PHE A 1 372 ? 7.078 -1.018 1.637 1.00 46.72 372 PHE A CA 1
ATOM 2790 C C . PHE A 1 372 ? 8.250 -2.018 1.680 1.00 46.72 372 PHE A C 1
ATOM 2792 O O . PHE A 1 372 ? 8.049 -3.215 1.843 1.00 46.72 372 PHE A O 1
ATOM 2799 N N . GLY A 1 373 ? 9.486 -1.521 1.551 1.00 47.66 373 GLY A N 1
ATOM 2800 C CA . GLY A 1 373 ? 10.731 -2.302 1.484 1.00 47.66 373 GLY A CA 1
ATOM 2801 C C . GLY A 1 373 ? 11.064 -3.126 2.736 1.00 47.66 373 GLY A C 1
ATOM 2802 O O . GLY A 1 373 ? 12.018 -2.837 3.451 1.00 47.66 373 GLY A O 1
ATOM 2803 N N . TRP A 1 374 ? 10.309 -4.189 2.998 1.00 54.34 374 TRP A N 1
ATOM 2804 C CA . TRP A 1 374 ? 10.561 -5.119 4.089 1.00 54.34 374 TRP A CA 1
ATOM 2805 C C . TRP A 1 374 ? 11.375 -6.305 3.565 1.00 54.34 374 TRP A C 1
ATOM 2807 O O . TRP A 1 374 ? 10.813 -7.315 3.153 1.00 54.34 374 TRP A O 1
ATOM 2817 N N . MET A 1 375 ? 12.708 -6.235 3.654 1.00 60.66 375 MET A N 1
ATOM 2818 C CA . MET A 1 375 ? 13.649 -7.318 3.277 1.00 60.66 375 MET A CA 1
ATOM 2819 C C . MET A 1 375 ? 13.414 -8.677 3.969 1.00 60.66 375 MET A C 1
ATOM 2821 O O . MET A 1 375 ? 14.187 -9.616 3.790 1.00 60.66 375 MET A O 1
ATOM 2825 N N . PHE A 1 376 ? 12.407 -8.772 4.832 1.00 69.31 376 PHE A N 1
ATOM 2826 C CA . PHE A 1 376 ? 12.175 -9.900 5.714 1.00 69.31 376 PHE A CA 1
ATOM 2827 C C . PHE A 1 376 ? 10.858 -10.601 5.428 1.00 69.31 376 PHE A C 1
ATOM 2829 O O . PHE A 1 376 ? 10.712 -11.736 5.849 1.00 69.31 376 PHE A O 1
ATOM 2836 N N . GLY A 1 377 ? 9.879 -9.977 4.778 1.00 74.69 377 GLY A N 1
ATOM 2837 C CA . GLY A 1 377 ? 8.534 -10.538 4.746 1.00 74.69 377 GLY A CA 1
ATOM 2838 C C . GLY A 1 377 ? 7.500 -9.603 4.157 1.00 74.69 377 GLY A C 1
ATOM 2839 O O . GLY A 1 377 ? 7.823 -8.514 3.698 1.00 74.69 377 GLY A O 1
ATOM 2840 N N . ALA A 1 378 ? 6.244 -10.017 4.237 1.00 77.88 378 ALA A N 1
ATOM 2841 C CA . ALA A 1 378 ? 5.115 -9.167 3.921 1.00 77.88 378 ALA A CA 1
ATOM 2842 C C . ALA A 1 378 ? 3.997 -9.323 4.941 1.00 77.88 378 ALA A C 1
ATOM 2844 O O . ALA A 1 378 ? 3.782 -10.381 5.541 1.00 77.88 378 ALA A O 1
ATOM 2845 N N . ARG A 1 379 ? 3.251 -8.231 5.072 1.00 75.75 379 ARG A N 1
ATOM 2846 C CA . ARG A 1 379 ? 1.888 -8.260 5.578 1.00 75.75 379 ARG A CA 1
ATOM 2847 C C . ARG A 1 379 ? 0.966 -8.449 4.386 1.00 75.75 379 ARG A C 1
ATOM 2849 O O . ARG A 1 379 ? 1.144 -7.794 3.361 1.00 75.75 379 ARG A O 1
ATOM 2856 N N . PHE A 1 380 ? -0.006 -9.318 4.541 1.00 63.97 380 PHE A N 1
ATOM 2857 C CA . PHE A 1 380 ? -1.114 -9.401 3.609 1.00 63.97 380 PHE A CA 1
ATOM 2858 C C . PHE A 1 380 ? -2.163 -8.516 4.247 1.00 63.97 380 PHE A C 1
ATOM 2860 O O . PHE A 1 380 ? -2.453 -8.714 5.419 1.00 63.97 380 PHE A O 1
ATOM 2867 N N . GLY A 1 381 ? -2.544 -7.436 3.561 1.00 60.03 381 GLY A N 1
ATOM 2868 C CA . GLY A 1 381 ? -3.543 -6.498 4.055 1.00 60.03 381 GLY A CA 1
ATOM 2869 C C . GLY A 1 381 ? -3.270 -5.018 3.818 1.00 60.03 381 GLY A C 1
ATOM 2870 O O . GLY A 1 381 ? -2.182 -4.491 4.074 1.00 60.03 381 GLY A O 1
ATOM 2871 N N . ARG A 1 382 ? -4.304 -4.317 3.340 1.00 43.66 382 ARG A N 1
ATOM 2872 C CA . ARG A 1 382 ? -4.305 -2.867 3.105 1.00 43.66 382 ARG A CA 1
ATOM 2873 C C . ARG A 1 382 ? -5.163 -2.179 4.159 1.00 43.66 382 ARG A C 1
ATOM 2875 O O . ARG A 1 382 ? -6.359 -1.985 3.984 1.00 43.66 382 ARG A O 1
ATOM 2882 N N . GLY A 1 383 ? -4.520 -1.778 5.247 1.00 44.28 383 GLY A N 1
ATOM 2883 C CA . GLY A 1 383 ? -5.168 -1.008 6.301 1.00 44.28 383 GLY A CA 1
ATOM 2884 C C . GLY A 1 383 ? -5.850 -1.874 7.351 1.00 44.28 383 GLY A C 1
ATOM 2885 O O . GLY A 1 383 ? -5.653 -3.082 7.410 1.00 44.28 383 GLY A O 1
ATOM 2886 N N . TYR A 1 384 ? -6.602 -1.200 8.216 1.00 40.16 384 TYR A N 1
ATOM 2887 C CA . TYR A 1 384 ? -7.030 -1.702 9.518 1.00 40.16 384 TYR A CA 1
ATOM 2888 C C . TYR A 1 384 ? -7.802 -3.041 9.463 1.00 40.16 384 TYR A C 1
ATOM 2890 O O . TYR A 1 384 ? -7.810 -3.707 10.485 1.00 40.16 384 TYR A O 1
ATOM 2898 N N . PHE A 1 385 ? -8.397 -3.478 8.332 1.00 38.59 385 PHE A N 1
ATOM 2899 C CA . PHE A 1 385 ? -8.922 -4.849 8.169 1.00 38.59 385 PHE A CA 1
ATOM 2900 C C . PHE A 1 385 ? -9.001 -5.326 6.715 1.00 38.59 385 PHE A C 1
ATOM 2902 O O . PHE A 1 385 ? -9.780 -4.838 5.901 1.00 38.59 385 PHE A O 1
ATOM 2909 N N . GLY A 1 386 ? -8.262 -6.390 6.458 1.00 47.31 386 GLY A N 1
ATOM 2910 C CA . GLY A 1 386 ? -8.297 -7.236 5.278 1.00 47.31 386 GLY A CA 1
ATOM 2911 C C . GLY A 1 386 ? -6.991 -7.991 5.354 1.00 47.31 386 GLY A C 1
ATOM 2912 O O . GLY A 1 386 ? -5.972 -7.342 5.215 1.00 47.31 386 GLY A O 1
ATOM 2913 N N . GLU A 1 387 ? -7.036 -9.282 5.698 1.00 58.81 387 GLU A N 1
ATOM 2914 C CA . GLU A 1 387 ? -5.867 -10.113 6.038 1.00 58.81 387 GLU A CA 1
ATOM 2915 C C . GLU A 1 387 ? -5.148 -9.605 7.324 1.00 58.81 387 GLU A C 1
ATOM 2917 O O . GLU A 1 387 ? -4.334 -8.694 7.322 1.00 58.81 387 GLU A O 1
ATOM 2922 N N . ASN A 1 388 ? -5.462 -10.180 8.495 1.00 71.50 388 ASN A N 1
ATOM 2923 C CA . ASN A 1 388 ? -4.753 -9.873 9.759 1.00 71.50 388 ASN A CA 1
ATOM 2924 C C . ASN A 1 388 ? -3.475 -10.704 9.880 1.00 71.50 388 ASN A C 1
ATOM 2926 O O . ASN A 1 388 ? -3.116 -11.172 10.963 1.00 71.50 388 ASN A O 1
ATOM 2930 N N . ASP A 1 389 ? -2.826 -10.952 8.754 1.00 84.88 389 ASP A N 1
ATOM 2931 C CA . ASP A 1 389 ? -1.860 -12.017 8.633 1.00 84.88 389 ASP A CA 1
ATOM 2932 C C . ASP A 1 389 ? -0.572 -11.512 8.002 1.00 84.88 389 ASP A C 1
ATOM 2934 O O . ASP A 1 389 ? -0.511 -10.501 7.300 1.00 84.88 389 ASP A O 1
ATOM 2938 N N . GLY A 1 390 ? 0.498 -12.244 8.250 1.00 89.69 390 GLY A N 1
ATOM 2939 C CA . GLY A 1 390 ? 1.777 -11.913 7.664 1.00 89.69 390 GLY A CA 1
ATOM 2940 C C . GLY A 1 390 ? 2.680 -13.119 7.572 1.00 89.69 390 GLY A C 1
ATOM 2941 O O . GLY A 1 390 ? 2.480 -14.119 8.259 1.00 89.69 390 GLY A O 1
ATOM 2942 N N . ALA A 1 391 ? 3.687 -13.016 6.721 1.00 93.06 391 ALA A N 1
ATOM 2943 C CA . ALA A 1 391 ? 4.740 -14.005 6.603 1.00 93.06 391 ALA A CA 1
ATOM 2944 C C . ALA A 1 391 ? 6.090 -13.300 6.619 1.00 93.06 391 ALA A C 1
ATOM 2946 O O . ALA A 1 391 ? 6.284 -12.330 5.891 1.00 93.06 391 ALA A O 1
ATOM 2947 N N . PHE A 1 392 ? 7.034 -13.795 7.416 1.00 94.12 392 PHE A N 1
ATOM 2948 C CA . PHE A 1 392 ? 8.396 -13.276 7.410 1.00 94.12 392 PHE A CA 1
ATOM 2949 C C . PHE A 1 392 ? 9.457 -14.370 7.563 1.00 94.12 392 PHE A C 1
ATOM 2951 O O . PHE A 1 392 ? 9.178 -15.509 7.939 1.00 94.12 392 PHE A O 1
ATOM 2958 N N . SER A 1 393 ? 10.689 -14.008 7.235 1.00 95.12 393 SER A N 1
ATOM 2959 C CA . SER A 1 393 ? 11.867 -14.848 7.180 1.00 95.12 393 SER A CA 1
ATOM 2960 C C . SER A 1 393 ? 12.863 -14.463 8.264 1.00 95.12 393 SER A C 1
ATOM 2962 O O . SER A 1 393 ? 13.149 -13.281 8.475 1.00 95.12 393 SER A O 1
ATOM 2964 N N . THR A 1 394 ? 13.444 -15.466 8.919 1.00 96.00 394 THR A N 1
ATOM 2965 C CA . THR A 1 394 ? 14.589 -15.274 9.820 1.00 96.00 394 THR A CA 1
ATOM 2966 C C . THR A 1 394 ? 15.925 -15.318 9.083 1.00 96.00 394 THR A C 1
ATOM 2968 O O . THR A 1 394 ? 16.934 -14.907 9.654 1.00 96.00 394 THR A O 1
ATOM 2971 N N . PHE A 1 395 ? 15.947 -15.742 7.811 1.00 95.12 395 PHE A N 1
ATOM 2972 C CA . PHE A 1 395 ? 17.170 -16.036 7.059 1.00 95.12 395 PHE A CA 1
ATOM 2973 C C . PHE A 1 395 ? 18.182 -14.895 7.128 1.00 95.12 395 PHE A C 1
ATOM 2975 O O . PHE A 1 395 ? 19.304 -15.060 7.607 1.00 95.12 395 PHE A O 1
ATOM 2982 N N . ARG A 1 396 ? 17.787 -13.695 6.698 1.00 90.75 396 ARG A N 1
ATOM 2983 C CA . ARG A 1 396 ? 18.716 -12.565 6.681 1.00 90.75 396 ARG A CA 1
ATOM 2984 C C . ARG A 1 396 ? 19.014 -12.057 8.105 1.00 90.75 396 ARG A C 1
ATOM 2986 O O . ARG A 1 396 ? 20.123 -11.593 8.352 1.00 90.75 396 ARG A O 1
ATOM 2993 N N . MET A 1 397 ? 18.089 -12.196 9.065 1.00 92.44 397 MET A N 1
ATOM 2994 C CA . MET A 1 397 ? 18.322 -11.834 10.480 1.00 92.44 397 MET A CA 1
ATOM 2995 C C . MET A 1 397 ? 19.438 -12.654 11.124 1.00 92.44 397 MET A C 1
ATOM 2997 O O . MET A 1 397 ? 20.140 -12.135 11.995 1.00 92.44 397 MET A O 1
ATOM 3001 N N . GLU A 1 398 ? 19.605 -13.895 10.672 1.00 94.00 398 GLU A N 1
ATOM 3002 C CA . GLU A 1 398 ? 20.633 -14.834 11.121 1.00 94.00 398 GLU A CA 1
ATOM 3003 C C . GLU A 1 398 ? 21.981 -14.643 10.420 1.00 94.00 398 GLU A C 1
ATOM 3005 O O . GLU A 1 398 ? 23.008 -15.033 10.971 1.00 94.00 398 GLU A O 1
ATOM 3010 N N . ASN A 1 399 ? 21.996 -14.033 9.231 1.00 91.81 399 ASN A N 1
ATOM 3011 C CA . ASN A 1 399 ? 23.171 -14.055 8.358 1.00 91.81 399 ASN A CA 1
ATOM 3012 C C . ASN A 1 399 ? 23.734 -12.673 7.992 1.00 91.81 399 ASN A C 1
ATOM 3014 O O . ASN A 1 399 ? 24.869 -12.592 7.524 1.00 91.81 399 ASN A O 1
ATOM 3018 N N . VAL A 1 400 ? 23.001 -11.578 8.224 1.00 87.50 400 VAL A N 1
ATOM 3019 C CA . VAL A 1 400 ? 23.490 -10.220 7.940 1.00 87.50 400 VAL A CA 1
ATOM 3020 C C . VAL A 1 400 ? 24.031 -9.554 9.199 1.00 87.50 400 VAL A C 1
ATOM 3022 O O . VAL A 1 400 ? 23.333 -9.365 10.204 1.00 87.50 400 VAL A O 1
ATOM 3025 N N . THR A 1 401 ? 25.313 -9.199 9.129 1.00 85.88 401 THR A N 1
ATOM 3026 C CA . THR A 1 401 ? 26.038 -8.533 10.214 1.00 85.88 401 THR A CA 1
ATOM 3027 C C . THR A 1 401 ? 25.440 -7.140 10.453 1.00 85.88 401 THR A C 1
ATOM 3029 O O . THR A 1 401 ? 25.154 -6.439 9.484 1.00 85.88 401 THR A O 1
ATOM 3032 N N . PRO A 1 402 ? 25.243 -6.715 11.713 1.00 84.69 402 PRO A N 1
ATOM 3033 C CA . PRO A 1 402 ? 24.950 -5.325 12.050 1.00 84.69 402 PRO A CA 1
ATOM 3034 C C . PRO A 1 402 ? 25.872 -4.326 11.347 1.00 84.69 402 PRO A C 1
ATOM 3036 O O . PRO A 1 402 ? 27.060 -4.591 11.152 1.00 84.69 402 PRO A O 1
ATOM 3039 N N . TYR A 1 403 ? 25.353 -3.130 11.070 1.00 78.94 403 TYR A N 1
ATOM 3040 C CA . TYR A 1 403 ? 26.122 -2.052 10.437 1.00 78.94 403 TYR A CA 1
ATOM 3041 C C . TYR A 1 403 ? 27.340 -1.610 11.269 1.00 78.94 403 TYR A C 1
ATOM 3043 O O . TYR A 1 403 ? 28.353 -1.164 10.738 1.00 78.94 403 TYR A O 1
ATOM 3051 N N . ASP A 1 404 ? 27.286 -1.787 12.593 1.00 81.19 404 ASP A N 1
ATOM 3052 C CA . ASP A 1 404 ? 28.418 -1.507 13.481 1.00 81.19 404 ASP A CA 1
ATOM 3053 C C . ASP A 1 404 ? 29.529 -2.581 13.438 1.00 81.19 404 ASP A C 1
ATOM 3055 O O . ASP A 1 404 ? 30.530 -2.471 14.154 1.00 81.19 404 ASP A O 1
ATOM 3059 N N . GLY A 1 405 ? 29.364 -3.611 12.600 1.00 85.50 405 GLY A N 1
ATOM 3060 C CA . GLY A 1 405 ? 30.327 -4.682 12.362 1.00 85.50 405 GLY A CA 1
ATOM 3061 C C . GLY A 1 405 ? 30.447 -5.694 13.502 1.00 85.50 405 GLY A C 1
ATOM 3062 O O . GLY A 1 405 ? 31.362 -6.525 13.484 1.00 85.50 405 GLY A O 1
ATOM 3063 N N . LYS A 1 406 ? 29.580 -5.640 14.522 1.00 86.75 406 LYS A N 1
ATOM 3064 C CA . LYS A 1 406 ? 29.590 -6.634 15.602 1.00 86.75 406 LYS A CA 1
ATOM 3065 C C . LYS A 1 406 ? 29.207 -8.016 15.076 1.00 86.75 406 LYS A C 1
ATOM 3067 O O . LYS A 1 406 ? 28.355 -8.120 14.204 1.00 86.75 406 LYS A O 1
ATOM 3072 N N . PRO A 1 407 ? 29.782 -9.097 15.629 1.00 90.94 407 PRO A N 1
ATOM 3073 C CA . PRO A 1 407 ? 29.406 -10.444 15.226 1.00 90.94 407 PRO A CA 1
ATOM 3074 C C . PRO A 1 407 ? 27.936 -10.722 15.552 1.00 90.94 407 PRO A C 1
ATOM 3076 O O . PRO A 1 407 ? 27.425 -10.276 16.582 1.00 90.94 407 PRO A O 1
ATOM 3079 N N . ILE A 1 408 ? 27.294 -11.522 14.705 1.00 92.56 408 ILE A N 1
ATOM 3080 C CA . ILE A 1 408 ? 25.959 -12.052 14.972 1.00 92.56 408 ILE A CA 1
ATOM 3081 C C . ILE A 1 408 ? 26.054 -13.033 16.148 1.00 92.56 408 ILE A C 1
ATOM 3083 O O . ILE A 1 408 ? 26.893 -13.936 16.155 1.00 92.56 408 ILE A O 1
ATOM 3087 N N . THR A 1 409 ? 25.211 -12.837 17.159 1.00 96.38 409 THR A N 1
ATOM 3088 C CA . THR A 1 409 ? 25.075 -13.721 18.325 1.00 96.38 409 THR A CA 1
ATOM 3089 C C . THR A 1 409 ? 23.647 -14.246 18.413 1.00 96.38 409 THR A C 1
ATOM 3091 O O . THR A 1 409 ? 22.726 -13.592 17.926 1.00 96.38 409 THR A O 1
ATOM 3094 N N . ASP A 1 410 ? 23.439 -15.384 19.081 1.00 97.00 410 ASP A N 1
ATOM 3095 C CA . ASP A 1 410 ? 22.087 -15.924 19.292 1.00 97.00 410 ASP A CA 1
ATOM 3096 C C . ASP A 1 410 ? 21.170 -14.914 19.999 1.00 97.00 410 ASP A C 1
ATOM 3098 O O . ASP A 1 410 ? 20.038 -14.718 19.569 1.00 97.00 410 ASP A O 1
ATOM 3102 N N . ASP A 1 411 ? 21.679 -14.190 21.003 1.00 97.50 411 ASP A N 1
ATOM 3103 C CA . ASP A 1 411 ? 20.923 -13.141 21.703 1.00 97.50 411 ASP A CA 1
ATOM 3104 C C . ASP A 1 411 ? 20.452 -12.026 20.751 1.00 97.50 411 ASP A C 1
ATOM 3106 O O . ASP A 1 411 ? 19.334 -11.523 20.878 1.00 97.50 411 ASP A O 1
ATOM 3110 N N . LEU A 1 412 ? 21.293 -11.632 19.786 1.00 95.94 412 LEU A N 1
ATOM 3111 C CA . LEU A 1 412 ? 20.935 -10.616 18.797 1.00 95.94 412 LEU A CA 1
ATOM 3112 C C . LEU A 1 412 ? 19.852 -11.136 17.848 1.00 95.94 412 LEU A C 1
ATOM 3114 O O . LEU A 1 412 ? 18.876 -10.430 17.600 1.00 95.94 412 LEU A O 1
ATOM 3118 N N . VAL A 1 413 ? 20.001 -12.360 17.336 1.00 96.88 413 VAL A N 1
ATOM 3119 C CA . VAL A 1 413 ? 19.005 -12.976 16.444 1.00 96.88 413 VAL A CA 1
ATOM 3120 C C . VAL A 1 413 ? 17.665 -13.127 17.167 1.00 96.88 413 VAL A C 1
ATOM 3122 O O . VAL A 1 413 ? 16.631 -12.722 16.637 1.00 96.88 413 VAL A O 1
ATOM 3125 N N . GLN A 1 414 ? 17.675 -13.635 18.402 1.00 98.25 414 GLN A N 1
ATOM 3126 C CA . GLN A 1 414 ? 16.481 -13.761 19.238 1.00 98.25 414 GLN A CA 1
ATOM 3127 C C . GLN A 1 414 ? 15.801 -12.404 19.455 1.00 98.25 414 GLN A C 1
ATOM 3129 O O . GLN A 1 414 ? 14.575 -12.311 19.354 1.00 98.25 414 GLN A O 1
ATOM 3134 N N . LEU A 1 415 ? 16.573 -11.337 19.693 1.00 97.38 415 LEU A N 1
ATOM 3135 C CA . LEU A 1 415 ? 16.037 -9.982 19.830 1.00 97.38 415 LEU A CA 1
ATOM 3136 C C . LEU A 1 415 ? 15.431 -9.463 18.519 1.00 97.38 415 LEU A C 1
ATOM 3138 O O . LEU A 1 415 ? 14.318 -8.940 18.550 1.00 97.38 415 LEU A O 1
ATOM 3142 N N . ARG A 1 416 ? 16.123 -9.620 17.382 1.00 95.88 416 ARG A N 1
ATOM 3143 C CA . ARG A 1 416 ? 15.636 -9.220 16.048 1.00 95.88 416 ARG A CA 1
ATOM 3144 C C . ARG A 1 416 ? 14.298 -9.881 15.731 1.00 95.88 416 ARG A C 1
ATOM 3146 O O . ARG A 1 416 ? 13.324 -9.189 15.446 1.00 95.88 416 ARG A O 1
ATOM 3153 N N . VAL A 1 417 ? 14.229 -11.204 15.863 1.00 96.88 417 VAL A N 1
ATOM 3154 C CA . VAL A 1 417 ? 13.023 -11.991 15.570 1.00 96.88 417 VAL A CA 1
ATOM 3155 C C . VAL A 1 417 ? 11.879 -11.639 16.527 1.00 96.88 417 VAL A C 1
ATOM 3157 O O . VAL A 1 417 ? 10.733 -11.489 16.095 1.00 96.88 417 VAL A O 1
ATOM 3160 N N . SER A 1 418 ? 12.177 -11.436 17.814 1.00 98.00 418 SER A N 1
ATOM 3161 C CA . SER A 1 418 ? 11.173 -11.030 18.808 1.00 98.00 418 SER A CA 1
ATOM 3162 C C . SER A 1 418 ? 10.604 -9.644 18.509 1.00 98.00 418 SER A C 1
ATOM 3164 O O . SER A 1 418 ? 9.385 -9.487 18.485 1.00 98.00 418 SER A O 1
ATOM 3166 N N . LYS A 1 419 ? 11.466 -8.658 18.221 1.00 96.06 419 LYS A N 1
ATOM 3167 C CA . LYS A 1 419 ? 11.073 -7.303 17.807 1.00 96.06 419 LYS A CA 1
ATOM 3168 C C . LYS A 1 419 ? 10.218 -7.328 16.545 1.00 96.06 419 LYS A C 1
ATOM 3170 O O . LYS A 1 419 ? 9.170 -6.693 16.505 1.00 96.06 419 LYS A O 1
ATOM 3175 N N . TYR A 1 420 ? 10.645 -8.078 15.533 1.00 94.56 420 TYR A N 1
ATOM 3176 C CA . TYR A 1 420 ? 9.951 -8.148 14.252 1.00 94.56 420 TYR A CA 1
ATOM 3177 C C . TYR A 1 420 ? 8.574 -8.813 14.378 1.00 94.56 420 TYR A C 1
ATOM 3179 O O . TYR A 1 420 ? 7.581 -8.304 13.862 1.00 94.56 420 TYR A O 1
ATOM 3187 N N . THR A 1 421 ? 8.477 -9.892 15.159 1.00 95.62 421 THR A N 1
ATOM 3188 C CA . THR A 1 421 ? 7.181 -10.516 15.464 1.00 95.62 421 THR A CA 1
ATOM 3189 C C . THR A 1 421 ? 6.299 -9.572 16.277 1.00 95.62 421 THR A C 1
ATOM 3191 O O . THR A 1 421 ? 5.124 -9.409 15.971 1.00 95.62 421 THR A O 1
ATOM 3194 N N . ALA A 1 422 ? 6.859 -8.898 17.284 1.00 95.56 422 ALA A N 1
ATOM 3195 C CA . ALA A 1 422 ? 6.120 -7.962 18.123 1.00 95.56 422 ALA A CA 1
ATOM 3196 C C . ALA A 1 422 ? 5.639 -6.732 17.345 1.00 95.56 422 ALA A C 1
ATOM 3198 O O . ALA A 1 422 ? 4.556 -6.221 17.620 1.00 95.56 422 ALA A O 1
ATOM 3199 N N . ARG A 1 423 ? 6.381 -6.307 16.319 1.00 91.94 423 ARG A N 1
ATOM 3200 C CA . ARG A 1 423 ? 5.908 -5.342 15.330 1.00 91.94 423 ARG A CA 1
ATOM 3201 C C . ARG A 1 423 ? 4.676 -5.856 14.594 1.00 91.94 423 ARG A C 1
ATOM 3203 O O . ARG A 1 423 ? 3.682 -5.138 14.558 1.00 91.94 423 ARG A O 1
ATOM 3210 N N . TYR A 1 424 ? 4.706 -7.070 14.040 1.00 91.31 424 TYR A N 1
ATOM 3211 C CA . TYR A 1 424 ? 3.539 -7.654 13.358 1.00 91.31 424 TYR A CA 1
ATOM 3212 C C . TYR A 1 424 ? 2.351 -7.751 14.316 1.00 91.31 424 TYR A C 1
ATOM 3214 O O . TYR A 1 424 ? 1.258 -7.320 13.978 1.00 91.31 424 TYR A O 1
ATOM 3222 N N . THR A 1 425 ? 2.570 -8.183 15.556 1.00 91.44 425 THR A N 1
ATOM 3223 C CA . THR A 1 425 ? 1.55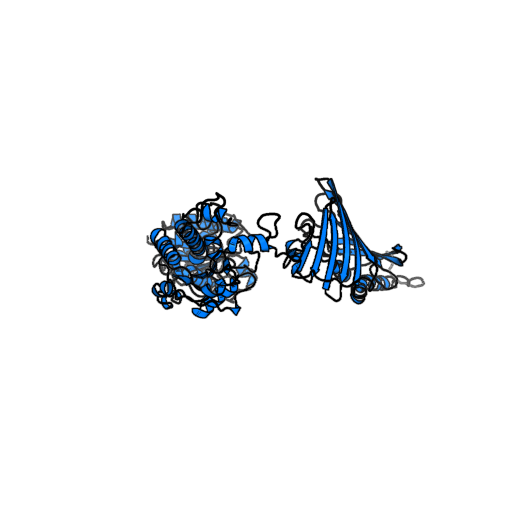0 -8.144 16.611 1.00 91.44 425 THR A CA 1
ATOM 3224 C C . THR A 1 425 ? 1.034 -6.722 16.844 1.00 91.44 425 THR A C 1
ATOM 3226 O O . THR A 1 425 ? -0.167 -6.502 16.969 1.00 91.44 425 THR A O 1
ATOM 3229 N N . SER A 1 426 ? 1.921 -5.727 16.878 1.00 88.19 426 SER A N 1
ATOM 3230 C CA . SER A 1 426 ? 1.537 -4.332 17.076 1.00 88.19 426 SER A CA 1
ATOM 3231 C C . SER A 1 426 ? 0.638 -3.821 15.948 1.00 88.19 426 SER A C 1
ATOM 3233 O O . SER A 1 426 ? -0.370 -3.189 16.238 1.00 88.19 426 SER A O 1
ATOM 3235 N N . LEU A 1 427 ? 0.957 -4.152 14.696 1.00 84.31 427 LEU A N 1
ATOM 3236 C CA . LEU A 1 427 ? 0.286 -3.629 13.508 1.00 84.31 427 LEU A CA 1
ATOM 3237 C C . LEU A 1 427 ? -0.940 -4.448 13.090 1.00 84.31 427 LEU A C 1
ATOM 3239 O O . LEU A 1 427 ? -1.887 -3.871 12.586 1.00 84.31 427 LEU A O 1
ATOM 3243 N N . LEU A 1 428 ? -0.925 -5.768 13.279 1.00 83.94 428 LEU A N 1
ATOM 3244 C CA . LEU A 1 428 ? -1.960 -6.683 12.781 1.00 83.94 428 LEU A CA 1
ATOM 3245 C C . LEU A 1 428 ? -2.904 -7.152 13.892 1.00 83.94 428 LEU A C 1
ATOM 3247 O O . LEU A 1 428 ? -4.105 -7.251 13.679 1.00 83.94 428 LEU A O 1
ATOM 3251 N N . PHE A 1 429 ? -2.378 -7.440 15.088 1.00 84.69 429 PHE A N 1
ATOM 3252 C CA . PHE A 1 429 ? -3.199 -7.942 16.197 1.00 84.69 429 PHE A CA 1
ATOM 3253 C C . PHE A 1 429 ? -3.790 -6.807 17.030 1.00 84.69 429 PHE A C 1
ATOM 3255 O O . PHE A 1 429 ? -4.977 -6.802 17.356 1.00 84.69 429 PHE A O 1
ATOM 3262 N N . PHE A 1 430 ? -2.962 -5.825 17.388 1.00 80.88 430 PHE A N 1
ATOM 3263 C CA . PHE A 1 430 ? -3.434 -4.641 18.097 1.00 80.88 430 PHE A CA 1
ATOM 3264 C C . PHE A 1 430 ? -3.868 -3.528 17.182 1.00 80.88 430 PHE A C 1
ATOM 3266 O O . PHE A 1 430 ? -4.561 -2.642 17.681 1.00 80.88 430 PHE A O 1
ATOM 3273 N N . ASP A 1 431 ? -3.482 -3.580 15.905 1.00 76.19 431 ASP A N 1
ATOM 3274 C CA . ASP A 1 431 ? -3.885 -2.612 14.896 1.00 76.19 431 ASP A CA 1
ATOM 3275 C C . ASP A 1 431 ? -3.336 -1.192 15.184 1.00 76.19 431 ASP A C 1
ATOM 3277 O O . ASP A 1 431 ? -3.968 -0.175 14.914 1.00 76.19 431 ASP A O 1
ATOM 3281 N N . TYR A 1 432 ? -2.177 -1.086 15.854 1.00 79.12 432 TYR A N 1
ATOM 3282 C CA . TYR A 1 432 ? -1.500 0.189 16.136 1.00 79.12 432 TYR A CA 1
ATOM 3283 C C . TYR A 1 432 ? -1.146 0.916 14.824 1.00 79.12 432 TYR A C 1
ATOM 3285 O O . TYR A 1 432 ? -0.656 0.259 13.905 1.00 79.12 432 TYR A O 1
ATOM 3293 N N . PRO A 1 433 ? -1.339 2.255 14.709 1.00 74.25 433 PRO A N 1
ATOM 3294 C CA . PRO A 1 433 ? -0.835 2.986 13.550 1.00 74.25 433 PRO A CA 1
ATOM 3295 C C . PRO A 1 433 ? 0.680 2.831 13.497 1.00 74.25 433 PRO A C 1
ATOM 3297 O O . PRO A 1 433 ? 1.302 2.554 14.518 1.00 74.25 433 PRO A O 1
ATOM 3300 N N . VAL A 1 434 ? 1.295 3.054 12.347 1.00 80.44 434 VAL A N 1
ATOM 3301 C CA . VAL A 1 434 ? 2.754 3.186 12.290 1.00 80.44 434 VAL A CA 1
ATOM 3302 C C . VAL A 1 434 ? 3.204 4.453 13.037 1.00 80.44 434 VAL A C 1
ATOM 3304 O O . VAL A 1 434 ? 2.443 5.412 13.153 1.00 80.44 434 VAL A O 1
ATOM 3307 N N . SER A 1 435 ? 4.413 4.440 13.595 1.00 82.19 435 SER A N 1
ATOM 3308 C CA . SER A 1 435 ? 4.997 5.537 14.382 1.00 82.19 435 SER A CA 1
ATOM 3309 C C . SER A 1 435 ? 6.286 6.029 13.739 1.00 82.19 435 SER A C 1
ATOM 3311 O O . SER A 1 435 ? 7.068 5.215 13.278 1.00 82.19 435 SER A O 1
ATOM 3313 N N . GLU A 1 436 ? 6.582 7.322 13.770 1.00 84.12 436 GLU A N 1
ATOM 3314 C CA . GLU A 1 436 ? 7.908 7.839 13.380 1.00 84.12 436 GLU A CA 1
ATOM 3315 C C . GLU A 1 436 ? 8.943 7.735 14.513 1.00 84.12 436 GLU A C 1
ATOM 3317 O O . GLU A 1 436 ? 10.112 8.057 14.340 1.00 84.12 436 GLU A O 1
ATOM 3322 N N . ASP A 1 437 ? 8.530 7.295 15.701 1.00 90.44 437 ASP A N 1
ATOM 3323 C CA . ASP A 1 437 ? 9.426 7.138 16.841 1.00 90.44 437 ASP A CA 1
ATOM 3324 C C . ASP A 1 437 ? 10.041 5.730 16.858 1.00 90.44 437 ASP A C 1
ATOM 3326 O O . ASP A 1 437 ? 9.348 4.725 17.067 1.00 90.44 437 ASP A O 1
ATOM 3330 N N . VAL A 1 438 ? 11.359 5.695 16.636 1.00 94.06 438 VAL A N 1
ATOM 3331 C CA . VAL A 1 438 ? 12.199 4.493 16.571 1.00 94.06 438 VAL A CA 1
ATOM 3332 C C . VAL A 1 438 ? 12.167 3.672 17.855 1.00 94.06 438 VAL A C 1
ATOM 3334 O O . VAL A 1 438 ? 12.393 2.467 17.803 1.00 94.06 438 VAL A O 1
ATOM 3337 N N . ASP A 1 439 ? 11.827 4.257 19.007 1.00 95.38 439 ASP A N 1
ATOM 3338 C CA . ASP A 1 439 ? 11.776 3.530 20.276 1.00 95.38 439 ASP A CA 1
ATOM 3339 C C . ASP A 1 439 ? 10.601 2.532 20.356 1.00 95.38 439 ASP A C 1
ATOM 3341 O O . ASP A 1 439 ? 10.577 1.680 21.258 1.00 95.38 439 ASP A O 1
ATOM 3345 N N . TYR A 1 440 ? 9.639 2.602 19.426 1.00 94.44 440 TYR A N 1
ATOM 3346 C CA . TYR A 1 440 ? 8.447 1.757 19.422 1.00 94.44 440 TYR A CA 1
ATOM 3347 C C . TYR A 1 440 ? 8.467 0.633 18.387 1.00 94.44 440 TYR A C 1
ATOM 3349 O O . TYR A 1 440 ? 8.962 0.756 17.272 1.00 94.44 440 TYR A O 1
ATOM 3357 N N . LEU A 1 441 ? 7.809 -0.472 18.740 1.00 93.75 441 LEU A N 1
ATOM 3358 C CA . LEU A 1 441 ? 7.678 -1.659 17.893 1.00 93.75 441 LEU A CA 1
ATOM 3359 C C . LEU A 1 441 ? 6.836 -1.434 16.621 1.00 93.75 441 LEU A C 1
ATOM 3361 O O . LEU A 1 441 ? 6.870 -2.278 15.739 1.00 93.75 441 LEU A O 1
ATOM 3365 N N . ASN A 1 442 ? 6.105 -0.323 16.495 1.00 89.56 442 ASN A N 1
ATOM 3366 C CA . ASN A 1 442 ? 5.364 0.071 15.287 1.00 89.56 442 ASN A CA 1
ATOM 3367 C C . ASN A 1 442 ? 6.114 1.109 14.423 1.00 89.56 442 ASN A C 1
ATOM 3369 O O . ASN A 1 442 ? 5.477 1.788 13.618 1.00 89.56 442 ASN A O 1
ATOM 3373 N N . TYR A 1 443 ? 7.430 1.271 14.595 1.00 88.94 443 TYR A N 1
ATOM 3374 C CA . TYR A 1 443 ? 8.236 2.274 13.888 1.00 88.94 443 TYR A CA 1
ATOM 3375 C C . TYR A 1 443 ? 8.129 2.177 12.353 1.00 88.94 443 TYR A C 1
ATOM 3377 O O . TYR A 1 443 ? 8.376 1.122 11.793 1.00 88.94 443 TYR A O 1
ATOM 3385 N N . TYR A 1 444 ? 7.777 3.230 11.627 1.00 81.62 444 TYR A N 1
ATOM 3386 C CA . TYR A 1 444 ? 7.438 3.185 10.204 1.00 81.62 444 TYR A CA 1
ATOM 3387 C C . TYR A 1 444 ? 8.635 2.879 9.292 1.00 81.62 444 TYR A C 1
ATOM 3389 O O . TYR A 1 444 ? 8.487 2.095 8.361 1.00 81.62 444 TYR A O 1
ATOM 3397 N N . GLU A 1 445 ? 9.813 3.433 9.572 1.00 80.19 445 GLU A N 1
ATOM 3398 C CA . GLU A 1 445 ? 10.972 3.374 8.674 1.00 80.19 445 GLU A CA 1
ATOM 3399 C C . GLU A 1 445 ? 11.894 2.193 9.001 1.00 80.19 445 GLU A C 1
ATOM 3401 O O . GLU A 1 445 ? 12.925 2.358 9.643 1.00 80.19 445 GLU A O 1
ATOM 3406 N N . MET A 1 446 ? 11.543 0.972 8.595 1.00 80.12 446 MET A N 1
ATOM 3407 C CA . MET A 1 446 ? 12.466 -0.165 8.746 1.00 80.12 446 MET A CA 1
ATOM 3408 C C . MET A 1 446 ? 12.824 -0.763 7.374 1.00 80.12 446 MET A C 1
ATOM 3410 O O . MET A 1 446 ? 12.363 -1.813 6.941 1.00 80.12 446 MET A O 1
ATOM 3414 N N . TYR A 1 447 ? 13.696 -0.041 6.682 1.00 73.62 447 TYR A N 1
ATOM 3415 C CA . TYR A 1 447 ? 14.237 -0.408 5.376 1.00 73.62 447 TYR A CA 1
ATOM 3416 C C . TYR A 1 447 ? 15.377 -1.430 5.494 1.00 73.62 447 TYR A C 1
ATOM 3418 O O . TYR A 1 447 ? 15.711 -2.115 4.531 1.00 73.62 447 TYR A O 1
ATOM 3426 N N . GLY A 1 448 ? 15.979 -1.549 6.684 1.00 81.00 448 GLY A N 1
ATOM 3427 C CA . GLY A 1 448 ? 17.213 -2.293 6.895 1.00 81.00 448 GLY A CA 1
ATOM 3428 C C . GLY A 1 448 ? 17.331 -3.045 8.221 1.00 81.00 448 GLY A C 1
ATOM 3429 O O . GLY A 1 448 ? 16.523 -2.922 9.144 1.00 81.00 448 GLY A O 1
ATOM 3430 N N . PHE A 1 449 ? 18.440 -3.779 8.354 1.00 84.75 449 PHE A N 1
ATOM 3431 C CA . PHE A 1 449 ? 18.896 -4.307 9.647 1.00 84.75 449 PHE A CA 1
ATOM 3432 C C . PHE A 1 449 ? 19.297 -3.221 10.623 1.00 84.75 449 PHE A C 1
ATOM 3434 O O . PHE A 1 449 ? 19.090 -3.385 11.820 1.00 84.75 449 PHE A O 1
ATOM 3441 N N . SER A 1 450 ? 19.862 -2.125 10.109 1.00 83.75 450 SER A N 1
ATOM 3442 C CA . SER A 1 450 ? 20.204 -0.965 10.927 1.00 83.75 450 SER A CA 1
ATOM 3443 C C . SER A 1 450 ? 18.972 -0.458 11.675 1.00 83.75 450 SER A C 1
ATOM 3445 O O . SER A 1 450 ? 19.045 -0.211 12.879 1.00 83.75 450 SER A O 1
ATOM 3447 N N . ASP A 1 451 ? 17.826 -0.402 10.998 1.00 88.19 451 ASP A N 1
ATOM 3448 C CA . ASP A 1 451 ? 16.574 0.053 11.596 1.00 88.19 451 ASP A CA 1
ATOM 3449 C C . ASP A 1 451 ? 16.025 -0.970 12.588 1.00 88.19 451 ASP A C 1
ATOM 3451 O O . ASP A 1 451 ? 15.666 -0.601 13.699 1.00 88.19 451 ASP A O 1
ATOM 3455 N N . LEU A 1 452 ? 16.025 -2.268 12.255 1.00 91.19 452 LEU A N 1
ATOM 3456 C CA . LEU A 1 452 ? 15.580 -3.324 13.178 1.00 91.19 452 LEU A CA 1
ATOM 3457 C C . LEU A 1 452 ? 16.444 -3.394 14.456 1.00 91.19 452 LEU A C 1
ATOM 3459 O O . LEU A 1 452 ? 15.936 -3.595 15.569 1.00 91.19 452 LEU A O 1
ATOM 3463 N N . ASP A 1 453 ? 17.756 -3.216 14.311 1.00 92.88 453 ASP A N 1
ATOM 3464 C CA . ASP A 1 453 ? 18.703 -3.203 15.425 1.00 92.88 453 ASP A CA 1
ATOM 3465 C C . ASP A 1 453 ? 18.526 -1.949 16.288 1.00 92.88 453 ASP A C 1
ATOM 3467 O O . ASP A 1 453 ? 18.526 -2.059 17.519 1.00 92.88 453 ASP A O 1
ATOM 3471 N N . SER A 1 454 ? 18.307 -0.792 15.654 1.00 92.25 454 SER A N 1
ATOM 3472 C CA . SER A 1 454 ? 18.103 0.502 16.322 1.00 92.25 454 SER A CA 1
ATOM 3473 C C . SER A 1 454 ? 16.712 0.652 16.934 1.00 92.25 454 SER A C 1
ATOM 3475 O O . SER A 1 454 ? 16.572 1.360 17.929 1.00 92.25 454 SER A O 1
ATOM 3477 N N . MET A 1 455 ? 15.706 -0.038 16.388 1.00 93.75 455 MET A N 1
ATOM 3478 C CA . MET A 1 455 ? 14.328 -0.004 16.872 1.00 93.75 455 MET A CA 1
ATOM 3479 C C . MET A 1 455 ? 14.282 -0.386 18.351 1.00 93.75 455 MET A C 1
ATOM 3481 O O . MET A 1 455 ? 14.953 -1.321 18.795 1.00 93.75 455 MET A O 1
ATOM 3485 N N . GLY A 1 456 ? 13.487 0.317 19.141 1.00 96.25 456 GLY A N 1
ATOM 3486 C CA . GLY A 1 456 ? 13.310 0.012 20.547 1.00 96.25 456 GLY A CA 1
ATOM 3487 C C . GLY A 1 456 ? 12.507 -1.269 20.775 1.00 96.25 456 GLY A C 1
ATOM 3488 O O . GLY A 1 456 ? 12.267 -2.094 19.893 1.00 96.25 456 GLY A O 1
ATOM 3489 N N . THR A 1 457 ? 12.118 -1.464 22.029 1.00 97.31 457 THR A N 1
ATOM 3490 C CA . THR A 1 457 ? 11.282 -2.600 22.459 1.00 97.31 457 THR A CA 1
ATOM 3491 C C . THR A 1 457 ? 9.999 -2.131 23.131 1.00 97.31 457 THR A C 1
ATOM 3493 O O . THR A 1 457 ? 9.262 -2.941 23.694 1.00 97.31 457 THR A O 1
ATOM 3496 N N . ASN A 1 458 ? 9.714 -0.826 23.080 1.00 95.81 458 ASN A N 1
ATOM 3497 C CA . ASN A 1 458 ? 8.502 -0.297 23.669 1.00 95.81 458 ASN A CA 1
ATOM 3498 C C . ASN A 1 458 ? 7.322 -0.699 22.792 1.00 95.81 458 ASN A C 1
ATOM 3500 O O . ASN A 1 458 ? 7.292 -0.455 21.585 1.00 95.81 458 ASN A O 1
ATOM 3504 N N . TRP A 1 459 ? 6.310 -1.294 23.410 1.00 92.50 459 TRP A N 1
ATOM 3505 C CA . TRP A 1 459 ? 5.024 -1.416 22.744 1.00 92.50 459 TRP A CA 1
ATOM 3506 C C . TRP A 1 459 ? 4.470 -0.025 22.485 1.00 92.50 459 TRP A C 1
ATOM 3508 O O . TRP A 1 459 ? 4.612 0.833 23.362 1.00 92.50 459 TRP A O 1
ATOM 3518 N N . PRO A 1 460 ? 3.825 0.199 21.330 1.00 84.69 460 PRO A N 1
ATOM 3519 C CA . PRO A 1 460 ? 3.232 1.486 21.028 1.00 84.69 460 PRO A CA 1
ATOM 3520 C C . PRO A 1 460 ? 2.350 1.919 22.187 1.00 84.69 460 PRO A C 1
ATOM 3522 O O . PRO A 1 460 ? 1.409 1.217 22.576 1.00 84.69 460 PRO A O 1
ATOM 3525 N N . ILE A 1 461 ? 2.660 3.082 22.750 1.00 68.94 461 ILE A N 1
ATOM 3526 C CA . ILE A 1 461 ? 1.740 3.772 23.643 1.00 68.94 461 ILE A CA 1
ATOM 3527 C C . ILE A 1 461 ? 0.824 4.553 22.720 1.00 68.94 461 ILE A C 1
ATOM 3529 O O . ILE A 1 461 ? 0.878 5.772 22.619 1.00 68.94 461 ILE A O 1
ATOM 3533 N N . SER A 1 462 ? -0.018 3.834 21.991 1.00 54.84 462 SER A N 1
ATOM 3534 C CA . SER A 1 462 ? -1.230 4.493 21.562 1.00 54.84 462 SER A CA 1
ATOM 3535 C C . SER A 1 462 ? -2.063 4.607 22.839 1.00 54.84 462 SER A C 1
ATOM 3537 O O . SER A 1 462 ? -2.228 3.596 23.537 1.00 54.84 462 SER A O 1
ATOM 3539 N N . PRO A 1 463 ? -2.544 5.804 23.214 1.00 47.94 463 PRO A N 1
ATOM 3540 C CA . PRO A 1 463 ? -3.682 5.871 24.100 1.00 47.94 463 PRO A CA 1
ATOM 3541 C C . PRO A 1 463 ? -4.804 5.142 23.352 1.00 47.94 463 PRO A C 1
ATOM 3543 O O . PRO A 1 463 ? -5.582 5.746 22.626 1.00 47.94 463 PRO A O 1
ATOM 3546 N N . ARG A 1 464 ? -4.897 3.822 23.545 1.00 55.03 464 ARG A N 1
ATOM 3547 C CA . ARG A 1 464 ? -6.042 2.994 23.161 1.00 55.03 464 ARG A CA 1
ATOM 3548 C C . ARG A 1 464 ? -6.764 2.537 24.405 1.00 55.03 464 ARG A C 1
ATOM 3550 O O . ARG A 1 464 ? -6.753 1.343 24.709 1.00 55.03 464 ARG A O 1
ATOM 3557 N N . PRO A 1 465 ? -7.389 3.450 25.149 1.00 55.25 465 PRO A N 1
ATOM 3558 C CA . PRO A 1 465 ? -8.092 3.010 26.324 1.00 55.25 465 PRO A CA 1
ATOM 3559 C C . PRO A 1 465 ? -9.308 2.108 25.947 1.00 55.25 465 PRO A C 1
ATOM 3561 O O . PRO A 1 465 ? -9.711 1.282 26.749 1.00 55.25 465 PRO A O 1
ATOM 3564 N N . CYS A 1 466 ? -9.748 2.032 24.681 1.00 68.56 466 CYS A N 1
ATOM 3565 C CA . CYS A 1 466 ? -10.835 1.165 24.214 1.00 68.56 466 CYS A CA 1
ATOM 3566 C C . CYS A 1 466 ? -10.614 -0.337 24.443 1.00 68.56 466 CYS A C 1
ATOM 3568 O O . CYS A 1 466 ? -11.581 -1.094 24.534 1.00 68.56 466 CYS A O 1
ATOM 3570 N N . THR A 1 467 ? -9.356 -0.769 24.546 1.00 59.50 467 THR A N 1
ATOM 3571 C CA . THR A 1 467 ? -8.976 -2.150 24.882 1.00 59.50 467 THR A CA 1
ATOM 3572 C C . THR A 1 467 ? -8.762 -2.374 26.372 1.00 59.50 467 THR A C 1
ATOM 3574 O O . THR A 1 467 ? -8.756 -3.517 26.826 1.00 59.50 467 THR A O 1
ATOM 3577 N N . ASP A 1 468 ? -8.575 -1.308 27.146 1.00 64.69 468 ASP A N 1
ATOM 3578 C CA . ASP A 1 468 ? -8.287 -1.422 28.565 1.00 64.69 468 ASP A CA 1
ATOM 3579 C C . ASP A 1 468 ? -9.535 -1.910 29.315 1.00 64.69 468 ASP A C 1
ATOM 3581 O O . ASP A 1 468 ? -10.672 -1.477 29.081 1.00 64.69 468 ASP A O 1
ATOM 3585 N N . ALA A 1 469 ? -9.334 -2.790 30.295 1.00 64.25 469 ALA A N 1
ATOM 3586 C CA . ALA A 1 469 ? -10.410 -3.194 31.192 1.00 64.25 469 ALA A CA 1
ATOM 3587 C C . ALA A 1 469 ? -10.988 -1.960 31.908 1.00 64.25 469 ALA A C 1
ATOM 3589 O O . ALA A 1 469 ? -10.245 -1.091 32.365 1.00 64.25 469 ALA A O 1
ATOM 3590 N N . GLY A 1 470 ? -12.314 -1.858 31.996 1.00 77.94 470 GLY A N 1
ATOM 3591 C CA . GLY A 1 470 ? -12.974 -0.741 32.674 1.00 77.94 470 GLY A CA 1
ATOM 3592 C C . GLY A 1 470 ? -14.203 -0.213 31.952 1.00 77.94 470 GLY A C 1
ATOM 3593 O O . GLY A 1 470 ? -14.521 -0.629 30.838 1.00 77.94 470 GLY A O 1
ATOM 3594 N N . ASP A 1 471 ? -14.897 0.685 32.647 1.00 86.69 471 ASP A N 1
ATOM 3595 C CA . ASP A 1 471 ? -16.074 1.387 32.154 1.00 86.69 471 ASP A CA 1
ATOM 3596 C C . ASP A 1 471 ? -15.664 2.522 31.202 1.00 86.69 471 ASP A C 1
ATOM 3598 O O . ASP A 1 471 ? -14.987 3.456 31.635 1.00 86.69 471 ASP A O 1
ATOM 3602 N N . ARG A 1 472 ? -16.043 2.414 29.921 1.00 90.50 472 ARG A N 1
ATOM 3603 C CA . ARG A 1 472 ? -15.697 3.376 28.864 1.00 90.50 472 ARG A CA 1
ATOM 3604 C C . ARG A 1 472 ? -16.647 3.301 27.664 1.00 90.50 472 ARG A C 1
ATOM 3606 O O . ARG A 1 472 ? -17.374 2.317 27.481 1.00 90.50 472 ARG A O 1
ATOM 3613 N N . ILE A 1 473 ? -16.600 4.328 26.821 1.00 92.50 473 ILE A N 1
ATOM 3614 C CA . ILE A 1 473 ? -17.323 4.409 25.546 1.00 92.50 473 ILE A CA 1
ATOM 3615 C C . ILE A 1 473 ? -16.314 4.599 24.412 1.00 92.50 473 ILE A C 1
ATOM 3617 O O . ILE A 1 473 ? -15.462 5.477 24.486 1.00 92.50 473 ILE A O 1
ATOM 3621 N N . CYS A 1 474 ? -16.451 3.813 23.350 1.00 91.00 474 CYS A N 1
ATOM 3622 C CA . CYS A 1 474 ? -15.604 3.886 22.166 1.00 91.00 474 CYS A CA 1
ATOM 3623 C C . CYS A 1 474 ? -16.398 4.366 20.967 1.00 91.00 474 CYS A C 1
ATOM 3625 O O . CYS A 1 474 ? -17.409 3.766 20.601 1.00 91.00 474 CYS A O 1
ATOM 3627 N N . VAL A 1 475 ? -15.926 5.451 20.374 1.00 91.44 475 VAL A N 1
ATOM 3628 C CA . VAL A 1 475 ? -16.513 6.116 19.222 1.00 91.44 475 VAL A CA 1
ATOM 3629 C C . VAL A 1 475 ? -15.650 5.823 18.005 1.00 91.44 475 VAL A C 1
ATOM 3631 O O . VAL A 1 475 ? -14.459 6.108 18.004 1.00 91.44 475 VAL A O 1
ATOM 3634 N N . PHE A 1 476 ? -16.255 5.249 16.974 1.00 88.25 476 PHE A N 1
ATOM 3635 C CA . PHE A 1 476 ? -15.588 4.807 15.760 1.00 88.25 476 PHE A CA 1
ATOM 3636 C C . PHE A 1 476 ? -16.036 5.670 14.571 1.00 88.25 476 PHE A C 1
ATOM 3638 O O . PHE A 1 476 ? -17.060 5.365 13.945 1.00 88.25 476 PHE A O 1
ATOM 3645 N N . PRO A 1 477 ? -15.332 6.777 14.279 1.00 87.00 477 PRO A N 1
ATOM 3646 C CA . PRO A 1 477 ? -15.561 7.560 13.070 1.00 87.00 477 PRO A CA 1
ATOM 3647 C C . PRO A 1 477 ? -15.329 6.739 11.793 1.00 87.00 477 PRO A C 1
ATOM 3649 O O . PRO A 1 477 ? -14.410 5.919 11.733 1.00 87.00 477 PRO A O 1
ATOM 3652 N N . ASP A 1 478 ? -16.151 6.990 10.776 1.00 79.56 478 ASP A N 1
ATOM 3653 C CA . ASP A 1 478 ? -16.002 6.471 9.413 1.00 79.56 478 ASP A CA 1
ATOM 3654 C C . ASP A 1 478 ? -14.827 7.126 8.696 1.00 79.56 478 ASP A C 1
ATOM 3656 O O . ASP A 1 478 ? -14.948 8.258 8.260 1.00 79.56 478 ASP A O 1
ATOM 3660 N N . MET A 1 479 ? -13.699 6.430 8.567 1.00 60.38 479 MET A N 1
ATOM 3661 C CA . MET A 1 479 ? -12.427 7.000 8.109 1.00 60.38 479 MET A CA 1
ATOM 3662 C C . MET A 1 479 ? -12.304 7.406 6.631 1.00 60.38 479 MET A C 1
ATOM 3664 O O . MET A 1 479 ? -11.236 7.862 6.231 1.00 60.38 479 MET A O 1
ATOM 3668 N N . GLY A 1 480 ? -13.380 7.350 5.844 1.00 61.06 480 GLY A N 1
ATOM 3669 C CA . GLY A 1 480 ? -13.421 7.859 4.463 1.00 61.06 480 GLY A CA 1
ATOM 3670 C C . GLY A 1 480 ? -13.441 9.393 4.321 1.00 61.06 480 GLY A C 1
ATOM 3671 O O . GLY A 1 480 ? -14.060 9.903 3.387 1.00 61.06 480 GLY A O 1
ATOM 3672 N N . TRP A 1 481 ? -12.829 10.131 5.253 1.00 60.47 481 TRP A N 1
ATOM 3673 C CA . TRP A 1 481 ? -12.911 11.590 5.358 1.00 60.47 481 TRP A CA 1
ATOM 3674 C C . TRP A 1 481 ? -12.092 12.303 4.283 1.00 60.47 481 TRP A C 1
ATOM 3676 O O . TRP A 1 481 ? -10.875 12.403 4.400 1.00 60.47 481 TRP A O 1
ATOM 3686 N N . ASP A 1 482 ? -12.764 12.939 3.330 1.00 54.88 482 ASP A N 1
ATOM 3687 C CA . ASP A 1 482 ? -12.146 14.022 2.551 1.00 54.88 482 ASP A CA 1
ATOM 3688 C C . ASP A 1 482 ? -12.278 15.393 3.268 1.00 54.88 482 ASP A C 1
ATOM 3690 O O . ASP A 1 482 ? -11.757 16.401 2.788 1.00 54.88 482 ASP A O 1
ATOM 3694 N N . ASP A 1 483 ? -12.975 15.471 4.418 1.00 68.31 483 ASP A N 1
ATOM 3695 C CA . ASP A 1 483 ? -13.168 16.709 5.201 1.00 68.31 483 ASP A CA 1
ATOM 3696 C C . ASP A 1 483 ? -12.626 16.575 6.637 1.00 68.31 483 ASP A C 1
ATOM 3698 O O . ASP A 1 483 ? -13.340 16.170 7.561 1.00 68.31 483 ASP A O 1
ATOM 3702 N N . GLU A 1 484 ? -11.365 16.983 6.831 1.00 77.62 484 GLU A N 1
ATOM 3703 C CA . GLU A 1 484 ? -10.668 17.051 8.131 1.00 77.62 484 GLU A CA 1
ATOM 3704 C C . GLU A 1 484 ? -11.527 17.683 9.247 1.00 77.62 484 GLU A C 1
ATOM 3706 O O . GLU A 1 484 ? -11.443 17.300 10.414 1.00 77.62 484 GLU A O 1
ATOM 3711 N N . LYS A 1 485 ? -12.427 18.616 8.905 1.00 86.94 485 LYS A N 1
ATOM 3712 C CA . LYS A 1 485 ? -13.196 19.395 9.887 1.00 86.94 485 LYS A CA 1
ATOM 3713 C C . LYS A 1 485 ? -14.303 18.620 10.581 1.00 86.94 485 LYS A C 1
ATOM 3715 O O . LYS A 1 485 ? -14.745 19.043 11.647 1.00 86.94 485 LYS A O 1
ATOM 3720 N N . PHE A 1 486 ? -14.824 17.545 9.993 1.00 86.69 486 PHE A N 1
ATOM 3721 C CA . PHE A 1 486 ? -15.808 16.733 10.717 1.00 86.69 486 PHE A CA 1
ATOM 3722 C C . PHE A 1 486 ? -15.068 15.862 11.751 1.00 86.69 486 PHE A C 1
ATOM 3724 O O . PHE A 1 486 ? -15.600 15.663 12.843 1.00 86.69 486 PHE A O 1
ATOM 3731 N N . GLY A 1 487 ? -13.826 15.434 11.480 1.00 86.69 487 GLY A N 1
ATOM 3732 C CA . GLY A 1 487 ? -12.969 14.782 12.478 1.00 86.69 487 GLY A CA 1
ATOM 3733 C C . GLY A 1 487 ? -12.832 15.645 13.736 1.00 86.69 487 GLY A C 1
ATOM 3734 O O . GLY A 1 487 ? -13.183 15.199 14.832 1.00 86.69 487 GLY A O 1
ATOM 3735 N N . ASP A 1 488 ? -12.493 16.926 13.551 1.00 89.00 488 ASP A N 1
ATOM 3736 C CA . ASP A 1 488 ? -12.468 17.930 14.627 1.00 89.00 488 ASP A CA 1
ATOM 3737 C C . ASP A 1 488 ? -13.817 18.032 15.368 1.00 89.00 488 ASP A C 1
ATOM 3739 O O . ASP A 1 488 ? -13.873 18.151 16.598 1.00 89.00 488 ASP A O 1
ATOM 3743 N N . ASP A 1 489 ? -14.940 17.985 14.640 1.00 92.50 489 ASP A N 1
ATOM 3744 C CA . ASP A 1 489 ? -16.266 18.067 15.252 1.00 92.50 489 ASP A CA 1
ATOM 3745 C C . ASP A 1 489 ? -16.578 16.852 16.145 1.00 92.50 489 ASP A C 1
ATOM 3747 O O . ASP A 1 489 ? -17.198 17.016 17.205 1.00 92.50 489 ASP A O 1
ATOM 3751 N N . ILE A 1 490 ? -16.141 15.647 15.754 1.00 92.19 490 ILE A N 1
ATOM 3752 C CA . ILE A 1 490 ? -16.250 14.441 16.587 1.00 92.19 490 ILE A CA 1
ATOM 3753 C C . ILE A 1 490 ? -15.390 14.581 17.838 1.00 92.19 490 ILE A C 1
ATOM 3755 O O . ILE A 1 490 ? -15.888 14.285 18.924 1.00 92.19 490 ILE A O 1
ATOM 3759 N N . GLU A 1 491 ? -14.146 15.048 17.725 1.00 91.31 491 GLU A N 1
ATOM 3760 C CA . GLU A 1 491 ? -13.265 15.256 18.882 1.00 91.31 491 GLU A CA 1
ATOM 3761 C C . GLU A 1 491 ? -13.906 16.178 19.922 1.00 91.31 491 GLU A C 1
ATOM 3763 O O . GLU A 1 491 ? -13.987 15.844 21.111 1.00 91.31 491 GLU A O 1
ATOM 3768 N N . VAL A 1 492 ? -14.467 17.304 19.471 1.00 94.94 492 VAL A N 1
ATOM 3769 C CA . VAL A 1 492 ? -15.189 18.242 20.339 1.00 94.94 492 VAL A CA 1
ATOM 3770 C C . VAL A 1 492 ? -16.427 17.587 20.967 1.00 94.94 492 VAL A C 1
ATOM 3772 O O . VAL A 1 492 ? -16.693 17.768 22.163 1.00 94.94 492 VAL A O 1
ATOM 3775 N N . ALA A 1 493 ? -17.195 16.822 20.188 1.00 95.88 493 ALA A N 1
ATOM 3776 C CA . ALA A 1 493 ? -18.391 16.140 20.672 1.00 95.88 493 ALA A CA 1
ATOM 3777 C C . ALA A 1 493 ? -18.067 15.050 21.709 1.00 95.88 493 ALA A C 1
ATOM 3779 O O . ALA A 1 493 ? -18.761 14.950 22.726 1.00 95.88 493 ALA A O 1
ATOM 3780 N N . VAL A 1 494 ? -17.003 14.277 21.487 1.00 94.75 494 VAL A N 1
ATOM 3781 C CA . VAL A 1 494 ? -16.511 13.220 22.379 1.00 94.75 494 VAL A CA 1
ATOM 3782 C C . VAL A 1 494 ? -16.006 13.798 23.695 1.00 94.75 494 VAL A C 1
ATOM 3784 O O . VAL A 1 494 ? -16.462 13.360 24.752 1.00 94.75 494 VAL A O 1
ATOM 3787 N N . ALA A 1 495 ? -15.171 14.841 23.656 1.00 94.50 495 ALA A N 1
ATOM 3788 C CA . ALA A 1 495 ? -14.676 15.498 24.867 1.00 94.50 495 ALA A CA 1
ATOM 3789 C C . ALA A 1 495 ? -15.828 16.018 25.747 1.00 94.50 495 ALA A C 1
ATOM 3791 O O . ALA A 1 495 ? -15.827 15.901 26.977 1.00 94.50 495 ALA A O 1
ATOM 3792 N N . ARG A 1 496 ? -16.876 16.561 25.116 1.00 96.81 496 ARG A N 1
ATOM 3793 C CA . ARG A 1 496 ? -18.080 17.001 25.827 1.00 96.81 496 ARG A CA 1
ATOM 3794 C C . ARG A 1 496 ? -18.920 15.837 26.354 1.00 96.81 496 ARG A C 1
ATOM 3796 O O . ARG A 1 496 ? -19.527 15.962 27.425 1.00 96.81 496 ARG A O 1
ATOM 3803 N N . LEU A 1 497 ? -18.996 14.731 25.618 1.00 96.19 497 LEU A N 1
ATOM 3804 C CA . LEU A 1 497 ? -19.689 13.520 26.053 1.00 96.19 497 LEU A CA 1
ATOM 3805 C C . LEU A 1 497 ? -19.038 12.947 27.314 1.00 96.19 497 LEU A C 1
ATOM 3807 O O . LEU A 1 497 ? -19.745 12.717 28.297 1.00 96.19 497 LEU A O 1
ATOM 3811 N N . GLU A 1 498 ? -17.710 12.835 27.330 1.00 94.75 498 GLU A N 1
ATOM 3812 C CA . GLU A 1 498 ? -16.931 12.428 28.504 1.00 94.75 498 GLU A CA 1
ATOM 3813 C C . GLU A 1 498 ? -17.218 13.332 29.705 1.00 94.75 498 GLU A C 1
ATOM 3815 O O . GLU A 1 498 ? -17.594 12.846 30.775 1.00 94.75 498 GLU A O 1
ATOM 3820 N N . GLN A 1 499 ? -17.154 14.656 29.526 1.00 95.06 499 GLN A N 1
ATOM 3821 C CA . GLN A 1 499 ? -17.465 15.609 30.596 1.00 95.06 499 GLN A CA 1
ATOM 3822 C C . GLN A 1 499 ? -18.894 15.438 31.143 1.00 95.06 499 GLN A C 1
ATOM 3824 O O . GLN A 1 499 ? -19.134 15.597 32.344 1.00 95.06 499 GLN A O 1
ATOM 3829 N N . THR A 1 500 ? -19.853 15.139 30.266 1.00 95.25 500 THR A N 1
ATOM 3830 C CA . THR A 1 500 ? -21.272 14.998 30.621 1.00 95.25 500 THR A CA 1
ATOM 3831 C C . THR A 1 500 ? -21.525 13.722 31.422 1.00 95.25 500 THR A C 1
ATOM 3833 O O . THR A 1 500 ? -22.269 13.748 32.407 1.00 95.25 500 THR A O 1
ATOM 3836 N N . LEU A 1 501 ? -20.911 12.614 31.009 1.00 93.94 501 LEU A N 1
ATOM 3837 C CA . LEU A 1 501 ? -21.134 11.293 31.594 1.00 93.94 501 LEU A CA 1
ATOM 3838 C C . LEU A 1 501 ? -20.232 11.022 32.802 1.00 93.94 501 LEU A C 1
ATOM 3840 O O . LEU A 1 501 ? -20.631 10.296 33.710 1.00 93.94 501 LEU A O 1
ATOM 3844 N N . GLY A 1 502 ? -19.046 11.635 32.849 1.00 93.31 502 GLY A N 1
ATOM 3845 C CA . GLY A 1 502 ? -18.015 11.318 33.837 1.00 93.31 502 GLY A CA 1
ATOM 3846 C C . GLY A 1 502 ? -17.416 9.921 33.648 1.00 93.31 502 GLY A C 1
ATOM 3847 O O . GLY A 1 502 ? -16.930 9.340 34.615 1.00 93.31 502 GLY A O 1
ATOM 3848 N N . ILE A 1 503 ? -17.496 9.388 32.428 1.00 91.06 503 ILE A N 1
ATOM 3849 C CA . ILE A 1 503 ? -16.942 8.102 31.995 1.00 91.06 503 ILE A CA 1
ATOM 3850 C C . ILE A 1 503 ? -16.016 8.404 30.810 1.00 91.06 503 ILE A C 1
ATOM 3852 O O . ILE A 1 503 ? -16.427 9.210 29.972 1.00 91.06 503 ILE A O 1
ATOM 3856 N N . PRO A 1 504 ? -14.826 7.781 30.713 1.00 92.19 504 PRO A N 1
ATOM 3857 C CA . PRO A 1 504 ? -13.943 7.936 29.560 1.00 92.19 504 PRO A CA 1
ATOM 3858 C C . PRO A 1 504 ? -14.673 7.677 28.234 1.00 92.19 504 PRO A C 1
ATOM 3860 O O . PRO A 1 504 ? -15.361 6.659 28.087 1.00 92.19 504 PRO A O 1
ATOM 3863 N N . VAL A 1 505 ? -14.535 8.603 27.283 1.00 92.44 505 VAL A N 1
ATOM 3864 C CA . VAL A 1 505 ? -15.038 8.463 25.910 1.00 92.44 505 VAL A CA 1
ATOM 3865 C C . VAL A 1 505 ? -13.873 8.673 24.965 1.00 92.44 505 VAL A C 1
ATOM 3867 O O . VAL A 1 505 ? -13.116 9.626 25.109 1.00 92.44 505 VAL A O 1
ATOM 3870 N N . GLU A 1 506 ? -13.726 7.778 24.004 1.00 87.94 506 GLU A N 1
ATOM 3871 C CA . GLU A 1 506 ? -12.497 7.682 23.235 1.00 87.94 506 GLU A CA 1
ATOM 3872 C C . GLU A 1 506 ? -12.793 7.481 21.763 1.00 87.94 506 GLU A C 1
ATOM 3874 O O . GLU A 1 506 ? -13.761 6.809 21.407 1.00 87.94 506 GLU A O 1
ATOM 3879 N N . ILE A 1 507 ? -11.946 8.049 20.911 1.00 86.62 507 ILE A N 1
ATOM 3880 C CA . ILE A 1 507 ? -12.064 7.919 19.464 1.00 86.62 507 ILE A CA 1
ATOM 3881 C C . ILE A 1 507 ? -11.138 6.809 18.992 1.00 86.62 507 ILE A C 1
ATOM 3883 O O . ILE A 1 507 ? -9.961 6.769 19.352 1.00 86.62 507 ILE A O 1
ATOM 3887 N N . ARG A 1 508 ? -11.674 5.917 18.162 1.00 79.94 508 ARG A N 1
ATOM 3888 C CA . ARG A 1 508 ? -10.908 4.898 17.462 1.00 79.94 508 ARG A CA 1
ATOM 3889 C C . ARG A 1 508 ? -11.194 4.955 15.975 1.00 79.94 508 ARG A C 1
ATOM 3891 O O . ARG A 1 508 ? -12.267 4.584 15.516 1.00 79.94 508 ARG A O 1
ATOM 3898 N N . ASN A 1 509 ? -10.183 5.362 15.235 1.00 74.19 509 ASN A N 1
ATOM 3899 C CA . ASN A 1 509 ? -10.222 5.362 13.787 1.00 74.19 509 ASN A CA 1
ATOM 3900 C C . ASN A 1 509 ? -10.415 3.928 13.259 1.00 74.19 509 ASN A C 1
ATOM 3902 O O . ASN A 1 509 ? -9.768 2.994 13.734 1.00 74.19 509 ASN A O 1
ATOM 3906 N N . THR A 1 510 ? -11.354 3.764 12.328 1.00 66.25 510 THR A N 1
ATOM 3907 C CA . THR A 1 510 ? -11.583 2.528 11.556 1.00 66.25 510 THR A CA 1
ATOM 3908 C C . THR A 1 510 ? -10.881 2.629 10.194 1.00 66.25 510 THR A C 1
ATOM 3910 O O . THR A 1 510 ? -10.337 3.676 9.883 1.00 66.25 510 THR A O 1
ATOM 3913 N N . PRO A 1 511 ? -10.842 1.599 9.341 1.00 54.41 511 PRO A N 1
ATOM 3914 C CA . PRO A 1 511 ? -10.390 1.763 7.953 1.00 54.41 511 PRO A CA 1
ATOM 3915 C C . PRO A 1 511 ? -11.413 2.467 7.039 1.00 54.41 511 PRO A C 1
ATOM 3917 O O . PRO A 1 511 ? -11.167 2.590 5.845 1.00 54.41 511 PRO A O 1
ATOM 3920 N N . GLY A 1 512 ? -12.538 2.946 7.579 1.00 60.41 512 GLY A N 1
ATOM 3921 C CA . GLY A 1 512 ? -13.703 3.360 6.800 1.00 60.41 512 GLY A CA 1
ATOM 3922 C C . GLY A 1 512 ? -14.763 2.262 6.811 1.00 60.41 512 GLY A C 1
ATOM 3923 O O . GLY A 1 512 ? -14.451 1.078 6.969 1.00 60.41 512 GLY A O 1
ATOM 3924 N N . TYR A 1 513 ? -16.029 2.654 6.709 1.00 63.75 513 TYR A N 1
ATOM 3925 C CA . TYR A 1 513 ? -17.126 1.709 6.514 1.00 63.75 513 TYR A CA 1
ATOM 3926 C C . TYR A 1 513 ? -17.371 1.546 5.014 1.00 63.75 513 TYR A C 1
ATOM 3928 O O . TYR A 1 513 ? -17.423 2.525 4.266 1.00 63.75 513 TYR A O 1
ATOM 3936 N N . HIS A 1 514 ? -17.567 0.313 4.554 1.00 61.38 514 HIS A N 1
ATOM 3937 C CA . HIS A 1 514 ? -17.856 0.049 3.147 1.00 61.38 514 HIS A CA 1
ATOM 3938 C C . HIS A 1 514 ? -19.297 -0.412 2.994 1.00 61.38 514 HIS A C 1
ATOM 3940 O O . HIS A 1 514 ? -19.676 -1.463 3.480 1.00 61.38 514 HIS A O 1
ATOM 3946 N N . ALA A 1 515 ? -20.114 0.362 2.280 1.00 57.38 515 ALA A N 1
ATOM 3947 C CA . ALA A 1 515 ? -21.510 0.010 2.059 1.00 57.38 515 ALA A CA 1
ATOM 3948 C C . ALA A 1 515 ? -21.647 -1.192 1.109 1.00 57.38 515 ALA A C 1
ATOM 3950 O O . ALA A 1 515 ? -21.711 -1.004 -0.107 1.00 57.38 515 ALA A O 1
ATOM 3951 N N . THR A 1 516 ? -21.737 -2.422 1.625 1.00 63.72 516 THR A N 1
ATOM 3952 C CA . THR A 1 516 ? -22.059 -3.602 0.794 1.00 63.72 516 THR A CA 1
ATOM 3953 C C . THR A 1 516 ? -23.540 -3.991 0.835 1.00 63.72 516 THR A C 1
ATOM 3955 O O . THR A 1 516 ? -23.982 -4.838 0.054 1.00 63.72 516 THR A O 1
ATOM 3958 N N . GLN A 1 517 ? -24.334 -3.351 1.704 1.00 65.94 517 GLN A N 1
ATOM 3959 C CA . GLN A 1 517 ? -25.748 -3.670 1.928 1.00 65.94 517 GLN A CA 1
ATOM 3960 C C . GLN A 1 517 ? -26.681 -2.458 1.779 1.00 65.94 517 GLN A C 1
ATOM 3962 O O . GLN A 1 517 ? -26.331 -1.325 2.101 1.00 65.94 517 GLN A O 1
ATOM 3967 N N . ASP A 1 518 ? -27.937 -2.733 1.406 1.00 68.31 518 ASP A N 1
ATOM 3968 C CA . ASP A 1 518 ? -29.019 -1.741 1.256 1.00 68.31 518 ASP A CA 1
ATOM 3969 C C . ASP A 1 518 ? -29.500 -1.131 2.591 1.00 68.31 518 ASP A C 1
ATOM 3971 O O . ASP A 1 518 ? -30.389 -0.279 2.608 1.00 68.31 518 ASP A O 1
ATOM 3975 N N . ASN A 1 519 ? -28.975 -1.585 3.733 1.00 75.88 519 ASN A N 1
ATOM 3976 C CA . ASN A 1 519 ? -29.284 -1.030 5.048 1.00 75.88 519 ASN A CA 1
ATOM 3977 C C . ASN A 1 519 ? -28.004 -0.530 5.714 1.00 75.88 519 ASN A C 1
ATOM 3979 O O . ASN A 1 519 ? -27.300 -1.294 6.370 1.00 75.88 519 ASN A O 1
ATOM 3983 N N . TRP A 1 520 ? -27.786 0.780 5.605 1.00 75.12 520 TRP A N 1
ATOM 3984 C CA . TRP A 1 520 ? -26.668 1.509 6.201 1.00 75.12 520 TRP A CA 1
ATOM 3985 C C . TRP A 1 520 ? -26.399 1.120 7.656 1.00 75.12 520 TRP A C 1
ATOM 3987 O O . TRP A 1 520 ? -25.273 0.812 8.027 1.00 75.12 520 TRP A O 1
ATOM 3997 N N . SER A 1 521 ? -27.447 1.111 8.482 1.00 74.94 521 SER A N 1
ATOM 3998 C CA . SER A 1 521 ? -27.284 0.874 9.914 1.00 74.94 521 SER A CA 1
ATOM 3999 C C . SER A 1 521 ? -26.850 -0.556 10.210 1.00 74.94 521 SER A C 1
ATOM 4001 O O . SER A 1 521 ? -26.019 -0.772 11.085 1.00 74.94 521 SER A O 1
ATOM 4003 N N . LEU A 1 522 ? -27.399 -1.523 9.469 1.00 77.56 522 LEU A N 1
ATOM 4004 C CA . LEU A 1 522 ? -27.035 -2.926 9.607 1.00 77.56 522 LEU A CA 1
ATOM 4005 C C . LEU A 1 522 ? -25.608 -3.167 9.119 1.00 77.56 522 LEU A C 1
ATOM 4007 O O . LEU A 1 522 ? -24.890 -3.924 9.757 1.00 77.56 522 LEU A O 1
ATOM 4011 N N . GLU A 1 523 ? -25.196 -2.507 8.039 1.00 78.81 523 GLU A N 1
ATOM 4012 C CA . GLU A 1 523 ? -23.830 -2.615 7.537 1.00 78.81 523 GLU A CA 1
ATOM 4013 C C . GLU A 1 523 ? -22.821 -2.042 8.522 1.00 78.81 523 GLU A C 1
ATOM 4015 O O . GLU A 1 523 ? -21.949 -2.765 8.989 1.00 78.81 523 GLU A O 1
ATOM 4020 N N . ALA A 1 524 ? -23.009 -0.790 8.940 1.00 74.75 524 ALA A N 1
ATOM 4021 C CA . ALA A 1 524 ? -22.139 -0.166 9.927 1.00 74.75 524 ALA A CA 1
ATOM 4022 C C . ALA A 1 524 ? -22.114 -0.960 11.243 1.00 74.75 524 ALA A C 1
ATOM 4024 O O . ALA A 1 524 ? -21.084 -1.038 11.902 1.00 74.75 524 ALA A O 1
ATOM 4025 N N . HIS A 1 525 ? -23.224 -1.594 11.629 1.00 82.94 525 HIS A N 1
ATOM 4026 C CA . HIS A 1 525 ? -23.240 -2.523 12.752 1.00 82.94 525 HIS A CA 1
ATOM 4027 C C . HIS A 1 525 ? -22.429 -3.791 12.494 1.00 82.94 525 HIS A C 1
ATOM 4029 O O . HIS A 1 525 ? -21.674 -4.182 13.377 1.00 82.94 525 HIS A O 1
ATOM 4035 N N . ASN A 1 526 ? -22.567 -4.434 11.333 1.00 77.69 526 ASN A N 1
ATOM 4036 C CA . ASN A 1 526 ? -21.792 -5.626 10.992 1.00 77.69 526 ASN A CA 1
ATOM 4037 C C . ASN A 1 526 ? -20.295 -5.303 11.011 1.00 77.69 526 ASN A C 1
ATOM 4039 O O . ASN A 1 526 ? -19.546 -5.989 11.707 1.00 77.69 526 ASN A O 1
ATOM 4043 N N . ASP A 1 527 ? -19.903 -4.207 10.362 1.00 74.69 527 ASP A N 1
ATOM 4044 C CA . ASP A 1 527 ? -18.534 -3.701 10.330 1.00 74.69 527 ASP A CA 1
ATOM 4045 C C . ASP A 1 527 ? -18.032 -3.424 11.749 1.00 74.69 527 ASP A C 1
ATOM 4047 O O . ASP A 1 527 ? -17.031 -3.988 12.183 1.00 74.69 527 ASP A O 1
ATOM 4051 N N . LEU A 1 528 ? -18.776 -2.647 12.546 1.00 77.00 528 LEU A N 1
ATOM 4052 C CA . LEU A 1 528 ? -18.435 -2.398 13.948 1.00 77.00 528 LEU A CA 1
ATOM 4053 C C . LEU A 1 528 ? -18.368 -3.674 14.771 1.00 77.00 528 LEU A C 1
ATOM 4055 O O . LEU A 1 528 ? -17.506 -3.777 15.633 1.00 77.00 528 LEU A O 1
ATOM 4059 N N . SER A 1 529 ? -19.274 -4.626 14.581 1.00 75.75 529 SER A N 1
ATOM 4060 C CA . SER A 1 529 ? -19.298 -5.879 15.339 1.00 75.75 529 SER A CA 1
ATOM 4061 C C . SER A 1 529 ? -18.067 -6.724 15.019 1.00 75.75 529 SER A C 1
ATOM 4063 O O . SER A 1 529 ? -17.499 -7.347 15.916 1.00 75.75 529 SER A O 1
ATOM 4065 N N . GLN A 1 530 ? -17.606 -6.681 13.766 1.00 71.62 530 GLN A N 1
ATOM 4066 C CA . GLN A 1 530 ? -16.379 -7.314 13.312 1.00 71.62 530 GLN A CA 1
ATOM 4067 C C . GLN A 1 530 ? -15.156 -6.586 13.883 1.00 71.62 530 GLN A C 1
ATOM 4069 O O . GLN A 1 530 ? -14.321 -7.227 14.520 1.00 71.62 530 GLN A O 1
ATOM 4074 N N . TYR A 1 531 ? -15.101 -5.255 13.763 1.00 67.69 531 TYR A N 1
ATOM 4075 C CA . TYR A 1 531 ? -14.017 -4.409 14.274 1.00 67.69 531 TYR A CA 1
ATOM 4076 C C . TYR A 1 531 ? -13.900 -4.457 15.797 1.00 67.69 531 TYR A C 1
ATOM 4078 O O . TYR A 1 531 ? -12.802 -4.428 16.350 1.00 67.69 531 TYR A O 1
ATOM 4086 N N . SER A 1 532 ? -15.034 -4.518 16.495 1.00 68.62 532 SER A N 1
ATOM 4087 C CA . SER A 1 532 ? -15.098 -4.412 17.950 1.00 68.62 532 SER A CA 1
ATOM 4088 C C . SER A 1 532 ? -15.203 -5.745 18.672 1.00 68.62 532 SER A C 1
ATOM 4090 O O . SER A 1 532 ? -15.112 -5.765 19.900 1.00 68.62 532 SER A O 1
ATOM 4092 N N . ARG A 1 533 ? -15.317 -6.866 17.948 1.00 68.56 533 ARG A N 1
ATOM 4093 C CA . ARG A 1 533 ? -15.444 -8.214 18.522 1.00 68.56 533 ARG A CA 1
ATOM 4094 C C . ARG A 1 533 ? -14.426 -8.525 19.622 1.00 68.56 533 ARG A C 1
ATOM 4096 O O . ARG A 1 533 ? -14.851 -9.020 20.669 1.00 68.56 533 ARG A O 1
ATOM 4103 N N . PRO A 1 534 ? -13.125 -8.198 19.467 1.00 61.12 534 PRO A N 1
ATOM 4104 C CA . PRO A 1 534 ? -12.148 -8.416 20.534 1.00 61.12 534 PRO A CA 1
ATOM 4105 C C . PRO A 1 534 ? -12.488 -7.633 21.816 1.00 61.12 534 PRO A C 1
ATOM 4107 O O . PRO A 1 534 ? -12.259 -8.113 22.928 1.00 61.12 534 PRO A O 1
ATOM 4110 N N . PHE A 1 535 ? -13.100 -6.453 21.676 1.00 65.94 535 PHE A N 1
ATOM 4111 C CA . PHE A 1 535 ? -13.421 -5.528 22.767 1.00 65.94 535 PHE A CA 1
ATOM 4112 C C . PHE A 1 535 ? -14.788 -5.797 23.404 1.00 65.94 535 PHE A C 1
ATOM 4114 O O . PHE A 1 535 ? -14.967 -5.532 24.591 1.00 65.94 535 PHE A O 1
ATOM 4121 N N . LEU A 1 536 ? -15.749 -6.365 22.667 1.00 66.19 536 LEU A N 1
ATOM 4122 C CA . LEU A 1 536 ? -17.091 -6.674 23.185 1.00 66.19 536 LEU A CA 1
ATOM 4123 C C . LEU A 1 536 ? -17.081 -7.729 24.304 1.00 66.19 536 LEU A C 1
ATOM 4125 O O . LEU A 1 536 ? -18.047 -7.833 25.066 1.00 66.19 536 LEU A O 1
ATOM 4129 N N . SER A 1 537 ? -15.970 -8.456 24.465 1.00 66.44 537 SER A N 1
ATOM 4130 C CA . SER A 1 537 ? -15.704 -9.294 25.640 1.00 66.44 537 SER A CA 1
ATOM 4131 C C . SER A 1 537 ? -15.687 -8.490 26.955 1.00 66.44 537 SER A C 1
ATOM 4133 O O . SER A 1 537 ? -16.062 -9.016 28.008 1.00 66.44 537 SER A O 1
ATOM 4135 N N . ASN A 1 538 ? -15.339 -7.196 26.912 1.00 72.88 538 ASN A N 1
ATOM 4136 C CA . ASN A 1 538 ? -15.462 -6.287 28.046 1.00 72.88 538 ASN A CA 1
ATOM 4137 C C . ASN A 1 538 ? -16.933 -5.900 28.247 1.00 72.88 538 ASN A C 1
ATOM 4139 O O . ASN A 1 538 ? -17.494 -5.063 27.538 1.00 72.88 538 ASN A O 1
ATOM 4143 N N . ALA A 1 539 ? -17.547 -6.473 29.286 1.00 78.75 539 ALA A N 1
ATOM 4144 C CA . ALA A 1 539 ? -18.949 -6.239 29.611 1.00 78.75 539 ALA A CA 1
ATOM 4145 C C . ALA A 1 539 ? -19.303 -4.769 29.939 1.00 78.75 539 ALA A C 1
ATOM 4147 O O . ALA A 1 539 ? -20.478 -4.401 29.935 1.00 78.75 539 ALA A O 1
ATOM 4148 N N . ALA A 1 540 ? -18.305 -3.939 30.245 1.00 84.38 540 ALA A N 1
ATOM 4149 C CA . ALA A 1 540 ? -18.478 -2.531 30.580 1.00 84.38 540 ALA A CA 1
ATOM 4150 C C . ALA A 1 540 ? -18.295 -1.587 29.377 1.00 84.38 540 ALA A C 1
ATOM 4152 O O . ALA A 1 540 ? -18.490 -0.381 29.531 1.00 84.38 540 ALA A O 1
ATOM 4153 N N . LEU A 1 541 ? -17.956 -2.114 28.195 1.00 87.50 541 LEU A N 1
ATOM 4154 C CA . LEU A 1 541 ? -17.708 -1.334 26.986 1.00 87.50 541 LEU A CA 1
ATOM 4155 C C . LEU A 1 541 ? -19.001 -1.001 26.230 1.00 87.50 541 LEU A C 1
ATOM 4157 O O . LEU A 1 541 ? -19.851 -1.868 26.025 1.00 87.50 541 LEU A O 1
ATOM 4161 N N . THR A 1 542 ? -19.125 0.236 25.754 1.00 91.44 542 THR A N 1
ATOM 4162 C CA . THR A 1 542 ? -20.147 0.643 24.773 1.00 91.44 542 THR A CA 1
ATOM 4163 C C . THR A 1 542 ? -19.468 1.111 23.492 1.00 91.44 542 THR A C 1
ATOM 4165 O O . THR A 1 542 ? -18.530 1.900 23.563 1.00 91.44 542 THR A O 1
ATOM 4168 N N . VAL A 1 543 ? -19.943 0.645 22.338 1.00 90.56 543 VAL A N 1
ATOM 4169 C CA . VAL A 1 543 ? -19.374 0.949 21.018 1.00 90.56 543 VAL A CA 1
ATOM 4170 C C . VAL A 1 543 ? -20.361 1.792 20.218 1.00 90.56 543 VAL A C 1
ATOM 4172 O O . VAL A 1 543 ? -21.547 1.469 20.155 1.00 90.56 543 VAL A O 1
ATOM 4175 N N . ILE A 1 544 ? -19.884 2.880 19.618 1.00 92.62 544 ILE A N 1
ATOM 4176 C CA . ILE A 1 544 ? -20.695 3.779 18.796 1.00 92.62 544 ILE A CA 1
ATOM 4177 C C . ILE A 1 544 ? -19.965 4.068 17.489 1.00 92.62 544 ILE A C 1
ATOM 4179 O O . ILE A 1 544 ? -18.929 4.720 17.513 1.00 92.62 544 ILE A O 1
ATOM 4183 N N . GLY A 1 545 ? -20.504 3.638 16.352 1.00 90.31 545 GLY A N 1
ATOM 4184 C CA . GLY A 1 545 ? -20.029 4.107 15.049 1.00 90.31 545 GLY A CA 1
ATOM 4185 C C . GLY A 1 545 ? -20.637 5.450 14.683 1.00 90.31 545 GLY A C 1
ATOM 4186 O O . GLY A 1 545 ? -21.804 5.711 14.985 1.00 90.31 545 GLY A O 1
ATOM 4187 N N . VAL A 1 546 ? -19.852 6.294 14.022 1.00 90.25 546 VAL A N 1
ATOM 4188 C CA . VAL A 1 546 ? -20.301 7.583 13.487 1.00 90.25 546 VAL A CA 1
ATOM 4189 C C . VAL A 1 546 ? -19.968 7.620 12.008 1.00 90.25 546 VAL A C 1
ATOM 4191 O O . VAL A 1 546 ? -18.794 7.533 11.667 1.00 90.25 546 VAL A O 1
ATOM 4194 N N . THR A 1 547 ? -20.972 7.770 11.145 1.00 85.56 547 THR A N 1
ATOM 4195 C CA . THR A 1 547 ? -20.745 7.901 9.695 1.00 85.56 547 THR A CA 1
ATOM 4196 C C . THR A 1 547 ? -21.096 9.289 9.183 1.00 85.56 547 THR A C 1
ATOM 4198 O O . THR A 1 547 ? -21.903 10.007 9.790 1.00 85.56 547 THR A O 1
ATOM 4201 N N . ASP A 1 548 ? -20.516 9.638 8.040 1.00 76.25 548 ASP A N 1
ATOM 4202 C CA . ASP A 1 548 ? -20.677 10.925 7.377 1.00 76.25 548 ASP A CA 1
ATOM 4203 C C . ASP A 1 548 ? -21.655 10.864 6.181 1.00 76.25 548 ASP A C 1
ATOM 4205 O O . ASP A 1 548 ? -22.462 9.934 6.038 1.00 76.25 548 ASP A O 1
ATOM 4209 N N . ASP A 1 549 ? -21.601 11.908 5.350 1.00 64.31 549 ASP A N 1
ATOM 4210 C CA . ASP A 1 549 ? -22.403 12.077 4.144 1.00 64.31 549 ASP A CA 1
ATOM 4211 C C . ASP A 1 549 ? -22.000 11.133 3.002 1.00 64.31 549 ASP A C 1
ATOM 4213 O O . ASP A 1 549 ? -22.852 10.804 2.169 1.00 64.31 549 ASP A O 1
ATOM 4217 N N . ASN A 1 550 ? -20.738 10.705 2.933 1.00 64.50 550 ASN A N 1
ATOM 4218 C CA . ASN A 1 550 ? -20.198 10.005 1.774 1.00 64.50 550 ASN A CA 1
ATOM 4219 C C . ASN A 1 550 ? -20.810 8.603 1.660 1.00 64.50 550 ASN A C 1
ATOM 4221 O O . ASN A 1 550 ? -21.311 8.203 0.606 1.00 64.50 550 ASN A O 1
ATOM 4225 N N . PHE A 1 551 ? -20.934 7.901 2.786 1.00 59.59 551 PHE A N 1
ATOM 4226 C CA . PHE A 1 551 ? -21.547 6.574 2.817 1.00 59.59 551 PHE A CA 1
ATOM 4227 C C . PHE A 1 551 ? -23.028 6.593 2.370 1.00 59.59 551 PHE A C 1
ATOM 4229 O O . PHE A 1 551 ? -23.488 5.722 1.616 1.00 59.59 551 PHE A O 1
ATOM 4236 N N . ALA A 1 552 ? -23.803 7.598 2.795 1.00 56.72 552 ALA A N 1
ATOM 4237 C CA . ALA A 1 552 ? -25.211 7.742 2.404 1.00 56.72 552 ALA A CA 1
ATOM 4238 C C . ALA A 1 552 ? -25.372 8.114 0.917 1.00 56.72 552 ALA A C 1
ATOM 4240 O O . ALA A 1 552 ? -26.320 7.674 0.260 1.00 56.72 552 ALA A O 1
ATOM 4241 N N . GLN A 1 553 ? -24.441 8.902 0.371 1.00 62.38 553 GLN A N 1
ATOM 4242 C CA . GLN A 1 553 ? -24.453 9.308 -1.035 1.00 62.38 553 GLN A CA 1
ATOM 4243 C C . GLN A 1 553 ? -24.123 8.151 -1.984 1.00 62.38 553 GLN A C 1
ATOM 4245 O O . GLN A 1 553 ? -24.770 8.021 -3.025 1.00 62.38 553 GLN A O 1
ATOM 4250 N N . VAL A 1 554 ? -23.170 7.290 -1.619 1.00 58.22 554 VAL A N 1
ATOM 4251 C CA . VAL A 1 554 ? -22.720 6.173 -2.468 1.00 58.22 554 VAL A CA 1
ATOM 4252 C C . VAL A 1 554 ? -23.739 5.027 -2.503 1.00 58.22 554 VAL A C 1
ATOM 4254 O O . VAL A 1 554 ? -23.913 4.381 -3.535 1.00 58.22 554 VAL A O 1
ATOM 4257 N N . SER A 1 555 ? -24.463 4.792 -1.406 1.00 53.88 555 SER A N 1
ATOM 4258 C CA . SER A 1 555 ? -25.350 3.627 -1.271 1.00 53.88 555 SER A CA 1
ATOM 4259 C C . SER A 1 555 ? -26.785 3.849 -1.770 1.00 53.88 555 SER A C 1
ATOM 4261 O O . SER A 1 555 ? -27.523 2.885 -1.959 1.00 53.88 555 SER A O 1
ATOM 4263 N N . SER A 1 556 ? -27.222 5.093 -2.018 1.00 57.12 556 SER A N 1
ATOM 4264 C CA . SER A 1 556 ? -28.629 5.444 -2.326 1.00 57.12 556 SER A CA 1
ATOM 4265 C C . SER A 1 556 ? -29.658 4.992 -1.268 1.00 57.12 556 SER A C 1
ATOM 4267 O O . SER A 1 556 ? -30.869 5.004 -1.511 1.00 57.12 556 SER A O 1
ATOM 4269 N N . VAL A 1 557 ? -29.182 4.629 -0.074 1.00 55.84 557 VAL A N 1
ATOM 4270 C CA . VAL A 1 557 ? -29.985 4.190 1.070 1.00 55.84 557 VAL A CA 1
ATOM 4271 C C . VAL A 1 557 ? -30.457 5.408 1.862 1.00 55.84 557 VAL A C 1
ATOM 4273 O O . VAL A 1 557 ? -29.732 6.387 2.027 1.00 55.84 557 VAL A O 1
ATOM 4276 N N . ALA A 1 558 ? -31.687 5.369 2.377 1.00 57.06 558 ALA A N 1
ATOM 4277 C CA . ALA A 1 558 ? -32.168 6.410 3.279 1.00 57.06 558 ALA A CA 1
ATOM 4278 C C . ALA A 1 558 ? -31.329 6.409 4.568 1.00 57.06 558 ALA A C 1
ATOM 4280 O O . ALA A 1 558 ? -31.346 5.431 5.315 1.00 57.06 558 ALA A O 1
ATOM 4281 N N . ALA A 1 559 ? -30.615 7.505 4.838 1.00 55.56 559 ALA A N 1
ATOM 4282 C CA . ALA A 1 559 ? -29.872 7.661 6.081 1.00 55.56 559 ALA A CA 1
ATOM 4283 C C . ALA A 1 559 ? -30.837 7.594 7.276 1.00 55.56 559 ALA A C 1
ATOM 4285 O O . ALA A 1 559 ? -31.803 8.360 7.363 1.00 55.56 559 ALA A O 1
ATOM 4286 N N . HIS A 1 560 ? -30.573 6.675 8.201 1.00 68.50 560 HIS A N 1
ATOM 4287 C CA . HIS A 1 560 ? -31.205 6.676 9.512 1.00 68.50 560 HIS A CA 1
ATOM 4288 C C . HIS A 1 560 ? -30.343 7.505 10.463 1.00 68.50 560 HIS A C 1
ATOM 4290 O O . HIS A 1 560 ? -29.121 7.417 10.441 1.00 68.50 560 HIS A O 1
ATOM 4296 N N . THR A 1 561 ? -30.982 8.338 11.285 1.00 75.38 561 THR A N 1
ATOM 4297 C CA . THR A 1 561 ? -30.263 9.217 12.219 1.00 75.38 561 THR A CA 1
ATOM 4298 C C . THR A 1 561 ? -29.494 8.421 13.273 1.00 75.38 561 THR A C 1
ATOM 4300 O O . THR A 1 561 ? -28.370 8.778 13.621 1.00 75.38 561 THR A O 1
ATOM 4303 N N . ASP A 1 562 ? -30.088 7.331 13.753 1.00 80.69 562 ASP A N 1
ATOM 4304 C CA . ASP A 1 562 ? -29.502 6.424 14.726 1.00 80.69 562 ASP A CA 1
ATOM 4305 C C . ASP A 1 562 ? -30.090 5.010 14.609 1.00 80.69 562 ASP A C 1
ATOM 4307 O O . ASP A 1 562 ? -31.245 4.817 14.226 1.00 80.69 562 ASP A O 1
ATOM 4311 N N . ALA A 1 563 ? -29.281 4.017 14.964 1.00 83.44 563 ALA A N 1
ATOM 4312 C CA . ALA A 1 563 ? -29.677 2.630 15.161 1.00 83.44 563 ALA A CA 1
ATOM 4313 C C . ALA A 1 563 ? -28.900 2.040 16.340 1.00 83.44 563 ALA A C 1
ATOM 4315 O O . ALA A 1 563 ? -27.805 2.495 16.672 1.00 83.44 563 ALA A O 1
ATOM 4316 N N . SER A 1 564 ? -29.473 1.042 17.007 1.00 85.12 564 SER A N 1
ATOM 4317 C CA . SER A 1 564 ? -28.876 0.490 18.224 1.00 85.12 564 SER A CA 1
ATOM 4318 C C . SER A 1 564 ? -29.250 -0.968 18.443 1.00 85.12 564 SER A C 1
ATOM 4320 O O . SER A 1 564 ? -30.371 -1.388 18.156 1.00 85.12 564 SER A O 1
ATOM 4322 N N . TRP A 1 565 ? -28.296 -1.701 19.008 1.00 87.62 565 TRP A N 1
ATOM 4323 C CA . TRP A 1 565 ? -28.377 -3.100 19.404 1.00 87.62 565 TRP A CA 1
ATOM 4324 C C . TRP A 1 565 ? -27.971 -3.178 20.880 1.00 87.62 565 TRP A C 1
ATOM 4326 O O . TRP A 1 565 ? -26.817 -3.476 21.189 1.00 87.62 565 TRP A O 1
ATOM 4336 N N . PRO A 1 566 ? -28.881 -2.851 21.822 1.00 82.00 566 PRO A N 1
ATOM 4337 C CA . PRO A 1 566 ? -28.541 -2.740 23.243 1.00 82.00 566 PRO A CA 1
ATOM 4338 C C . PRO A 1 566 ? -27.954 -4.022 23.839 1.00 82.00 566 PRO A C 1
ATOM 4340 O O . PRO A 1 566 ? -27.030 -3.949 24.646 1.00 82.00 566 PRO A O 1
ATOM 4343 N N . ASP A 1 567 ? -28.434 -5.188 23.395 1.00 82.06 567 ASP A N 1
ATOM 4344 C CA . ASP A 1 567 ? -27.930 -6.496 23.836 1.00 82.06 567 ASP A CA 1
ATOM 4345 C C . ASP A 1 567 ? -26.456 -6.714 23.448 1.00 82.06 567 ASP A C 1
ATOM 4347 O O . ASP A 1 567 ? -25.724 -7.419 24.140 1.00 82.06 567 ASP A O 1
ATOM 4351 N N . GLU A 1 568 ? -26.008 -6.055 22.379 1.00 81.00 568 GLU A N 1
ATOM 4352 C CA . GLU A 1 568 ? -24.633 -6.095 21.872 1.00 81.00 568 GLU A CA 1
ATOM 4353 C C . GLU A 1 568 ? -23.814 -4.875 22.313 1.00 81.00 568 GLU A C 1
ATOM 4355 O O . GLU A 1 568 ? -22.602 -4.829 22.124 1.00 81.00 568 GLU A O 1
ATOM 4360 N N . ARG A 1 569 ? -24.465 -3.889 22.943 1.00 87.62 569 ARG A N 1
ATOM 4361 C CA . ARG A 1 569 ? -23.898 -2.592 23.338 1.00 87.62 569 ARG A CA 1
ATOM 4362 C C . ARG A 1 569 ? -23.281 -1.805 22.174 1.00 87.62 569 ARG A C 1
ATOM 4364 O O . ARG A 1 569 ? -22.346 -1.029 22.385 1.00 87.62 569 ARG A O 1
ATOM 4371 N N . ILE A 1 570 ? -23.837 -1.980 20.976 1.00 90.25 570 ILE A N 1
ATOM 4372 C CA . ILE A 1 570 ? -23.436 -1.276 19.756 1.00 90.25 570 ILE A CA 1
ATOM 4373 C C . ILE A 1 570 ? -24.534 -0.292 19.360 1.00 90.25 570 ILE A C 1
ATOM 4375 O O . ILE A 1 570 ? -25.720 -0.625 19.368 1.00 90.25 570 ILE A O 1
ATOM 4379 N N . ALA A 1 571 ? -24.138 0.909 18.961 1.00 91.88 571 ALA A N 1
ATOM 4380 C CA . ALA A 1 571 ? -24.989 1.832 18.231 1.00 91.88 571 ALA A CA 1
ATOM 4381 C C . ALA A 1 571 ? -24.259 2.414 17.027 1.00 91.88 571 ALA A C 1
ATOM 4383 O O . ALA A 1 571 ? -23.033 2.434 16.976 1.00 91.88 571 ALA A O 1
ATOM 4384 N N . VAL A 1 572 ? -25.029 2.919 16.075 1.00 89.81 572 VAL A N 1
ATOM 4385 C CA . VAL A 1 572 ? -24.516 3.680 14.941 1.00 89.81 572 VAL A CA 1
ATOM 4386 C C . VAL A 1 572 ? -25.318 4.965 14.849 1.00 89.81 572 VAL A C 1
ATOM 4388 O O . VAL A 1 572 ? -26.545 4.939 14.960 1.00 89.81 572 VAL A O 1
ATOM 4391 N N . VAL A 1 573 ? -24.635 6.087 14.661 1.00 91.81 573 VAL A N 1
ATOM 4392 C CA . VAL A 1 573 ? -25.256 7.387 14.405 1.00 91.81 573 VAL A CA 1
ATOM 4393 C C . VAL A 1 573 ? -24.742 7.969 13.098 1.00 91.81 573 VAL A C 1
ATOM 4395 O O . VAL A 1 573 ? -23.588 7.767 12.726 1.00 91.81 573 VAL A O 1
ATOM 4398 N N . SER A 1 574 ? -25.604 8.702 12.402 1.00 88.75 574 SER A N 1
ATOM 4399 C CA . SER A 1 574 ? -25.226 9.409 11.183 1.00 88.75 574 SER A CA 1
ATOM 4400 C C . SER A 1 574 ? -25.101 10.899 11.477 1.00 88.75 574 SER A C 1
ATOM 4402 O O . SER A 1 574 ? -26.066 11.542 11.903 1.00 88.75 574 SER A O 1
ATOM 4404 N N . GLY A 1 575 ? -23.917 11.464 11.230 1.00 86.88 575 GLY A N 1
ATOM 4405 C CA . GLY A 1 575 ? -23.713 12.912 11.234 1.00 86.88 575 GLY A CA 1
ATOM 4406 C C . GLY A 1 575 ? -24.306 13.603 10.003 1.00 86.88 575 GLY A C 1
ATOM 4407 O O . GLY A 1 575 ? -24.208 14.826 9.895 1.00 86.88 575 GLY A O 1
ATOM 4408 N N . TYR A 1 576 ? -24.962 12.854 9.106 1.00 84.19 576 TYR A N 1
ATOM 4409 C CA . TYR A 1 576 ? -25.580 13.387 7.899 1.00 84.19 576 TYR A CA 1
ATOM 4410 C C . TYR A 1 576 ? -26.579 14.499 8.207 1.00 84.19 576 TYR A C 1
ATOM 4412 O O . TYR A 1 576 ? -27.593 14.299 8.883 1.00 84.19 576 TYR A O 1
ATOM 4420 N N . GLY A 1 577 ? -26.309 15.696 7.689 1.00 84.69 577 GLY A N 1
ATOM 4421 C CA . GLY A 1 577 ? -27.139 16.869 7.954 1.00 84.69 577 GLY A CA 1
ATOM 4422 C C . GLY A 1 577 ? -27.006 17.430 9.377 1.00 84.69 577 GLY A C 1
ATOM 4423 O O . GLY A 1 577 ? -27.891 18.168 9.824 1.00 84.69 577 GLY A O 1
ATOM 4424 N N . ALA A 1 578 ? -25.916 17.123 10.093 1.00 87.75 578 ALA A N 1
ATOM 4425 C CA . ALA A 1 578 ? -25.556 17.797 11.342 1.00 87.75 578 ALA A CA 1
ATOM 4426 C C . ALA A 1 578 ? -25.218 19.280 11.119 1.00 87.75 578 ALA A C 1
ATOM 4428 O O . ALA A 1 578 ? -25.374 20.095 12.023 1.00 87.75 578 ALA A O 1
ATOM 4429 N N . GLY A 1 579 ? -24.864 19.680 9.902 1.00 88.50 579 GLY A N 1
ATOM 4430 C CA . GLY A 1 579 ? -24.576 21.065 9.551 1.00 88.50 579 GLY A CA 1
ATOM 4431 C C . GLY A 1 579 ? -23.330 21.137 8.689 1.00 88.50 579 GLY A C 1
ATOM 4432 O O . GLY A 1 579 ? -22.934 20.152 8.079 1.00 88.50 579 GLY A O 1
ATOM 4433 N N . ARG A 1 580 ? -22.718 22.320 8.627 1.00 89.56 580 ARG A N 1
ATOM 4434 C CA . ARG A 1 580 ? -21.412 22.476 7.984 1.00 89.56 580 ARG A CA 1
ATOM 4435 C C . ARG A 1 580 ? -20.320 21.985 8.950 1.00 89.56 580 ARG A C 1
ATOM 4437 O O . ARG A 1 580 ? -20.300 22.511 10.069 1.00 89.56 580 ARG A O 1
ATOM 4444 N N . PRO A 1 581 ? -19.420 21.076 8.538 1.00 90.81 581 PRO A N 1
ATOM 4445 C CA . PRO A 1 581 ? -18.276 20.669 9.351 1.00 90.81 581 PRO A CA 1
ATOM 4446 C C . PRO A 1 581 ? -17.435 21.848 9.858 1.00 90.81 581 PRO A C 1
ATOM 4448 O O . PRO A 1 581 ? -17.303 22.876 9.177 1.00 90.81 581 PRO A O 1
ATOM 4451 N N . GLY A 1 582 ? -16.902 21.724 11.073 1.00 89.88 582 GLY A N 1
ATOM 4452 C CA . GLY A 1 582 ? -16.120 22.751 11.764 1.00 89.88 582 GLY A CA 1
ATOM 4453 C C . GLY A 1 582 ? -16.965 23.857 12.406 1.00 89.88 582 GLY A C 1
ATOM 4454 O O . GLY A 1 582 ? -16.454 24.939 12.710 1.00 89.88 582 GLY A O 1
ATOM 4455 N N . THR A 1 583 ? -18.277 23.649 12.573 1.00 95.06 583 THR A N 1
ATOM 4456 C CA . THR A 1 583 ? -19.179 24.635 13.193 1.00 95.06 583 THR A CA 1
ATOM 4457 C C . THR A 1 583 ? -19.725 24.150 14.531 1.00 95.06 583 THR A C 1
ATOM 4459 O O . THR A 1 583 ? -20.022 22.976 14.719 1.00 95.06 583 THR A O 1
ATOM 4462 N N . THR A 1 584 ? -19.973 25.083 15.456 1.00 96.62 584 THR A N 1
ATOM 4463 C CA . THR A 1 584 ? -20.582 24.773 16.765 1.00 96.62 584 THR A CA 1
ATOM 4464 C C . THR A 1 584 ? -21.947 24.085 16.641 1.00 96.62 584 THR A C 1
ATOM 4466 O O . THR A 1 584 ? -22.336 23.312 17.512 1.00 96.62 584 THR A O 1
ATOM 4469 N N . GLU A 1 585 ? -22.686 24.364 15.565 1.00 96.31 585 GLU A N 1
ATOM 4470 C CA . GLU A 1 585 ? -23.966 23.718 15.265 1.00 96.31 585 GLU A CA 1
ATOM 4471 C C . GLU A 1 585 ? -23.785 22.227 14.937 1.00 96.31 585 GLU A C 1
ATOM 4473 O O . GLU A 1 585 ? -24.488 21.394 15.512 1.00 96.31 585 GLU A O 1
ATOM 4478 N N . SER A 1 586 ? -22.809 21.899 14.081 1.00 94.38 586 SER A N 1
ATOM 4479 C CA . SER A 1 586 ? -22.422 20.520 13.751 1.00 94.38 586 SER A CA 1
ATOM 4480 C C . SER A 1 586 ? -21.985 19.752 15.005 1.00 94.38 586 SER A C 1
ATOM 4482 O O . SER A 1 586 ? -22.566 18.720 15.345 1.00 94.38 586 SER A O 1
ATOM 4484 N N . GLN A 1 587 ? -21.076 20.341 15.789 1.00 96.69 587 GLN A N 1
ATOM 4485 C CA . GLN A 1 587 ? -20.559 19.783 17.047 1.00 96.69 587 GLN A CA 1
ATOM 4486 C C . GLN A 1 587 ? -21.665 19.482 18.069 1.00 96.69 587 GLN A C 1
ATOM 4488 O O . GLN A 1 587 ? -21.694 18.409 18.676 1.00 96.69 587 GLN A O 1
ATOM 4493 N N . GLU A 1 588 ? -22.607 20.413 18.268 1.00 97.25 588 GLU A N 1
ATOM 4494 C CA . GLU A 1 588 ? -23.734 20.230 19.194 1.00 97.25 588 GLU A CA 1
ATOM 4495 C C . GLU A 1 588 ? -24.637 19.068 18.769 1.00 97.25 588 GLU A C 1
ATOM 4497 O O . GLU A 1 588 ? -25.117 18.313 19.620 1.00 97.25 588 GLU A O 1
ATOM 4502 N N . ARG A 1 589 ? -24.887 18.917 17.467 1.00 96.31 589 ARG A N 1
ATOM 4503 C CA . ARG A 1 589 ? -25.751 17.856 16.942 1.00 96.31 589 ARG A CA 1
ATOM 4504 C C . ARG A 1 589 ? -25.083 16.492 17.012 1.00 96.31 589 ARG A C 1
ATOM 4506 O O . ARG A 1 589 ? -25.733 15.558 17.477 1.00 96.31 589 ARG A O 1
ATOM 4513 N N . ILE A 1 590 ? -23.800 16.389 16.667 1.00 95.44 590 ILE A N 1
ATOM 4514 C CA . ILE A 1 590 ? -23.021 15.152 16.836 1.00 95.44 590 ILE A CA 1
ATOM 4515 C C . ILE A 1 590 ? -23.011 14.739 18.314 1.00 95.44 590 ILE A C 1
ATOM 4517 O O . ILE A 1 590 ? -23.362 13.606 18.637 1.00 95.44 590 ILE A O 1
ATOM 4521 N N . PHE A 1 591 ? -22.747 15.669 19.240 1.00 97.50 591 PHE A N 1
ATOM 4522 C CA . PHE A 1 591 ? -22.828 15.399 20.682 1.00 97.50 591 PHE A CA 1
ATOM 4523 C C . PHE A 1 591 ? -24.197 14.840 21.106 1.00 97.50 591 PHE A C 1
ATOM 4525 O O . PHE A 1 591 ? -24.274 13.879 21.874 1.00 97.50 591 PHE A O 1
ATOM 4532 N N . ARG A 1 592 ? -25.295 15.421 20.611 1.00 97.00 592 ARG A N 1
ATOM 4533 C CA . ARG A 1 592 ? -26.661 14.976 20.931 1.00 97.00 592 ARG A CA 1
ATOM 4534 C C . ARG A 1 592 ? -26.973 13.587 20.385 1.00 97.00 592 ARG A C 1
ATOM 4536 O O . ARG A 1 592 ? -27.625 12.816 21.088 1.00 97.00 592 ARG A O 1
ATOM 4543 N N . LEU A 1 593 ? -26.511 13.278 19.175 1.00 96.06 593 LEU A N 1
ATOM 4544 C CA . LEU A 1 593 ? -26.623 11.947 18.577 1.00 96.06 593 LEU A CA 1
ATOM 4545 C C . LEU A 1 593 ? -25.879 10.913 19.421 1.00 96.06 593 LEU A C 1
ATOM 4547 O O . LEU A 1 593 ? -26.479 9.924 19.842 1.00 96.06 593 LEU A O 1
ATOM 4551 N N . LEU A 1 594 ? -24.614 11.188 19.753 1.00 96.19 594 LEU A N 1
ATOM 4552 C CA . LEU A 1 594 ? -23.801 10.318 20.602 1.00 96.19 594 LEU A CA 1
ATOM 4553 C C . LEU A 1 594 ? -24.457 10.100 21.972 1.00 96.19 594 LEU A C 1
ATOM 4555 O O . LEU A 1 594 ? -24.621 8.964 22.409 1.00 96.19 594 LEU A O 1
ATOM 4559 N N . LEU A 1 595 ? -24.906 11.168 22.641 1.00 96.94 595 LEU A N 1
ATOM 4560 C CA . LEU A 1 595 ? -25.553 11.061 23.950 1.00 96.94 595 LEU A CA 1
ATOM 4561 C C . LEU A 1 595 ? -26.852 10.249 23.894 1.00 96.94 595 LEU A C 1
ATOM 4563 O O . LEU A 1 595 ? -27.121 9.465 24.804 1.00 96.94 595 LEU A O 1
ATOM 4567 N N . ARG A 1 596 ? -27.657 10.425 22.842 1.00 96.00 596 ARG A N 1
ATOM 4568 C CA . ARG A 1 596 ? -28.877 9.641 22.612 1.00 96.00 596 ARG A CA 1
ATOM 4569 C C . ARG A 1 596 ? -28.550 8.156 22.430 1.00 96.00 596 ARG A C 1
ATOM 4571 O O . ARG A 1 596 ? -29.171 7.322 23.089 1.00 96.00 596 ARG A O 1
ATOM 4578 N N . ALA A 1 597 ? -27.553 7.842 21.603 1.00 95.19 597 ALA A N 1
ATOM 4579 C CA . ALA A 1 597 ? -27.085 6.480 21.371 1.00 95.19 597 ALA A CA 1
ATOM 4580 C C . ALA A 1 597 ? -26.569 5.822 22.661 1.00 95.19 597 ALA A C 1
ATOM 4582 O O . ALA A 1 597 ? -26.975 4.701 22.973 1.00 95.19 597 ALA A O 1
ATOM 4583 N N . VAL A 1 598 ? -25.765 6.532 23.465 1.00 95.06 598 VAL A N 1
ATOM 4584 C CA . VAL A 1 598 ? -25.313 6.059 24.787 1.00 95.06 598 VAL A CA 1
ATOM 4585 C C . VAL A 1 598 ? -26.500 5.837 25.727 1.00 95.06 598 VAL A C 1
ATOM 4587 O O . VAL A 1 598 ? -26.596 4.788 26.360 1.00 95.06 598 VAL A O 1
ATOM 4590 N N . ALA A 1 599 ? -27.414 6.805 25.841 1.00 94.88 599 ALA A N 1
ATOM 4591 C CA . ALA A 1 599 ? -28.566 6.714 26.739 1.00 94.88 599 ALA A CA 1
ATOM 4592 C C . ALA A 1 599 ? -29.406 5.461 26.458 1.00 94.88 599 ALA A C 1
ATOM 4594 O O . ALA A 1 599 ? -29.798 4.757 27.390 1.00 94.88 599 ALA A O 1
ATOM 4595 N N . HIS A 1 600 ? -29.644 5.159 25.183 1.00 94.12 600 HIS A N 1
ATOM 4596 C CA . HIS A 1 600 ? -30.389 3.970 24.796 1.00 94.12 600 HIS A CA 1
ATOM 4597 C C . HIS A 1 600 ? -29.588 2.682 25.016 1.00 94.12 600 HIS A C 1
ATOM 4599 O O . HIS A 1 600 ? -30.031 1.783 25.727 1.00 94.12 600 HIS A O 1
ATOM 4605 N N . THR A 1 601 ? -28.389 2.621 24.443 1.00 91.19 601 THR A N 1
ATOM 4606 C CA . THR A 1 601 ? -27.593 1.392 24.318 1.00 91.19 601 THR A CA 1
ATOM 4607 C C . THR A 1 601 ? -26.974 0.967 25.641 1.00 91.19 601 THR A C 1
ATOM 4609 O O . THR A 1 601 ? -26.950 -0.213 25.969 1.00 91.19 601 THR A O 1
ATOM 4612 N N . ARG A 1 602 ? -26.486 1.933 26.423 1.00 92.56 602 ARG A N 1
ATOM 4613 C CA . ARG A 1 602 ? -25.787 1.678 27.685 1.00 92.56 602 ARG A CA 1
ATOM 4614 C C . ARG A 1 602 ? -26.721 1.702 28.887 1.00 92.56 602 ARG A C 1
ATOM 4616 O O . ARG A 1 602 ? -26.631 0.845 29.760 1.00 92.56 602 ARG A O 1
ATOM 4623 N N . TYR A 1 603 ? -27.595 2.704 28.954 1.00 92.69 603 TYR A N 1
ATOM 4624 C CA . TYR A 1 603 ? -28.436 2.949 30.130 1.00 92.69 603 TYR A CA 1
ATOM 4625 C C . TYR A 1 603 ? -29.864 2.410 29.985 1.00 92.69 603 TYR A C 1
ATOM 4627 O O . TYR A 1 603 ? -30.659 2.540 30.917 1.00 92.69 603 TYR A O 1
ATOM 4635 N N . GLY A 1 604 ? -30.211 1.816 28.837 1.00 92.50 604 GLY A N 1
ATOM 4636 C CA . GLY A 1 604 ? -31.536 1.247 28.594 1.00 92.50 604 GLY A CA 1
ATOM 4637 C C . GLY A 1 604 ? -32.657 2.287 28.615 1.00 92.50 604 GLY A C 1
ATOM 4638 O O . GLY A 1 604 ? -33.800 1.952 28.929 1.00 92.50 604 GLY A O 1
ATOM 4639 N N . VAL A 1 605 ? -32.351 3.561 28.336 1.00 94.25 605 VAL A N 1
ATOM 4640 C CA . VAL A 1 605 ? -33.364 4.620 28.302 1.00 94.25 605 VAL A CA 1
ATOM 4641 C C . VAL A 1 605 ? -34.243 4.410 27.061 1.00 94.25 605 VAL A C 1
ATOM 4643 O O . VAL A 1 605 ? -33.738 4.472 25.936 1.00 94.25 605 VAL A O 1
ATOM 4646 N N . PRO A 1 606 ? -35.556 4.157 27.217 1.00 93.75 606 PRO A N 1
ATOM 4647 C CA . PRO A 1 606 ? -36.422 3.895 26.078 1.00 93.75 606 PRO A CA 1
ATOM 4648 C C . PRO A 1 606 ? -36.687 5.175 25.283 1.00 93.75 606 PRO A C 1
ATOM 4650 O O . PRO A 1 606 ? -36.721 6.279 25.837 1.00 93.75 606 PRO A O 1
ATOM 4653 N N . PHE A 1 607 ? -36.949 5.015 23.986 1.00 94.38 607 PHE A N 1
ATOM 4654 C CA . PHE A 1 607 ? -37.514 6.096 23.187 1.00 94.38 607 PHE A CA 1
ATOM 4655 C C . PHE A 1 607 ? -38.905 6.493 23.706 1.00 94.38 607 PHE A C 1
ATOM 4657 O O . PHE A 1 607 ? -39.623 5.693 24.311 1.00 94.38 607 PHE A O 1
ATOM 4664 N N . THR A 1 608 ? -39.279 7.753 23.495 1.00 95.06 608 THR A N 1
ATOM 4665 C CA . THR A 1 608 ? -40.521 8.352 23.995 1.00 95.06 608 THR A CA 1
ATOM 4666 C C . THR A 1 608 ? -41.231 9.141 22.904 1.00 95.06 608 THR A C 1
ATOM 4668 O O . THR A 1 608 ? -40.593 9.732 22.042 1.00 95.06 608 THR A O 1
ATOM 4671 N N . SER A 1 609 ? -42.557 9.238 22.989 1.00 95.75 609 SER A N 1
ATOM 4672 C CA . SER A 1 609 ? -43.355 10.097 22.108 1.00 95.75 609 SER A CA 1
ATOM 4673 C C . SER A 1 609 ? -43.302 11.585 22.497 1.00 95.75 609 SER A C 1
ATOM 4675 O O . SER A 1 609 ? -43.941 12.418 21.853 1.00 95.75 609 SER A O 1
ATOM 4677 N N . ASP A 1 610 ? -42.614 11.944 23.588 1.00 96.62 610 ASP A N 1
ATOM 4678 C CA . ASP A 1 610 ? -42.438 13.336 24.013 1.00 96.62 610 ASP A CA 1
ATOM 4679 C C . ASP A 1 610 ? -41.467 14.073 23.084 1.00 96.62 610 ASP A C 1
ATOM 4681 O O . ASP A 1 610 ? -40.248 13.928 23.180 1.00 96.62 610 ASP A O 1
ATOM 4685 N N . ALA A 1 611 ? -42.026 14.929 22.228 1.00 96.00 611 ALA A N 1
ATOM 4686 C CA . ALA A 1 611 ? -41.272 15.737 21.280 1.00 96.00 611 ALA A CA 1
ATOM 4687 C C . ALA A 1 611 ? -40.322 16.754 21.936 1.00 96.00 611 ALA A C 1
ATOM 4689 O O . ALA A 1 611 ? -39.563 17.395 21.221 1.00 96.00 611 ALA A O 1
ATOM 4690 N N . THR A 1 612 ? -40.334 16.953 23.254 1.00 96.94 612 THR A N 1
ATOM 4691 C CA . THR A 1 612 ? -39.352 17.807 23.946 1.00 96.94 612 THR A CA 1
ATOM 4692 C C . THR A 1 612 ? -38.131 17.038 24.455 1.00 96.94 612 THR A C 1
ATOM 4694 O O . THR A 1 612 ? -37.136 17.660 24.834 1.00 96.94 612 THR A O 1
ATOM 4697 N N . SER A 1 613 ? -38.175 15.704 24.439 1.00 96.88 613 SER A N 1
ATOM 4698 C CA . SER A 1 613 ? -37.107 14.823 24.914 1.00 96.88 613 SER A CA 1
ATOM 4699 C C . SER A 1 613 ? -36.038 14.581 23.848 1.00 96.88 613 SER A C 1
ATOM 4701 O O . SER A 1 613 ? -36.351 14.461 22.664 1.00 96.88 613 SER A O 1
ATOM 4703 N N . LEU A 1 614 ? -34.773 14.432 24.261 1.00 96.50 614 LEU A N 1
ATOM 4704 C CA . LEU A 1 614 ? -33.708 13.935 23.380 1.00 96.50 614 LEU A CA 1
ATOM 4705 C C . LEU A 1 614 ? -33.999 12.509 22.888 1.00 96.50 614 LEU A C 1
ATOM 4707 O O . LEU A 1 614 ? -33.560 12.143 21.805 1.00 96.50 614 LEU A O 1
ATOM 4711 N N . MET A 1 615 ? -34.772 11.731 23.653 1.00 96.69 615 MET A N 1
ATOM 4712 C CA . MET A 1 615 ? -35.171 10.355 23.332 1.00 96.69 615 MET A CA 1
ATOM 4713 C C . MET A 1 615 ? -36.447 10.285 22.477 1.00 96.69 615 MET A C 1
ATOM 4715 O O . MET A 1 615 ? -37.100 9.247 22.440 1.00 96.69 615 MET A O 1
ATOM 4719 N N . TRP A 1 616 ? -36.839 11.377 21.811 1.00 96.31 616 TRP A N 1
ATOM 4720 C CA . TRP A 1 616 ? -38.030 11.405 20.959 1.00 96.31 616 TRP A CA 1
ATOM 4721 C C . TRP A 1 616 ? -37.954 10.368 19.822 1.00 96.31 616 TRP A C 1
ATOM 4723 O O . TRP A 1 616 ? -36.952 10.300 19.114 1.00 96.31 616 TRP A O 1
ATOM 4733 N N . ASP A 1 617 ? -38.988 9.553 19.639 1.00 93.19 617 ASP A N 1
ATOM 4734 C CA . ASP A 1 617 ? -39.053 8.495 18.617 1.00 93.19 617 ASP A CA 1
ATOM 4735 C C . ASP A 1 617 ? -39.284 9.010 17.183 1.00 93.19 617 ASP A C 1
ATOM 4737 O O . ASP A 1 617 ? -39.084 8.269 16.227 1.00 93.19 617 ASP A O 1
ATOM 4741 N N . GLY A 1 618 ? -39.663 10.281 17.019 1.00 92.31 618 GLY A N 1
ATOM 4742 C CA . GLY A 1 618 ? -39.896 10.915 15.717 1.00 92.31 618 GLY A CA 1
ATOM 4743 C C . GLY A 1 618 ? -38.677 11.598 15.087 1.00 92.31 618 GLY A C 1
ATOM 4744 O O . GLY A 1 618 ? -38.855 12.402 14.174 1.00 92.31 618 GLY A O 1
ATOM 4745 N N . VAL A 1 619 ? -37.465 11.336 15.583 1.00 90.62 619 VAL A N 1
ATOM 4746 C CA . VAL A 1 619 ? -36.221 11.901 15.033 1.00 90.62 619 VAL A CA 1
ATOM 4747 C C . VAL A 1 619 ? -35.930 11.268 13.673 1.00 90.62 619 VAL A C 1
ATOM 4749 O O . VAL A 1 619 ? -35.836 10.050 13.556 1.00 90.62 619 VAL A O 1
ATOM 4752 N N . THR A 1 620 ? -35.794 12.104 12.646 1.00 88.06 620 THR A N 1
ATOM 4753 C CA . THR A 1 620 ? -35.514 11.673 11.262 1.00 88.06 620 THR A CA 1
ATOM 4754 C C . THR A 1 620 ? -34.255 12.301 10.674 1.00 88.06 620 THR A C 1
ATOM 4756 O O . THR A 1 620 ? -33.785 11.873 9.622 1.00 88.06 620 THR A O 1
ATOM 4759 N N . LYS A 1 621 ? -33.720 13.331 11.335 1.00 90.12 621 LYS A N 1
ATOM 4760 C CA . LYS A 1 621 ? -32.490 14.036 10.967 1.00 90.12 621 LYS A CA 1
ATOM 4761 C C . LYS A 1 621 ? -31.869 14.710 12.198 1.00 90.12 621 LYS A C 1
ATOM 4763 O O . LYS A 1 621 ? -32.606 15.041 13.131 1.00 90.12 621 LYS A O 1
ATOM 4768 N N . PRO A 1 622 ? -30.565 15.040 12.196 1.00 92.50 622 PRO A N 1
ATOM 4769 C CA . PRO A 1 622 ? -29.899 15.625 13.365 1.00 92.50 622 PRO A CA 1
ATOM 4770 C C . PRO A 1 622 ? -30.517 16.940 13.862 1.00 92.50 622 PRO A C 1
ATOM 4772 O O . PRO A 1 622 ? -30.638 17.147 15.067 1.00 92.50 622 PRO A O 1
ATOM 4775 N N . THR A 1 623 ? -30.994 17.803 12.953 1.00 93.81 623 THR A N 1
ATOM 4776 C CA . THR A 1 623 ? -31.678 19.069 13.312 1.00 93.81 623 THR A CA 1
ATOM 4777 C C . THR A 1 623 ? -32.935 18.869 14.169 1.00 93.81 623 THR A C 1
ATOM 4779 O O . THR A 1 623 ? -33.349 19.782 14.882 1.00 93.81 623 THR A O 1
ATOM 4782 N N . ASP A 1 624 ? -33.538 17.673 14.157 1.00 94.56 624 ASP A N 1
ATOM 4783 C CA . ASP A 1 624 ? -34.686 17.367 15.011 1.00 94.56 624 ASP A CA 1
ATOM 4784 C C . ASP A 1 624 ? -34.294 17.295 16.495 1.00 94.56 624 ASP A C 1
ATOM 4786 O O . ASP A 1 624 ? -35.183 17.291 17.340 1.00 94.56 624 ASP A O 1
ATOM 4790 N N . LEU A 1 625 ? -32.999 17.253 16.840 1.00 95.38 625 LEU A N 1
ATOM 4791 C CA . LEU A 1 625 ? -32.490 17.212 18.217 1.00 95.38 625 LEU A CA 1
ATOM 4792 C C . LEU A 1 625 ? -32.224 18.603 18.817 1.00 95.38 625 LEU A C 1
ATOM 4794 O O . LEU A 1 625 ? -31.940 18.715 20.020 1.00 95.38 625 LEU A O 1
ATOM 4798 N N . ASP A 1 626 ? -32.352 19.663 18.017 1.00 96.06 626 ASP A N 1
ATOM 4799 C CA . ASP A 1 626 ? -32.100 21.036 18.444 1.00 96.06 626 ASP A CA 1
ATOM 4800 C C . ASP A 1 626 ? -33.060 21.440 19.576 1.00 96.06 626 ASP A C 1
ATOM 4802 O O . ASP A 1 626 ? -34.281 21.276 19.504 1.00 96.06 626 ASP A O 1
ATOM 4806 N N . GLY A 1 627 ? -32.498 21.957 20.672 1.00 95.00 627 GLY A N 1
ATOM 4807 C CA . GLY A 1 627 ? -33.269 22.425 21.828 1.00 95.00 627 GLY A CA 1
ATOM 4808 C C . GLY A 1 627 ? -33.970 21.334 22.651 1.00 95.00 627 GLY A C 1
ATOM 4809 O O . GLY A 1 627 ? -34.672 21.673 23.604 1.00 95.00 627 GLY A O 1
ATOM 4810 N N . LYS A 1 628 ? -33.787 20.040 22.339 1.00 96.56 628 LYS A N 1
ATOM 4811 C CA . LYS A 1 628 ? -34.351 18.938 23.139 1.00 96.56 628 LYS A CA 1
ATOM 4812 C C . LYS A 1 628 ? -33.710 18.847 24.524 1.00 96.56 628 LYS A C 1
ATOM 4814 O O . LYS A 1 628 ? -32.526 19.149 24.701 1.00 96.56 628 LYS A O 1
ATOM 4819 N N . THR A 1 629 ? -34.493 18.386 25.493 1.00 96.12 629 THR A N 1
ATOM 4820 C CA . THR A 1 629 ? -34.072 18.183 26.882 1.00 96.12 629 THR A CA 1
ATOM 4821 C C . THR A 1 629 ? -33.196 16.939 26.992 1.00 96.12 629 THR A C 1
ATOM 4823 O O . THR A 1 629 ? -33.592 15.865 26.537 1.00 96.12 629 THR A O 1
ATOM 4826 N N . LEU A 1 630 ? -32.018 17.077 27.605 1.00 93.44 630 LEU A N 1
ATOM 4827 C CA . LEU A 1 630 ? -31.092 15.963 27.820 1.00 93.44 630 LEU A CA 1
ATOM 4828 C C . LEU A 1 630 ? -31.660 14.977 28.860 1.00 93.44 630 LEU A C 1
ATOM 4830 O O . LEU A 1 630 ? -32.278 15.419 29.835 1.00 93.44 630 LEU A O 1
ATOM 4834 N N . PRO A 1 631 ? -31.457 13.659 28.690 1.00 88.69 631 PRO A N 1
ATOM 4835 C CA . PRO A 1 631 ? -31.924 12.671 29.651 1.00 88.69 631 PRO A CA 1
ATOM 4836 C C . PRO A 1 631 ? -31.139 12.780 30.963 1.00 88.69 631 PRO A C 1
ATOM 4838 O O . PRO A 1 631 ? -29.944 13.072 30.974 1.00 88.69 631 PRO A O 1
ATOM 4841 N N . VAL A 1 632 ? -31.807 12.506 32.085 1.00 89.62 632 VAL A N 1
ATOM 4842 C CA . VAL A 1 632 ? -31.124 12.308 33.369 1.00 89.62 632 VAL A CA 1
ATOM 4843 C C . VAL A 1 632 ? -30.641 10.864 33.410 1.00 89.62 632 VAL A C 1
ATOM 4845 O O . VAL A 1 632 ? -31.450 9.947 33.532 1.00 89.62 632 VAL A O 1
ATOM 4848 N N . LEU A 1 633 ? -29.333 10.668 33.286 1.00 89.56 633 LEU A N 1
ATOM 4849 C CA . LEU A 1 633 ? -28.709 9.349 33.342 1.00 89.56 633 LEU A CA 1
ATOM 4850 C C . LEU A 1 633 ? -28.314 9.039 34.788 1.00 89.56 633 LEU A C 1
ATOM 4852 O O . LEU A 1 633 ? -27.739 9.884 35.480 1.00 89.56 633 LEU A O 1
ATOM 4856 N N . ALA A 1 634 ? -28.677 7.850 35.269 1.00 77.31 634 ALA A N 1
ATOM 4857 C CA . ALA A 1 634 ? -28.243 7.387 36.580 1.00 77.31 634 ALA A CA 1
ATOM 4858 C C . ALA A 1 634 ? -26.734 7.114 36.524 1.00 77.31 634 ALA A C 1
ATOM 4860 O O . ALA A 1 634 ? -26.281 6.380 35.646 1.00 77.31 634 ALA A O 1
ATOM 4861 N N . ARG A 1 635 ? -25.981 7.752 37.425 1.00 64.81 635 ARG A N 1
ATOM 4862 C CA . ARG A 1 635 ? -24.547 7.501 37.601 1.00 64.81 635 ARG A CA 1
ATOM 4863 C C . ARG A 1 635 ? -24.295 6.176 38.295 1.00 64.81 635 ARG A C 1
ATOM 4865 O O . ARG A 1 635 ? -25.087 5.854 39.214 1.00 64.81 635 ARG A O 1
#

Foldseek 3Di:
DDDDDDDDDDDDDDPDPPPPVVQVVQLVLQLCQLVLLLVLQKKKKKKWKWFADPVGIWIKIKIWMQGSPQRKIWIWMQTPNWIKIWIDRPQKIWIDTPPQHPFFIEIDHSCCVVLVFAQLSLLSVQSNPWHRKDWDAWDADPNFIKTKIKIKTQVVSVRSNLRGRHDDPDPFWDRIWIKMWIAGPSSHTAKIWTWTDGNPPGTTIIMIMGMDDRNNDDHDDDDDPVRYDYPVQRPDDDDRSVVVVCVLCVVFALAAPNVVVFQAFAVLLQVVADDLVVQQDLAAAAEEEEGGHDDPVLVVLQQCLCCVAPVHHYHYHGYFGHPPVQAPNVGSEGELVSQVVSSCVVSVDDLLGNYEYEYEGQTFYDYPDVPDQDRFWDQDDDAQGDGLYIYTHLNCLQRPAAPVRDDDDPVSSSQLSNLQSVLSCLCRNVVHAADCDQQESSDRDPNDPNSSSSRHSHHDPPPPCLQPADAEEEEEEFQPDPDVQQVVLLVLLQVVLCVVPVHYYYYDYDPGQDPPDLDPFVSQVVSCCSSCSNSLVRVNYAYEYEYEDPRCVVNVHQDAQKDEDLVSNYIYGYLYPQDDGNDPSSSVLSNLSVQLRCCCNPQVNAADCPQQASSDPPDRHSVSNPNHDRDDGDD

pLDDT: mean 82.77, std 17.0, range [18.61, 98.5]

Sequence (635 aa):
MRRFLLFPILAAACLVLAGCSDVAKVGNVVADSGKAASAEGTVRFESHITGSDEEGDHEATSTGVIDFDNRRTSFTLDADGETSEFIVDGDDMYVRGGGISASAWVFIEDGMDSLGAGDPRSAFAALRKTQGARKVDQETIRGERTTRYEVSLKSRDALAASGVPFATADDDFPASVDADAWLDEHGLLRRLRFELAEANDEAPTVFDTEFWDYGQAPPVELPDDADVLDPLDFGDDDDGPASAAASAFRDADCYGERVKDCLAPNPKVDAMAGDPALCTGETARLCLVPVGTVRDDLIEAIVKFHSETKDIDVVVLPSVPLPAGTVDLAHSQVTEWAVYELAKAAYGVTDAMPSTFIAITPIDIRPRENQFGWMFGARFGRGYFGENDGAFSTFRMENVTPYDGKPITDDLVQLRVSKYTARYTSLLFFDYPVSEDVDYLNYYEMYGFSDLDSMGTNWPISPRPCTDAGDRICVFPDMGWDDEKFGDDIEVAVARLEQTLGIPVEIRNTPGYHATQDNWSLEAHNDLSQYSRPFLSNAALTVIGVTDDNFAQVSSVAAHTDASWPDERIAVVSGYGAGRPGTTESQERIFRLLLRAVAHTRYGVPFTSDATSLMWDGVTKPTDLDGKTLPVLAR